Protein AF-A0A533Z1F5-F1 (afdb_monomer)

Nearest PDB structures (foldseek):
  4u4c-assembly1_A  TM=5.635E-01  e=1.636E-15  Saccharomyces cerevisiae S288C
  6ro1-assembly1_A  TM=5.223E-01  e=4.035E-16  Homo sapiens
  7s7c-assembly1_A  TM=5.873E-01  e=1.972E-15  Homo sapiens
  2xgj-assembly2_B  TM=6.934E-01  e=3.551E-11  Saccharomyces cerevisiae
  5e02-assembly1_A  TM=4.835E-01  e=2.818E-14  Neurospora crassa

Foldseek 3Di:
DPPPDDVVVVCCVPPNDDDDDADPDDDDLLNLLVPVVVDPPVCVLVVLCPDPLLVVLLVVLVVLVVVLVVLVVVLPVPDDDPDDPLLVLVVVLVVLVVVVVVVVVLVPLAFLQLVLCVVVLDAQWWFDAPPFIWGFLDWDADPPPRFIKTWTATAPLDIDIDTSNRTPFTFPGGDDAQFDPDPVRGDPVVSVVRNVVNVVDDPDTDTDPRPRHPPPDPPPSVVVSCVSRPCVPPPCVVVSVVCNVVSNVSVVSSVVSVVSSVCSNCVNVVSSVLSLVVCCVVPCADPSSHGDPLSVLLSLQDDPPSVLVSVCVVVVLCVVPALLLLLLQLLLQLDQDPDDKAADDDDPSNVVSLVVSVVSQVVCVVPDHRGPRDSRRSRLLSCQLVDLVQDLVNSPVRMPDDSVVSVVSLLSSLVSLVSQLVCCVPCVVSNVSSVSSNVRSCDDPNVPRD

Solvent-accessible surface area (backbone atoms only — not comparable to full-atom values): 25498 Å² total; per-residue (Å²): 132,63,100,83,61,60,62,68,57,52,47,46,71,76,72,45,77,82,79,79,90,75,66,84,79,73,85,47,69,31,54,51,45,48,46,49,72,76,40,60,76,83,56,48,55,63,55,55,60,69,33,67,44,40,50,52,32,46,57,53,28,54,58,45,49,60,50,39,53,54,37,48,56,57,55,62,66,58,67,90,56,95,57,80,64,54,68,62,56,50,49,53,49,52,49,54,51,49,54,48,51,51,53,52,54,68,59,62,79,49,60,46,59,52,56,40,48,54,84,65,63,39,63,26,24,30,36,33,40,97,89,52,56,30,33,29,48,44,68,51,65,49,95,85,74,76,47,55,30,31,36,29,42,28,66,89,66,46,72,46,78,44,56,51,82,60,54,77,43,46,38,77,47,70,49,92,71,74,70,39,98,52,91,84,25,39,46,73,68,53,48,55,50,50,30,53,54,52,64,71,52,66,94,79,70,64,65,52,88,67,67,59,47,76,87,85,57,79,65,60,59,58,50,53,58,53,71,72,42,94,53,82,83,46,92,56,44,72,62,46,65,67,46,42,64,60,52,48,51,45,50,51,53,35,52,49,48,52,51,48,36,53,46,42,73,42,42,70,55,52,54,44,50,55,50,50,51,52,34,32,77,72,48,29,21,42,99,85,63,42,71,30,81,58,22,64,58,44,38,61,37,80,54,94,65,32,68,57,54,46,51,39,55,75,69,51,69,61,70,91,57,49,36,19,42,51,38,11,48,39,26,13,62,68,43,88,74,88,73,90,68,53,54,39,82,61,54,71,67,39,53,52,51,45,52,51,52,49,56,51,29,64,73,39,46,92,82,44,85,57,69,76,54,45,59,49,63,8,13,53,39,20,47,47,37,62,37,80,82,65,47,70,71,58,55,47,72,47,32,69,60,54,65,69,56,54,49,53,47,51,53,48,20,47,54,52,33,51,40,50,30,69,36,45,90,82,42,44,71,61,12,51,35,25,46,55,24,49,62,43,52,45,45,80,95,40,48,87,59,131

Sequence (450 aa):
PSPYMDLGILIRGLTGRPEPVDSQFIITYPMVLNLLKAHPLDHIQSILAKSFAQYQMNAQAVHLEHRIEKLHAKLESYKPRECSDWLTQWSAYDHATRQTAMKLQARRHHPPEVRARLPYLTPGRVVAFPRFRGVVLRRYRSRGQRHEMVTILRKGGVMAESPVADIMGVIDRTFDFAPAPAFPWATPEALAWLTQQLEDLPKHLPLLAVPPAPDEGEGELVKSLGDLFPCPTCPCRPTCGKEFKAANTVKQEWLHHTRTVQSLRTGIWHKFQERADILQDLGYLDPAFKLTADGEWARLIRIDFSLLLTELIRTQAFHAVTPATLAGLMACIAYDNDRPASFPRITAALANLVATARRMAEALAPYDDPPLLRADVGGLAERWVGDTTVTWAQLCRSTSMAEGDIYRLLSRTLEYLSQVHSLQATHPDLATVAAEALSRIRRGVLEELP

Secondary structure (DSSP, 8-state):
--TT--HHHHHHHHHSPPPP--------HHHHHHHHHHS-HHHHHHHHHTSHHHHHHHHHHHHHHHHHHHHHHHHHTS---SSTTHHHHHHHHHHHHHHHHHHHHHHTTS-HHHHHHGGG--TTEEEE-SS-EEEEEEEEE-TTT--EEEEEEETTS-EEEEEGGG--EEEEEE----B-SSTTSB-HHHHHHHHHHHHS--S--PBP--PPPP---SHHHHHHHHHT-S-TT-TTHHHHHHHHHHHHHHHHHHHHHHHHHHHHHHHHHHHHHHHHHHHHHTTSB-TTS-B-HHHHHHTT--STTHHHHHHHHHTTTTTT--HHHHHHHHHHHH---------PPPPHHHHHHHHHHHHHHHHHTTTSPPP---HHHHHHHHHHHH-TT--HHHHHTT-SS-HHHHHHHHHHHHHHHHHHHTTTTT-HHHHHHHHHHHHHHSSGGGTT--

Structure (mmCIF, N/CA/C/O backbone):
data_AF-A0A533Z1F5-F1
#
_entry.id   AF-A0A533Z1F5-F1
#
loop_
_atom_site.group_PDB
_atom_site.id
_atom_site.type_symbol
_atom_site.label_atom_id
_atom_site.label_alt_id
_atom_site.label_comp_id
_atom_site.label_asym_id
_atom_site.label_entity_id
_atom_site.label_seq_id
_atom_site.pdbx_PDB_ins_code
_atom_site.Cartn_x
_atom_site.Cartn_y
_atom_site.Cartn_z
_atom_site.occupancy
_atom_site.B_iso_or_equiv
_atom_site.auth_seq_id
_atom_site.auth_comp_id
_atom_site.auth_asym_id
_atom_site.auth_atom_id
_atom_site.pdbx_PDB_model_num
ATOM 1 N N . PRO A 1 1 ? 36.174 18.078 11.846 1.00 58.22 1 PRO A N 1
ATOM 2 C CA . PRO A 1 1 ? 35.263 17.160 11.121 1.00 58.22 1 PRO A CA 1
ATOM 3 C C . PRO A 1 1 ? 35.694 15.696 11.307 1.00 58.22 1 PRO A C 1
ATOM 5 O O . PRO A 1 1 ? 36.863 15.387 11.102 1.00 58.22 1 PRO A O 1
ATOM 8 N N . SER A 1 2 ? 34.793 14.813 11.756 1.00 64.38 2 SER A N 1
ATOM 9 C CA . SER A 1 2 ? 35.096 13.375 11.806 1.00 64.38 2 SER A CA 1
ATOM 10 C C . SER A 1 2 ? 35.346 12.849 10.379 1.00 64.38 2 SER A C 1
ATOM 12 O O . SER A 1 2 ? 34.790 13.411 9.432 1.00 64.38 2 SER A O 1
ATOM 14 N N . PRO A 1 3 ? 36.139 11.779 10.195 1.00 72.12 3 PRO A N 1
ATOM 15 C CA . PRO A 1 3 ? 36.407 11.187 8.878 1.00 72.12 3 PRO A CA 1
ATOM 16 C C . PRO A 1 3 ? 35.161 10.612 8.173 1.00 72.12 3 PRO A C 1
ATOM 18 O O . PRO A 1 3 ? 35.261 10.173 7.034 1.00 72.12 3 PRO A O 1
ATOM 21 N N . TYR A 1 4 ? 33.992 10.638 8.823 1.00 75.25 4 TYR A N 1
ATOM 22 C CA . TYR A 1 4 ? 32.712 10.168 8.286 1.00 75.25 4 TYR A CA 1
ATOM 23 C C . TYR A 1 4 ? 31.761 11.307 7.887 1.00 75.25 4 TYR A C 1
ATOM 25 O O . TYR A 1 4 ? 30.644 11.046 7.450 1.00 75.25 4 TYR A O 1
ATOM 33 N N . MET A 1 5 ? 32.164 12.571 8.061 1.00 75.62 5 MET A N 1
ATOM 34 C CA . MET A 1 5 ? 31.361 13.720 7.640 1.00 75.62 5 MET A CA 1
ATOM 35 C C . MET A 1 5 ? 31.702 14.097 6.203 1.00 75.62 5 MET A C 1
ATOM 37 O O . MET A 1 5 ? 32.787 14.612 5.930 1.00 75.62 5 MET A O 1
ATOM 41 N N . ASP A 1 6 ? 30.748 13.882 5.301 1.00 84.62 6 ASP A N 1
ATOM 42 C CA . ASP A 1 6 ? 30.835 14.384 3.936 1.00 84.62 6 ASP A CA 1
ATOM 43 C C . ASP A 1 6 ? 30.714 15.917 3.947 1.00 84.62 6 ASP A C 1
ATOM 45 O O . ASP A 1 6 ? 29.646 16.497 4.174 1.00 84.62 6 ASP A O 1
ATOM 49 N N . LEU A 1 7 ? 31.848 16.581 3.720 1.00 84.56 7 LEU A N 1
ATOM 50 C CA . LEU A 1 7 ? 31.946 18.036 3.636 1.00 84.56 7 LEU A CA 1
ATOM 51 C C . LEU A 1 7 ? 31.034 18.610 2.540 1.00 84.56 7 LEU A C 1
ATOM 53 O O . LEU A 1 7 ? 30.551 19.728 2.695 1.00 84.56 7 LEU A O 1
ATOM 57 N N . GLY A 1 8 ? 30.741 17.855 1.476 1.00 84.38 8 GLY A N 1
ATOM 58 C CA . GLY A 1 8 ? 29.810 18.263 0.427 1.00 84.38 8 GLY A CA 1
ATOM 59 C C . GLY A 1 8 ? 28.372 18.383 0.931 1.00 84.38 8 GLY A C 1
ATOM 60 O O . GLY A 1 8 ? 27.688 19.351 0.597 1.00 84.38 8 GLY A O 1
ATOM 61 N N . ILE A 1 9 ? 27.929 17.460 1.791 1.00 84.25 9 ILE A N 1
ATOM 62 C CA . ILE A 1 9 ? 26.595 17.509 2.411 1.00 84.25 9 ILE A CA 1
ATOM 63 C C . ILE A 1 9 ? 26.505 18.682 3.390 1.00 84.25 9 ILE A C 1
ATOM 65 O O . ILE A 1 9 ? 25.522 19.417 3.369 1.00 84.25 9 ILE A O 1
ATOM 69 N N . LEU A 1 10 ? 27.542 18.904 4.203 1.00 84.62 10 LEU A N 1
ATOM 70 C CA . LEU A 1 10 ? 27.592 20.040 5.131 1.00 84.62 10 LEU A CA 1
ATOM 71 C C . LEU A 1 10 ? 27.547 21.384 4.406 1.00 84.62 10 LEU A C 1
ATOM 73 O O . LEU A 1 10 ? 26.775 22.260 4.786 1.00 84.62 10 LEU A O 1
ATOM 77 N N . ILE A 1 11 ? 28.353 21.541 3.355 1.00 87.19 11 ILE A N 1
ATOM 78 C CA . ILE A 1 11 ? 28.358 22.761 2.545 1.00 87.19 11 ILE A CA 1
ATOM 79 C C . ILE A 1 11 ? 26.977 22.951 1.916 1.00 87.19 11 ILE A C 1
ATOM 81 O O . ILE A 1 11 ? 26.405 24.027 2.038 1.00 87.19 11 ILE A O 1
ATOM 85 N N . ARG A 1 12 ? 26.384 21.900 1.336 1.00 86.06 12 ARG A N 1
ATOM 86 C CA . ARG A 1 12 ? 25.030 21.970 0.773 1.00 86.06 12 ARG A CA 1
ATOM 87 C C . ARG A 1 12 ? 23.966 22.307 1.822 1.00 86.06 12 ARG A C 1
ATOM 89 O O . ARG A 1 12 ? 23.049 23.046 1.503 1.00 86.06 12 ARG A O 1
ATOM 96 N N . GLY A 1 13 ? 24.084 21.815 3.052 1.00 85.94 13 GLY A N 1
ATOM 97 C CA . GLY A 1 13 ? 23.148 22.130 4.134 1.00 85.94 13 GLY A CA 1
ATOM 98 C C . GLY A 1 13 ? 23.277 23.564 4.657 1.00 85.94 13 GLY A C 1
ATOM 99 O O . GLY A 1 13 ? 22.275 24.178 5.001 1.00 85.94 13 GLY A O 1
ATOM 100 N N . LEU A 1 14 ? 24.497 24.112 4.699 1.00 87.94 14 LEU A N 1
ATOM 101 C CA . LEU A 1 14 ? 24.768 25.449 5.242 1.00 87.94 14 LEU A CA 1
ATOM 102 C C . LEU A 1 14 ? 24.618 26.573 4.211 1.00 87.94 14 LEU A C 1
ATOM 104 O O . LEU A 1 14 ? 24.233 27.682 4.570 1.00 87.94 14 LEU A O 1
ATOM 108 N N . THR A 1 15 ? 24.961 26.315 2.948 1.00 90.62 15 THR A N 1
ATOM 109 C CA . THR A 1 15 ? 24.980 27.333 1.882 1.00 90.62 15 THR A CA 1
ATOM 110 C C . THR A 1 15 ? 24.060 27.004 0.710 1.00 90.62 15 THR A C 1
ATOM 112 O O . THR A 1 15 ? 23.910 27.819 -0.204 1.00 90.62 15 THR A O 1
ATOM 115 N N . GLY A 1 16 ? 23.440 25.822 0.710 1.00 84.50 16 GLY A N 1
ATOM 116 C CA . GLY A 1 16 ? 22.475 25.438 -0.309 1.00 84.50 16 GLY A CA 1
ATOM 117 C C . GLY A 1 16 ? 21.192 26.252 -0.225 1.00 84.50 16 GLY A C 1
ATOM 118 O O . GLY A 1 16 ? 20.862 26.878 0.781 1.00 84.50 16 GLY A O 1
ATOM 119 N N . ARG A 1 17 ? 20.455 26.249 -1.332 1.00 86.62 17 ARG A N 1
ATOM 120 C CA . ARG A 1 17 ? 19.119 26.840 -1.377 1.00 86.62 17 ARG A CA 1
ATOM 121 C C . ARG A 1 17 ? 18.123 25.890 -0.706 1.00 86.62 17 ARG A C 1
ATOM 123 O O . ARG A 1 17 ? 18.336 24.678 -0.790 1.00 86.62 17 ARG A O 1
ATOM 130 N N . PRO A 1 18 ? 17.041 26.417 -0.106 1.00 88.81 18 PRO A N 1
ATOM 131 C CA . PRO A 1 18 ? 15.929 25.593 0.344 1.00 88.81 18 PRO A CA 1
ATOM 132 C C . PRO A 1 18 ? 15.457 24.649 -0.764 1.00 88.81 18 PRO A C 1
ATOM 134 O O . PRO A 1 18 ? 15.459 25.018 -1.945 1.00 88.81 18 PRO A O 1
ATOM 137 N N . GLU A 1 19 ? 15.076 23.436 -0.378 1.00 86.81 19 GLU A N 1
ATOM 138 C CA . GLU A 1 19 ? 14.533 22.450 -1.307 1.00 86.81 19 GLU A CA 1
ATOM 139 C C . GLU A 1 19 ? 13.205 22.946 -1.904 1.00 86.81 19 GLU A C 1
ATOM 141 O O . GLU A 1 19 ? 12.457 23.672 -1.238 1.00 86.81 19 GLU A O 1
ATOM 146 N N . PRO A 1 20 ? 12.914 22.616 -3.175 1.00 87.38 20 PRO A N 1
ATOM 147 C CA . PRO A 1 20 ? 11.634 22.960 -3.773 1.00 87.38 20 PRO A CA 1
ATOM 148 C C . PRO A 1 20 ? 10.493 22.235 -3.051 1.00 87.38 20 PRO A C 1
ATOM 150 O O . PRO A 1 20 ? 10.659 21.147 -2.507 1.00 87.38 20 PRO A O 1
ATOM 153 N N . VAL A 1 21 ? 9.307 22.841 -3.066 1.00 92.56 21 VAL A N 1
ATOM 154 C CA . VAL A 1 21 ? 8.100 22.189 -2.554 1.00 92.56 21 VAL A CA 1
ATOM 155 C C . VAL A 1 21 ? 7.642 21.150 -3.570 1.00 92.56 21 VAL A C 1
ATOM 157 O O . VAL A 1 21 ? 7.170 21.521 -4.643 1.00 92.56 21 VAL A O 1
ATOM 160 N N . ASP A 1 22 ? 7.739 19.870 -3.223 1.00 91.56 22 ASP A N 1
ATOM 161 C CA . ASP A 1 22 ? 7.257 18.757 -4.044 1.00 91.56 22 ASP A CA 1
ATOM 162 C C . ASP A 1 22 ? 5.845 18.322 -3.630 1.00 91.56 22 ASP A C 1
ATOM 164 O O . ASP A 1 22 ? 5.515 18.224 -2.444 1.00 91.56 22 ASP A O 1
ATOM 168 N N . SER A 1 23 ? 4.984 18.063 -4.615 1.00 93.50 23 SER A N 1
ATOM 169 C CA . SER A 1 23 ? 3.610 17.632 -4.372 1.00 93.50 23 SER A CA 1
ATOM 170 C C . SER A 1 23 ? 3.560 16.233 -3.753 1.00 93.50 23 SER A C 1
ATOM 172 O O . SER A 1 23 ? 4.093 15.281 -4.312 1.00 93.50 23 SER A O 1
ATOM 174 N N . GLN A 1 24 ? 2.831 16.098 -2.642 1.00 91.44 24 GLN A N 1
ATOM 175 C CA . GLN A 1 24 ? 2.518 14.816 -1.987 1.00 91.44 24 GLN A CA 1
ATOM 176 C C . GLN A 1 24 ? 1.134 14.277 -2.393 1.00 91.44 24 GLN A C 1
ATOM 178 O O . GLN A 1 24 ? 0.504 13.525 -1.655 1.00 91.44 24 GLN A O 1
ATOM 183 N N . PHE A 1 25 ? 0.602 14.714 -3.540 1.00 92.75 25 PHE A N 1
ATOM 184 C CA . PHE A 1 25 ? -0.727 14.308 -3.994 1.00 92.75 25 PHE A CA 1
ATOM 185 C C . PHE A 1 25 ? -0.741 12.829 -4.402 1.00 92.75 25 PHE A C 1
ATOM 187 O O . PHE A 1 25 ? 0.006 12.405 -5.287 1.00 92.75 25 PHE A O 1
ATOM 194 N N . ILE A 1 26 ? -1.631 12.055 -3.782 1.00 91.12 26 ILE A N 1
ATOM 195 C CA . ILE A 1 26 ? -1.805 10.620 -4.017 1.00 91.12 26 ILE A CA 1
ATOM 196 C C . ILE A 1 26 ? -3.291 10.350 -4.257 1.00 91.12 26 ILE A C 1
ATOM 198 O O . ILE A 1 26 ? -4.153 10.928 -3.596 1.00 91.12 26 ILE A O 1
ATOM 202 N N . ILE A 1 27 ? -3.597 9.460 -5.206 1.00 95.00 27 ILE A N 1
ATOM 203 C CA . ILE A 1 27 ? -4.962 8.968 -5.387 1.00 95.00 27 ILE A CA 1
ATOM 204 C C . ILE A 1 27 ? -5.267 7.953 -4.282 1.00 95.00 27 ILE A C 1
ATOM 206 O O . ILE A 1 27 ? -4.568 6.951 -4.179 1.00 95.00 27 ILE A O 1
ATOM 210 N N . THR A 1 28 ? -6.319 8.176 -3.498 1.00 95.56 28 THR A N 1
ATOM 211 C CA . THR A 1 28 ? -6.795 7.236 -2.468 1.00 95.56 28 THR A CA 1
ATOM 212 C C . THR A 1 28 ? -8.185 6.698 -2.814 1.00 95.56 28 THR A C 1
ATOM 214 O O . THR A 1 28 ? -8.946 7.355 -3.528 1.00 95.56 28 THR A O 1
ATOM 217 N N . TYR A 1 29 ? -8.548 5.516 -2.307 1.00 97.38 29 TYR A N 1
ATOM 218 C CA . TYR A 1 29 ? -9.874 4.922 -2.541 1.00 97.38 29 TYR A CA 1
ATOM 219 C C . TYR A 1 29 ? -11.044 5.831 -2.124 1.00 97.38 29 TYR A C 1
ATOM 221 O O . TYR A 1 29 ? -11.955 6.028 -2.935 1.00 97.38 29 TYR A O 1
ATOM 229 N N . PRO A 1 30 ? -11.022 6.486 -0.944 1.00 96.75 30 PRO A N 1
ATOM 230 C CA . PRO A 1 30 ? -12.102 7.384 -0.549 1.00 96.75 30 PRO A CA 1
ATOM 231 C C . PRO A 1 30 ? -12.202 8.582 -1.489 1.00 96.75 30 PRO A C 1
ATOM 233 O O . PRO A 1 30 ? -13.300 9.059 -1.767 1.00 96.75 30 PRO A O 1
ATOM 236 N N . MET A 1 31 ? -11.074 9.070 -2.012 1.00 96.88 31 MET A N 1
ATOM 237 C CA . MET A 1 31 ? -11.083 10.155 -2.986 1.00 96.88 31 MET A CA 1
ATOM 238 C C . MET A 1 31 ? -11.741 9.723 -4.300 1.00 96.88 31 MET A C 1
ATOM 240 O O . MET A 1 31 ? -12.543 10.486 -4.831 1.00 96.88 31 MET A O 1
ATOM 244 N N . VAL A 1 32 ? -11.463 8.512 -4.796 1.00 97.81 32 VAL A N 1
ATOM 245 C CA . VAL A 1 32 ? -12.111 7.970 -6.005 1.00 97.81 32 VAL A CA 1
ATOM 246 C C . VAL A 1 32 ? -13.629 7.928 -5.829 1.00 97.81 32 VAL A C 1
ATOM 248 O O . VAL A 1 32 ? -14.352 8.490 -6.651 1.00 97.81 32 VAL A O 1
ATOM 251 N N . LEU A 1 33 ? -14.111 7.367 -4.715 1.00 98.12 33 LEU A N 1
ATOM 252 C CA . LEU A 1 33 ? -15.544 7.307 -4.415 1.00 98.12 33 LEU A CA 1
ATOM 253 C C . LEU A 1 33 ? -16.174 8.704 -4.285 1.00 98.12 33 LEU A C 1
ATOM 255 O O . LEU A 1 33 ? -17.247 8.956 -4.830 1.00 98.12 33 LEU A O 1
ATOM 259 N N . ASN A 1 34 ? -15.516 9.641 -3.591 1.00 97.62 34 ASN A N 1
ATOM 260 C CA . ASN A 1 34 ? -16.038 11.003 -3.438 1.00 97.62 34 ASN A CA 1
ATOM 261 C C . ASN A 1 34 ? -16.045 11.778 -4.771 1.00 97.62 34 ASN A C 1
ATOM 263 O O . ASN A 1 34 ? -16.985 12.533 -5.021 1.00 97.62 34 ASN A O 1
ATOM 267 N N . LEU A 1 35 ? -15.050 11.580 -5.643 1.00 97.50 35 LEU A N 1
ATOM 268 C CA . LEU A 1 35 ? -15.011 12.201 -6.970 1.00 97.50 35 LEU A CA 1
ATOM 269 C C . LEU A 1 35 ? -16.109 11.650 -7.883 1.00 97.50 35 LEU A C 1
ATOM 271 O O . LEU A 1 35 ? -16.828 12.444 -8.481 1.00 97.50 35 LEU A O 1
ATOM 275 N N . LEU A 1 36 ? -16.285 10.325 -7.939 1.00 97.56 36 LEU A N 1
ATOM 276 C CA . LEU A 1 36 ? -17.344 9.680 -8.729 1.00 97.56 36 LEU A CA 1
ATOM 277 C C . LEU A 1 36 ? -18.749 10.022 -8.221 1.00 97.56 36 LEU A C 1
ATOM 279 O O . LEU A 1 36 ? -19.703 10.060 -8.995 1.00 97.56 36 LEU A O 1
ATOM 283 N N . LYS A 1 37 ? -18.890 10.318 -6.924 1.00 96.94 37 LYS A N 1
ATOM 284 C CA . LYS A 1 37 ? -20.147 10.820 -6.363 1.00 96.94 37 LYS A CA 1
ATOM 285 C C . LYS A 1 37 ? -20.460 12.250 -6.812 1.00 96.94 37 LYS A C 1
ATOM 287 O O . LYS A 1 37 ? -21.626 12.577 -7.023 1.00 96.94 37 LYS A O 1
ATOM 292 N N . ALA A 1 38 ? -19.446 13.109 -6.893 1.00 96.62 38 ALA A N 1
ATOM 293 C CA . ALA A 1 38 ? -19.615 14.538 -7.156 1.00 96.62 38 ALA A CA 1
ATOM 294 C C . ALA A 1 38 ? -19.609 14.895 -8.651 1.00 96.62 38 ALA A C 1
ATOM 296 O O . ALA A 1 38 ? -20.213 15.894 -9.048 1.00 96.62 38 ALA A O 1
ATOM 297 N N . HIS A 1 39 ? -18.922 14.107 -9.477 1.00 96.06 39 HIS A N 1
ATOM 298 C CA . HIS A 1 39 ? -18.652 14.428 -10.873 1.00 96.06 39 HIS A CA 1
ATOM 299 C C . HIS A 1 39 ? -18.799 13.199 -11.776 1.00 96.06 39 HIS A C 1
ATOM 301 O O . HIS A 1 39 ? -18.473 12.087 -11.360 1.00 96.06 39 HIS A O 1
ATOM 307 N N . PRO A 1 40 ? -19.239 13.385 -13.033 1.00 92.81 40 PRO A N 1
ATOM 308 C CA . PRO A 1 40 ? -19.204 12.318 -14.021 1.00 92.81 40 PRO A CA 1
ATOM 309 C C . PRO A 1 40 ? -17.751 11.994 -14.413 1.00 92.81 40 PRO A C 1
ATOM 311 O O . PRO A 1 40 ? -16.857 12.840 -14.312 1.00 92.81 40 PRO A O 1
ATOM 314 N N . LEU A 1 41 ? -17.515 10.750 -14.841 1.00 90.44 41 LEU A N 1
ATOM 315 C CA . LEU A 1 41 ? -16.175 10.197 -15.081 1.00 90.44 41 LEU A CA 1
ATOM 316 C C . LEU A 1 41 ? -15.344 11.018 -16.084 1.00 90.44 41 LEU A C 1
ATOM 318 O O . LEU A 1 41 ? -14.143 11.205 -15.888 1.00 90.44 41 LEU A O 1
ATOM 322 N N . ASP A 1 42 ? -15.986 11.546 -17.124 1.00 89.06 42 ASP A N 1
ATOM 323 C CA . ASP A 1 42 ? -15.384 12.377 -18.172 1.00 89.06 42 ASP A CA 1
ATOM 324 C C . ASP A 1 42 ? -14.816 13.703 -17.641 1.00 89.06 42 ASP A C 1
ATOM 326 O O . ASP A 1 42 ? -13.799 14.197 -18.132 1.00 89.06 42 ASP A O 1
ATOM 330 N N . HIS A 1 43 ? -15.414 14.264 -16.590 1.00 94.12 43 HIS A N 1
ATOM 331 C CA . HIS A 1 43 ? -14.940 15.502 -15.973 1.00 94.12 43 HIS A CA 1
ATOM 332 C C . HIS A 1 43 ? -13.790 15.286 -14.978 1.00 94.12 43 HIS A C 1
ATOM 334 O O . HIS A 1 43 ? -12.981 16.198 -14.770 1.00 94.12 43 HIS A O 1
ATOM 340 N N . ILE A 1 44 ? -13.669 14.100 -14.372 1.00 95.50 44 ILE A N 1
ATOM 341 C CA . ILE A 1 44 ? -12.676 13.838 -13.315 1.00 95.50 44 ILE A CA 1
ATOM 342 C C . ILE A 1 44 ? -11.244 13.967 -13.841 1.00 95.50 44 ILE A C 1
ATOM 344 O O . ILE A 1 44 ? -10.387 14.530 -13.155 1.00 95.50 44 ILE A O 1
ATOM 348 N N . GLN A 1 45 ? -10.980 13.534 -15.077 1.00 94.31 45 GLN A N 1
ATOM 349 C CA . GLN A 1 45 ? -9.655 13.672 -15.684 1.00 94.31 45 GLN A CA 1
ATOM 350 C C . GLN A 1 45 ? -9.207 15.141 -15.741 1.00 94.31 45 GLN A C 1
ATOM 352 O O . GLN A 1 45 ? -8.061 15.454 -15.419 1.00 94.31 45 GLN A O 1
ATOM 357 N N . SER A 1 46 ? -10.120 16.058 -16.084 1.00 93.06 46 SER A N 1
ATOM 358 C CA . SER A 1 46 ? -9.840 17.499 -16.116 1.00 93.06 46 SER A CA 1
ATOM 359 C C . SER A 1 46 ? -9.553 18.067 -14.722 1.00 93.06 46 SER A C 1
ATOM 361 O O . SER A 1 46 ? -8.700 18.942 -14.571 1.00 93.06 46 SER A O 1
ATOM 363 N N . ILE A 1 47 ? -10.232 17.556 -13.690 1.00 94.81 47 ILE A N 1
ATOM 364 C CA . ILE A 1 47 ? -9.996 17.953 -12.296 1.00 94.81 47 ILE A CA 1
ATOM 365 C C . ILE A 1 47 ? -8.598 17.510 -11.853 1.00 94.81 47 ILE A C 1
ATOM 367 O O . ILE A 1 47 ? -7.819 18.330 -11.367 1.00 94.81 47 ILE A O 1
ATOM 371 N N . LEU A 1 48 ? -8.242 16.243 -12.080 1.00 94.75 48 LEU A N 1
ATOM 372 C CA . LEU A 1 48 ? -6.923 15.706 -11.729 1.00 94.75 48 LEU A CA 1
ATOM 373 C C . LEU A 1 48 ? -5.793 16.395 -12.506 1.00 94.75 48 LEU A C 1
ATOM 375 O O . LEU A 1 48 ? -4.715 16.627 -11.950 1.00 94.75 48 LEU A O 1
ATOM 379 N N . ALA A 1 49 ? -6.057 16.807 -13.750 1.00 92.44 49 ALA A N 1
ATOM 380 C CA . ALA A 1 49 ? -5.105 17.545 -14.574 1.00 92.44 49 ALA A CA 1
ATOM 381 C C . ALA A 1 49 ? -4.732 18.929 -14.006 1.00 92.44 49 ALA A C 1
ATOM 383 O O . ALA A 1 49 ? -3.676 19.461 -14.343 1.00 92.44 49 ALA A O 1
ATOM 384 N N . LYS A 1 50 ? -5.569 19.500 -13.127 1.00 93.38 50 LYS A N 1
ATOM 385 C CA . LYS A 1 50 ? -5.320 20.780 -12.439 1.00 93.38 50 LYS A CA 1
ATOM 386 C C . LYS A 1 50 ? -4.571 20.621 -11.109 1.00 93.38 50 LYS A C 1
ATOM 388 O O . LYS A 1 50 ? -4.318 21.619 -10.438 1.00 93.38 50 LYS A O 1
ATOM 393 N N . SER A 1 51 ? -4.229 19.395 -10.702 1.00 94.62 51 SER A N 1
ATOM 394 C CA . SER A 1 51 ? -3.487 19.151 -9.460 1.00 94.62 51 SER A CA 1
ATOM 395 C C . SER A 1 51 ? -2.057 19.703 -9.527 1.00 94.62 51 SER A C 1
ATOM 397 O O . SER A 1 51 ? -1.419 19.716 -10.583 1.00 94.62 51 SER A O 1
ATOM 399 N N . PHE A 1 52 ? -1.516 20.122 -8.376 1.00 95.38 52 PHE A N 1
ATOM 400 C CA . PHE A 1 52 ? -0.130 20.598 -8.286 1.00 95.38 52 PHE A CA 1
ATOM 401 C C . PHE A 1 52 ? 0.884 19.509 -8.681 1.00 95.38 52 PHE A C 1
ATOM 403 O O . PHE A 1 52 ? 1.877 19.812 -9.340 1.00 95.38 52 PHE A O 1
ATOM 410 N N . ALA A 1 53 ? 0.597 18.237 -8.381 1.00 94.19 53 ALA A N 1
ATOM 411 C CA . ALA A 1 53 ? 1.401 17.113 -8.860 1.00 94.19 53 ALA A CA 1
ATOM 412 C C . ALA A 1 53 ? 1.431 17.041 -10.389 1.00 94.19 53 ALA A C 1
ATOM 414 O O . ALA A 1 53 ? 2.514 16.949 -10.965 1.00 94.19 53 ALA A O 1
ATOM 415 N N . GLN A 1 54 ? 0.276 17.147 -11.061 1.00 94.88 54 GLN A N 1
ATOM 416 C CA . GLN A 1 54 ? 0.255 17.131 -12.525 1.00 94.88 54 GLN A CA 1
ATOM 417 C C . GLN A 1 54 ? 1.000 18.334 -13.111 1.00 94.88 54 GLN A C 1
ATOM 419 O O . GLN A 1 54 ? 1.710 18.189 -14.103 1.00 94.88 54 GLN A O 1
ATOM 424 N N . TYR A 1 55 ? 0.888 19.511 -12.490 1.00 94.75 55 TYR A N 1
ATOM 425 C CA . TYR A 1 55 ? 1.651 20.693 -12.892 1.00 94.75 55 TYR A CA 1
ATOM 426 C C . TYR A 1 55 ? 3.168 20.438 -12.855 1.00 94.75 55 TYR A C 1
ATOM 428 O O . TYR A 1 55 ? 3.858 20.702 -13.842 1.00 94.75 55 TYR A O 1
ATOM 436 N N . GLN A 1 56 ? 3.687 19.867 -11.763 1.00 94.50 56 GLN A N 1
ATOM 437 C CA . GLN A 1 56 ? 5.111 19.534 -11.639 1.00 94.50 56 GLN A CA 1
ATOM 438 C C . GLN A 1 56 ? 5.549 18.456 -12.640 1.00 94.50 56 GLN A C 1
ATOM 440 O O . GLN A 1 56 ? 6.588 18.604 -13.288 1.00 94.50 56 GLN A O 1
ATOM 445 N N . MET A 1 57 ? 4.733 17.415 -12.837 1.00 94.25 57 MET A N 1
ATOM 446 C CA . MET A 1 57 ? 4.982 16.373 -13.841 1.00 94.25 57 MET A CA 1
ATOM 447 C C . MET A 1 57 ? 5.014 16.944 -15.265 1.00 94.25 57 MET A C 1
ATOM 449 O O . MET A 1 57 ? 5.879 16.573 -16.058 1.00 94.25 57 MET A O 1
ATOM 453 N N . ASN A 1 58 ? 4.121 17.884 -15.587 1.00 94.19 58 ASN A N 1
ATOM 454 C CA . ASN A 1 58 ? 4.099 18.563 -16.882 1.00 94.19 58 ASN A CA 1
ATOM 455 C C . ASN A 1 58 ? 5.347 19.432 -17.083 1.00 94.19 58 ASN A C 1
ATOM 457 O O . ASN A 1 58 ? 5.945 19.398 -18.156 1.00 94.19 58 ASN A O 1
ATOM 461 N N . ALA A 1 59 ? 5.789 20.164 -16.056 1.00 93.31 59 ALA A N 1
ATOM 462 C CA . ALA A 1 59 ? 7.027 20.942 -16.122 1.00 93.31 59 ALA A CA 1
ATOM 463 C C . ALA A 1 59 ? 8.255 20.044 -16.371 1.00 93.31 59 ALA A C 1
ATOM 465 O O . ALA A 1 59 ? 9.114 20.366 -17.195 1.00 93.31 59 ALA A O 1
ATOM 466 N N . GLN A 1 60 ? 8.312 18.878 -15.718 1.00 93.88 60 GLN A N 1
ATOM 467 C CA . GLN A 1 60 ? 9.352 17.879 -15.966 1.00 93.88 60 GLN A CA 1
ATOM 468 C C . GLN A 1 60 ? 9.264 17.291 -17.384 1.00 93.88 60 GLN A C 1
ATOM 470 O O . GLN A 1 60 ? 10.294 17.107 -18.038 1.00 93.88 60 GLN A O 1
ATOM 475 N N . ALA A 1 61 ? 8.052 17.027 -17.879 1.00 94.94 61 ALA A N 1
ATOM 476 C CA . ALA A 1 61 ? 7.825 16.518 -19.228 1.00 94.94 61 ALA A CA 1
ATOM 477 C C . ALA A 1 61 ? 8.357 17.482 -20.301 1.00 94.94 61 ALA A C 1
ATOM 479 O O . ALA A 1 61 ? 9.080 17.044 -21.191 1.00 94.94 61 ALA A O 1
ATOM 480 N N . VAL A 1 62 ? 8.122 18.791 -20.153 1.00 95.38 62 VAL A N 1
ATOM 481 C CA . VAL A 1 62 ? 8.653 19.823 -21.067 1.00 95.38 62 VAL A CA 1
ATOM 482 C C . VAL A 1 62 ? 10.187 19.791 -21.133 1.00 95.38 62 VAL A C 1
ATOM 484 O O . VAL A 1 62 ? 10.774 19.899 -22.210 1.00 95.38 62 VAL A O 1
ATOM 487 N N . HIS A 1 63 ? 10.869 19.589 -20.000 1.00 93.00 63 HIS A N 1
ATOM 488 C CA . HIS A 1 63 ? 12.331 19.470 -19.997 1.00 93.00 63 HIS A CA 1
ATOM 489 C C . HI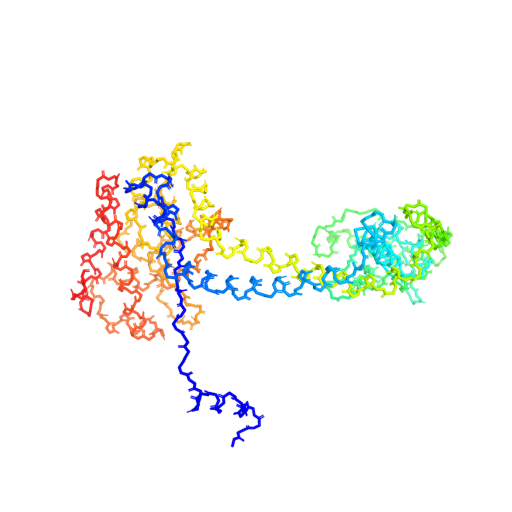S A 1 63 ? 12.817 18.227 -20.762 1.00 93.00 63 HIS A C 1
ATOM 491 O O . HIS A 1 63 ? 13.803 18.284 -21.504 1.00 93.00 63 HIS A O 1
ATOM 497 N N . LEU A 1 64 ? 12.116 17.101 -20.602 1.00 94.25 64 LEU A N 1
ATOM 498 C CA . LEU A 1 64 ? 12.418 15.867 -21.323 1.00 94.25 64 LEU A CA 1
ATOM 499 C C . LEU A 1 64 ? 12.106 15.981 -22.817 1.00 94.25 64 LEU A C 1
ATOM 501 O O . LEU A 1 64 ? 12.872 15.455 -23.616 1.00 94.25 64 LEU A O 1
ATOM 505 N N . GLU A 1 65 ? 11.056 16.700 -23.206 1.00 94.88 65 GLU A N 1
ATOM 506 C CA . GLU A 1 65 ? 10.697 16.955 -24.607 1.00 94.88 65 GLU A CA 1
ATOM 507 C C . GLU A 1 65 ? 11.826 17.657 -25.362 1.00 94.88 65 GLU A C 1
ATOM 509 O O . GLU A 1 65 ? 12.243 17.187 -26.419 1.00 94.88 65 GLU A O 1
ATOM 514 N N . HIS A 1 66 ? 12.441 18.677 -24.765 1.00 94.25 66 HIS A N 1
ATOM 515 C CA . HIS A 1 66 ? 13.602 19.323 -25.377 1.00 94.25 66 HIS A CA 1
ATOM 516 C C . HIS A 1 66 ? 14.801 18.366 -25.546 1.00 94.25 66 HIS A C 1
ATOM 518 O O . HIS A 1 66 ? 15.588 18.464 -26.493 1.00 94.25 66 HIS A O 1
ATOM 524 N N . ARG A 1 67 ? 14.965 17.401 -24.631 1.00 94.12 67 ARG A N 1
ATOM 525 C CA . ARG A 1 67 ? 15.983 16.348 -24.767 1.00 94.12 67 ARG A CA 1
ATOM 526 C C . ARG A 1 67 ? 15.606 15.332 -25.848 1.00 94.12 67 ARG A C 1
ATOM 528 O O . ARG A 1 67 ? 16.491 14.896 -26.582 1.00 94.12 67 ARG A O 1
ATOM 535 N N . ILE A 1 68 ? 14.325 14.985 -25.971 1.00 95.56 68 ILE A N 1
ATOM 536 C CA . ILE A 1 68 ? 13.785 14.121 -27.027 1.00 95.56 68 ILE A CA 1
ATOM 537 C C . ILE A 1 68 ? 14.055 14.741 -28.398 1.00 95.56 68 ILE A C 1
ATOM 539 O O . ILE A 1 68 ? 14.564 14.035 -29.261 1.00 95.56 68 ILE A O 1
ATOM 543 N N . GLU A 1 69 ? 13.818 16.042 -28.585 1.00 95.06 69 GLU A N 1
ATOM 544 C CA . GLU A 1 69 ? 14.122 16.762 -29.833 1.00 95.06 69 GLU A CA 1
ATOM 545 C C . GLU A 1 69 ? 15.606 16.656 -30.210 1.00 95.06 69 GLU A C 1
ATOM 547 O O . GLU A 1 69 ? 15.945 16.302 -31.339 1.00 95.06 69 GLU A O 1
ATOM 552 N N . LYS A 1 70 ? 16.513 16.880 -29.249 1.00 95.12 70 LYS A N 1
ATOM 553 C CA . LYS A 1 70 ? 17.965 16.735 -29.470 1.00 95.12 70 LYS A CA 1
ATOM 554 C C . LYS A 1 70 ? 18.358 15.307 -29.844 1.00 95.12 70 LYS A C 1
ATOM 556 O O . LYS A 1 70 ? 19.192 15.108 -30.726 1.00 95.12 70 LYS A O 1
ATOM 561 N N . LEU A 1 71 ? 17.787 14.311 -29.166 1.00 94.19 71 LEU A N 1
ATOM 562 C CA . LEU A 1 71 ? 18.038 12.899 -29.465 1.00 94.19 71 LEU A CA 1
ATOM 563 C C . LEU A 1 71 ? 17.449 12.501 -30.822 1.00 94.19 71 LEU A C 1
ATOM 565 O O . LEU A 1 71 ? 18.082 11.736 -31.544 1.00 94.19 71 LEU A O 1
ATOM 569 N N . HIS A 1 72 ? 16.293 13.053 -31.191 1.00 93.19 72 HIS A N 1
ATOM 570 C CA . HIS A 1 72 ? 15.659 12.845 -32.487 1.00 93.19 72 HIS A CA 1
ATOM 571 C C . HIS A 1 72 ? 16.511 13.424 -33.619 1.00 93.19 72 HIS A C 1
ATOM 573 O O . HIS A 1 72 ? 16.866 12.693 -34.535 1.00 93.19 72 HIS A O 1
ATOM 579 N N . ALA A 1 73 ? 16.971 14.674 -33.503 1.00 93.06 73 ALA A N 1
ATOM 580 C CA . ALA A 1 73 ? 17.894 15.271 -34.472 1.00 93.06 73 ALA A CA 1
ATOM 581 C C . ALA A 1 73 ? 19.207 14.472 -34.592 1.00 93.06 73 ALA A C 1
ATOM 583 O O . ALA A 1 73 ? 19.758 14.289 -35.678 1.00 93.06 73 ALA A O 1
ATOM 584 N N . LYS A 1 74 ? 19.705 13.927 -33.473 1.00 91.81 74 LYS A N 1
ATOM 585 C CA . LYS A 1 74 ? 20.864 13.026 -33.486 1.00 91.81 74 LYS A CA 1
ATOM 586 C C . LYS A 1 74 ? 20.552 11.705 -34.197 1.00 91.81 74 LYS A C 1
ATOM 588 O O . LYS A 1 74 ? 21.422 11.190 -34.891 1.00 91.81 74 LYS A O 1
ATOM 593 N N . LEU A 1 75 ? 19.341 11.166 -34.059 1.00 89.12 75 LEU A N 1
ATOM 594 C CA . LEU A 1 75 ? 18.893 9.976 -34.788 1.00 89.12 75 LEU A CA 1
ATOM 595 C C . LEU A 1 75 ? 18.781 10.243 -36.294 1.00 89.12 75 LEU A C 1
ATOM 597 O O . LEU A 1 75 ? 19.242 9.422 -37.079 1.00 89.12 75 LEU A O 1
ATOM 601 N N . GLU A 1 76 ? 18.256 11.401 -36.691 1.00 86.81 76 GLU A N 1
ATOM 602 C CA . GLU A 1 76 ? 18.169 11.827 -38.095 1.00 86.81 76 GLU A CA 1
ATOM 603 C C . GLU A 1 76 ? 19.548 12.059 -38.730 1.00 86.81 76 GLU A C 1
ATOM 605 O O . GLU A 1 76 ? 19.719 11.853 -39.931 1.00 86.81 76 GLU A O 1
ATOM 610 N N . SER A 1 77 ? 20.563 12.427 -37.934 1.00 87.38 77 SER A N 1
ATOM 611 C CA . SER A 1 77 ? 21.941 12.558 -38.431 1.00 87.38 77 SER A CA 1
ATOM 612 C C . SER A 1 77 ? 22.518 11.238 -38.967 1.00 87.38 77 SER A C 1
ATOM 614 O O . SER A 1 77 ? 23.414 11.249 -39.819 1.00 87.38 77 SER A O 1
ATOM 616 N N . TYR A 1 78 ? 21.987 10.093 -38.522 1.00 82.81 78 TYR A N 1
ATOM 617 C CA . TYR A 1 78 ? 22.293 8.805 -39.129 1.00 82.81 78 TYR A CA 1
ATOM 618 C C . TYR A 1 78 ? 21.549 8.698 -40.464 1.00 82.81 78 TYR A C 1
ATOM 620 O O . TYR A 1 78 ? 20.355 8.409 -40.509 1.00 82.81 78 TYR A O 1
ATOM 628 N N . LYS A 1 79 ? 22.280 8.934 -41.560 1.00 67.12 79 LYS A N 1
ATOM 629 C CA . LYS A 1 79 ? 21.729 8.977 -42.922 1.00 67.12 79 LYS A CA 1
ATOM 630 C C . LYS A 1 79 ? 20.838 7.761 -43.226 1.00 67.12 79 LYS A C 1
ATOM 632 O O . LYS A 1 79 ? 21.243 6.637 -42.903 1.00 67.12 79 LYS A O 1
ATOM 637 N N . PRO A 1 80 ? 19.695 7.958 -43.913 1.00 68.19 80 PRO A N 1
ATOM 638 C CA . PRO A 1 80 ? 18.931 6.864 -44.497 1.00 68.19 80 PRO A CA 1
ATOM 639 C C . PRO A 1 80 ? 19.857 5.999 -45.353 1.00 68.19 80 PRO A C 1
ATOM 641 O O . PRO A 1 80 ? 20.665 6.514 -46.128 1.00 68.19 80 PRO A O 1
ATOM 644 N N . ARG A 1 81 ? 19.781 4.684 -45.168 1.00 72.38 81 ARG A N 1
ATOM 645 C CA . ARG A 1 81 ? 20.614 3.714 -45.882 1.00 72.38 81 ARG A CA 1
ATOM 646 C C . ARG A 1 81 ? 19.735 2.911 -46.827 1.00 72.38 81 ARG A C 1
ATOM 648 O O . ARG A 1 81 ? 18.543 2.770 -46.588 1.00 72.38 81 ARG A O 1
ATOM 655 N N . GLU A 1 82 ? 20.345 2.336 -47.857 1.00 66.69 82 GLU A N 1
ATOM 656 C CA . GLU A 1 82 ? 19.655 1.461 -48.818 1.00 66.69 82 GLU A CA 1
ATOM 657 C C . GLU A 1 82 ? 19.031 0.223 -48.152 1.00 66.69 82 GLU A C 1
ATOM 659 O O . GLU A 1 82 ? 18.070 -0.346 -48.661 1.00 66.69 82 GLU A O 1
ATOM 664 N N . CYS A 1 83 ? 19.537 -0.177 -46.980 1.00 67.25 83 CYS A N 1
ATOM 665 C CA . CYS A 1 83 ? 18.870 -1.162 -46.139 1.00 67.25 83 CYS A CA 1
ATOM 666 C C . CYS A 1 83 ? 17.699 -0.519 -45.377 1.00 67.25 83 CYS A C 1
ATOM 668 O O . CYS A 1 83 ? 17.887 0.353 -44.525 1.00 67.25 83 CYS A O 1
ATOM 670 N N . SER A 1 84 ? 16.484 -0.990 -45.659 1.00 65.44 84 SER A N 1
ATOM 671 C CA . SER A 1 84 ? 15.266 -0.622 -44.933 1.00 65.44 84 SER A CA 1
ATOM 672 C C . SER A 1 84 ? 15.394 -0.939 -43.435 1.00 65.44 84 SER A C 1
ATOM 674 O O . SER A 1 84 ? 15.748 -2.061 -43.079 1.00 65.44 84 SER A O 1
ATOM 676 N N . ASP A 1 85 ? 15.093 0.037 -42.572 1.00 74.94 85 ASP A N 1
ATOM 677 C CA . ASP A 1 85 ? 15.103 -0.054 -41.098 1.00 74.94 85 ASP A CA 1
ATOM 678 C C . ASP A 1 85 ? 16.299 -0.819 -40.486 1.00 74.94 85 ASP A C 1
ATOM 680 O O . ASP A 1 85 ? 16.170 -1.773 -39.707 1.00 74.94 85 ASP A O 1
ATOM 684 N N . TRP A 1 86 ? 17.507 -0.375 -40.839 1.00 79.38 86 TRP A N 1
ATOM 685 C CA . TRP A 1 86 ? 18.753 -0.989 -40.382 1.00 79.38 86 TRP A CA 1
ATOM 686 C C . TRP A 1 86 ? 18.888 -1.047 -38.850 1.00 79.38 86 TRP A C 1
ATOM 688 O O . TRP A 1 86 ? 19.446 -2.013 -38.332 1.00 79.38 86 TRP A O 1
ATOM 698 N N . LEU A 1 87 ? 18.362 -0.063 -38.104 1.00 81.19 87 LEU A N 1
ATOM 699 C CA . LEU A 1 87 ? 18.442 -0.062 -36.636 1.00 81.19 87 LEU A CA 1
ATOM 700 C C . LEU A 1 87 ? 17.658 -1.223 -36.028 1.00 81.19 87 LEU A C 1
ATOM 702 O O . LEU A 1 87 ? 18.149 -1.878 -35.109 1.00 81.19 87 LEU A O 1
ATOM 706 N N . THR A 1 88 ? 16.441 -1.472 -36.509 1.00 80.38 88 THR A N 1
ATOM 707 C CA . THR A 1 88 ? 15.599 -2.552 -35.982 1.00 80.38 88 THR A CA 1
ATOM 708 C C . THR A 1 88 ? 16.185 -3.917 -36.329 1.00 80.38 88 THR A C 1
ATOM 710 O O . THR A 1 88 ? 16.284 -4.777 -35.453 1.00 80.38 88 THR A O 1
ATOM 713 N N . GLN A 1 89 ? 16.679 -4.093 -37.558 1.00 78.25 89 GLN A N 1
ATOM 714 C CA . GLN A 1 89 ? 17.331 -5.337 -37.982 1.00 78.25 89 GLN A CA 1
ATOM 715 C C . GLN A 1 89 ? 18.591 -5.645 -37.157 1.00 78.25 89 GLN A C 1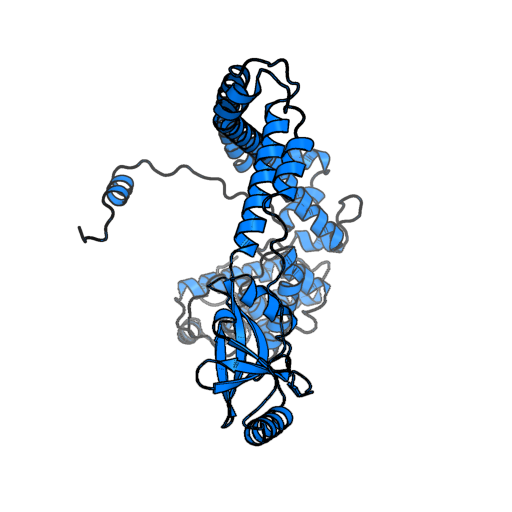
ATOM 717 O O . GLN A 1 89 ? 18.762 -6.761 -36.664 1.00 78.25 89 GLN A O 1
ATOM 722 N N . TRP A 1 90 ? 19.461 -4.652 -36.943 1.00 78.50 90 TRP A N 1
ATOM 723 C CA . TRP A 1 90 ? 20.659 -4.830 -36.118 1.00 78.50 90 TRP A CA 1
ATOM 724 C C . TRP A 1 90 ? 20.342 -4.999 -34.627 1.00 78.50 90 TRP A C 1
ATOM 726 O O . TRP A 1 90 ? 21.049 -5.739 -33.946 1.00 78.50 90 TRP A O 1
ATOM 736 N N . SER A 1 91 ? 19.264 -4.392 -34.121 1.00 81.00 91 SER A N 1
ATOM 737 C CA . SER A 1 91 ? 18.793 -4.616 -32.748 1.00 81.00 91 SER A CA 1
ATOM 738 C C . SER A 1 91 ? 18.305 -6.043 -32.531 1.00 81.00 91 SER A C 1
ATOM 740 O O . SER A 1 91 ? 18.610 -6.631 -31.494 1.00 81.00 91 SER A O 1
ATOM 742 N N . ALA A 1 92 ? 17.585 -6.618 -33.496 1.00 77.81 92 ALA A N 1
ATOM 743 C CA . ALA A 1 92 ? 17.171 -8.017 -33.445 1.00 77.81 92 ALA A CA 1
ATOM 744 C C . ALA A 1 92 ? 18.386 -8.960 -33.468 1.00 77.81 92 ALA A C 1
ATOM 746 O O . ALA A 1 92 ? 18.465 -9.885 -32.658 1.00 77.81 92 ALA A O 1
ATOM 747 N N . TYR A 1 93 ? 19.373 -8.678 -34.325 1.00 77.50 93 TYR A N 1
ATOM 748 C CA . TYR A 1 93 ? 20.623 -9.438 -34.401 1.00 77.50 93 TYR A CA 1
ATOM 749 C C . TYR A 1 93 ? 21.461 -9.348 -33.110 1.00 77.50 93 TYR A C 1
ATOM 751 O O . TYR A 1 93 ? 21.897 -10.371 -32.579 1.00 77.50 93 TYR A O 1
ATOM 759 N N . ASP A 1 94 ? 21.667 -8.149 -32.556 1.00 78.00 94 ASP A N 1
ATOM 760 C CA . ASP A 1 94 ? 22.391 -7.945 -31.287 1.00 78.00 94 ASP A CA 1
ATOM 761 C C . ASP A 1 94 ? 21.673 -8.628 -30.112 1.00 78.00 94 ASP A C 1
ATOM 763 O O . ASP A 1 94 ? 22.303 -9.273 -29.276 1.00 78.00 94 ASP A O 1
ATOM 767 N N . HIS A 1 95 ? 20.341 -8.583 -30.075 1.00 77.19 95 HIS A N 1
ATOM 768 C CA . HIS A 1 95 ? 19.566 -9.304 -29.071 1.00 77.19 95 HIS A CA 1
ATOM 769 C C . HIS A 1 95 ? 19.699 -10.830 -29.217 1.00 77.19 95 HIS A C 1
ATOM 771 O O . HIS A 1 95 ? 19.973 -11.521 -28.234 1.00 77.19 95 HIS A O 1
ATOM 777 N N . ALA A 1 96 ? 19.573 -11.367 -30.435 1.00 73.25 96 ALA A N 1
ATOM 778 C CA . ALA A 1 96 ? 19.692 -12.801 -30.700 1.00 73.25 96 ALA A CA 1
ATOM 779 C C . ALA A 1 96 ? 21.102 -13.338 -30.391 1.00 73.25 96 ALA A C 1
ATOM 781 O O . ALA A 1 96 ? 21.250 -14.400 -29.778 1.00 73.25 96 ALA A O 1
ATOM 782 N N . THR A 1 97 ? 22.144 -12.578 -30.738 1.00 72.75 97 THR A N 1
ATOM 783 C CA . THR A 1 97 ? 23.539 -12.915 -30.412 1.00 72.75 97 THR A CA 1
ATOM 784 C C . THR A 1 97 ? 23.806 -12.856 -28.909 1.00 72.75 97 THR A C 1
ATOM 786 O O . THR A 1 97 ? 24.403 -13.790 -28.373 1.00 72.75 97 THR A O 1
ATOM 789 N N . ARG A 1 98 ? 23.307 -11.840 -28.188 1.00 72.25 98 ARG A N 1
ATOM 790 C CA . ARG A 1 98 ? 23.433 -11.760 -26.719 1.00 72.25 98 ARG A CA 1
ATOM 791 C C . ARG A 1 98 ? 22.702 -12.888 -26.005 1.00 72.25 98 ARG A C 1
ATOM 793 O O . ARG A 1 98 ? 23.283 -13.511 -25.121 1.00 72.25 98 ARG A O 1
ATOM 800 N N . GLN A 1 99 ? 21.462 -13.188 -26.387 1.00 68.00 99 GLN A N 1
ATOM 801 C CA . GLN A 1 99 ? 20.710 -14.296 -25.792 1.00 68.00 99 GLN A CA 1
ATOM 802 C C . GLN A 1 99 ? 21.399 -15.641 -26.032 1.00 68.00 99 GLN A C 1
ATOM 804 O O . GLN A 1 99 ? 21.464 -16.479 -25.135 1.00 68.00 99 GLN A O 1
ATOM 809 N N . THR A 1 100 ? 21.949 -15.838 -27.226 1.00 64.81 100 THR A N 1
ATOM 810 C CA . THR A 1 100 ? 22.721 -17.033 -27.573 1.00 64.81 100 THR A CA 1
ATOM 811 C C . THR A 1 100 ? 24.006 -17.126 -26.757 1.00 64.81 100 THR A C 1
ATOM 813 O O . THR A 1 100 ? 24.267 -18.167 -26.160 1.00 64.81 100 THR A O 1
ATOM 816 N N . ALA A 1 101 ? 24.765 -16.033 -26.645 1.00 64.62 101 ALA A N 1
ATOM 817 C CA . ALA A 1 101 ? 25.962 -15.965 -25.812 1.00 64.62 101 ALA A CA 1
ATOM 818 C C . ALA A 1 101 ? 25.641 -16.257 -24.339 1.00 64.62 101 ALA A C 1
ATOM 820 O O . ALA A 1 101 ? 26.352 -17.030 -23.708 1.00 64.62 101 ALA A O 1
ATOM 821 N N . MET A 1 102 ? 24.534 -15.729 -23.808 1.00 60.62 102 MET A N 1
ATOM 822 C CA . MET A 1 102 ? 24.066 -16.036 -22.453 1.00 60.62 102 MET A CA 1
ATOM 823 C C . MET A 1 102 ? 23.665 -17.509 -22.293 1.00 60.62 102 MET A C 1
ATOM 825 O O . MET A 1 102 ? 24.015 -18.118 -21.286 1.00 60.62 102 MET A O 1
ATOM 829 N N . LYS A 1 103 ? 22.981 -18.113 -23.275 1.00 59.62 103 LYS A N 1
ATOM 830 C CA . LYS A 1 103 ? 22.650 -19.553 -23.272 1.00 59.62 103 LYS A CA 1
ATOM 831 C C . LYS A 1 103 ? 23.909 -20.424 -23.326 1.00 59.62 103 LYS A C 1
ATOM 833 O O . LYS A 1 103 ? 24.001 -21.403 -22.590 1.00 59.62 103 LYS A O 1
ATOM 838 N N . LEU A 1 104 ? 24.893 -20.052 -24.144 1.00 59.41 104 LEU A N 1
ATOM 839 C CA . LEU A 1 104 ? 26.206 -20.701 -24.218 1.00 59.41 104 LEU A CA 1
ATOM 840 C C . LEU A 1 104 ? 26.977 -20.554 -22.898 1.00 59.41 104 LEU A C 1
ATOM 842 O O . LEU A 1 104 ? 27.529 -21.525 -22.392 1.00 59.41 104 LEU A O 1
ATOM 846 N N . GLN A 1 105 ? 26.964 -19.370 -22.287 1.00 58.16 105 GLN A N 1
ATOM 847 C CA . GLN A 1 105 ? 27.643 -19.102 -21.019 1.00 58.16 105 GLN A CA 1
ATOM 848 C C . GLN A 1 105 ? 26.965 -19.821 -19.840 1.00 58.16 105 GLN A C 1
ATOM 850 O O . GLN A 1 105 ? 27.655 -20.380 -18.994 1.00 58.16 105 GLN A O 1
ATOM 855 N N . ALA A 1 106 ? 25.632 -19.924 -19.837 1.00 53.19 106 ALA A N 1
ATOM 856 C CA . ALA A 1 106 ? 24.881 -20.747 -18.888 1.00 53.19 106 ALA A CA 1
ATOM 857 C C . ALA A 1 106 ? 25.160 -22.256 -19.062 1.00 53.19 106 ALA A C 1
ATOM 859 O O . ALA A 1 106 ? 25.111 -23.008 -18.090 1.00 53.19 106 ALA A O 1
ATOM 860 N N . ARG A 1 107 ? 25.499 -22.710 -20.279 1.00 54.78 107 ARG A N 1
ATOM 861 C CA . ARG A 1 107 ? 25.951 -24.088 -20.558 1.00 54.78 107 ARG A CA 1
ATOM 862 C C . ARG A 1 107 ? 27.410 -24.349 -20.150 1.00 54.78 107 ARG A C 1
ATOM 864 O O . ARG A 1 107 ? 27.765 -25.512 -19.984 1.00 54.78 107 ARG A O 1
ATOM 871 N N . ARG A 1 108 ? 28.233 -23.307 -19.958 1.00 56.19 108 ARG A N 1
ATOM 872 C CA . ARG A 1 108 ? 29.667 -23.387 -19.595 1.00 56.19 108 ARG A CA 1
ATOM 873 C C . ARG A 1 108 ? 29.944 -23.611 -18.098 1.00 56.19 108 ARG A C 1
ATOM 875 O O . ARG A 1 108 ? 31.106 -23.685 -17.717 1.00 56.19 108 ARG A O 1
ATOM 882 N N . HIS A 1 109 ? 28.926 -23.738 -17.242 1.00 59.69 109 HIS A N 1
ATOM 883 C CA . HIS A 1 109 ? 29.137 -23.896 -15.792 1.00 59.69 109 HIS A CA 1
ATOM 884 C C . HIS A 1 109 ? 29.750 -25.247 -15.373 1.00 59.69 109 HIS A C 1
ATOM 886 O O . HIS A 1 109 ? 30.281 -25.343 -14.269 1.00 59.69 109 HIS A O 1
ATOM 892 N N . HIS A 1 110 ? 29.725 -26.270 -16.235 1.00 66.69 110 HIS A N 1
ATOM 893 C CA . HIS A 1 110 ? 30.306 -27.584 -15.953 1.00 66.69 110 HIS A CA 1
ATOM 894 C C . HIS A 1 110 ? 31.007 -28.166 -17.196 1.00 66.69 110 HIS A C 1
ATOM 896 O O . HIS A 1 110 ? 30.465 -28.036 -18.297 1.00 66.69 110 HIS A O 1
ATOM 902 N N . PRO A 1 111 ? 32.167 -28.841 -17.047 1.00 72.31 111 PRO A N 1
ATOM 903 C CA . PRO A 1 111 ? 32.785 -29.617 -18.124 1.00 72.31 111 PRO A CA 1
ATOM 904 C C . PRO A 1 111 ? 31.802 -30.640 -18.733 1.00 72.31 111 PRO A C 1
ATOM 906 O O . PRO A 1 111 ? 30.901 -31.106 -18.025 1.00 72.31 111 PRO A O 1
ATOM 909 N N . PRO A 1 112 ? 31.966 -31.042 -20.009 1.00 74.69 112 PRO A N 1
ATOM 910 C CA . PRO A 1 112 ? 31.041 -31.950 -20.701 1.00 74.69 112 PRO A CA 1
ATOM 911 C C . PRO A 1 112 ? 30.848 -33.290 -19.974 1.00 74.69 112 PRO A C 1
ATOM 913 O O . PRO A 1 112 ? 29.746 -33.838 -19.979 1.00 74.69 112 PRO A O 1
ATOM 916 N N . GLU A 1 113 ? 31.877 -33.775 -19.277 1.00 77.81 113 GLU A N 1
ATOM 917 C CA . GLU A 1 113 ? 31.816 -34.971 -18.430 1.00 77.81 113 GLU A CA 1
ATOM 918 C C . GLU A 1 113 ? 30.864 -34.810 -17.237 1.00 77.81 113 GLU A C 1
ATOM 920 O O . GLU A 1 113 ? 30.058 -35.690 -16.944 1.00 77.81 113 GLU A O 1
ATOM 925 N N . VAL A 1 114 ? 30.928 -33.666 -16.553 1.00 80.94 114 VAL A N 1
ATOM 926 C CA . VAL A 1 114 ? 30.079 -33.367 -15.393 1.00 80.94 114 VAL A CA 1
ATOM 927 C C . VAL A 1 114 ? 28.636 -33.158 -15.850 1.00 80.94 114 VAL A C 1
ATOM 929 O O . VAL A 1 114 ? 27.709 -33.689 -15.238 1.00 80.94 114 VAL A O 1
ATOM 932 N N . ARG A 1 115 ? 28.438 -32.463 -16.979 1.00 78.38 115 ARG A N 1
ATOM 933 C CA . ARG A 1 115 ? 27.116 -32.269 -17.593 1.00 78.38 115 ARG A CA 1
ATOM 934 C C . ARG A 1 115 ? 26.459 -33.596 -17.966 1.00 78.38 115 ARG A C 1
ATOM 936 O O . ARG A 1 115 ? 25.265 -33.762 -17.737 1.00 78.38 115 ARG A O 1
ATOM 943 N N . ALA A 1 116 ? 27.231 -34.544 -18.490 1.00 81.62 116 ALA A N 1
ATOM 944 C CA . ALA A 1 116 ? 26.725 -35.862 -18.848 1.00 81.62 116 ALA A CA 1
ATOM 945 C C . ALA A 1 116 ? 26.257 -36.672 -17.628 1.00 81.62 116 ALA A C 1
ATOM 947 O O . ALA A 1 116 ? 25.319 -37.454 -17.736 1.00 81.62 116 ALA A O 1
ATOM 948 N N . ARG A 1 117 ? 26.868 -36.462 -16.453 1.00 85.94 117 ARG A N 1
ATOM 949 C CA . ARG A 1 117 ? 26.495 -37.148 -15.202 1.00 85.94 117 ARG A CA 1
ATOM 950 C C . ARG A 1 117 ? 25.204 -36.602 -14.584 1.00 85.94 117 ARG A C 1
ATOM 952 O O . ARG A 1 117 ? 24.525 -37.343 -13.878 1.00 85.94 117 ARG A O 1
ATOM 959 N N . LEU A 1 118 ? 24.835 -35.345 -14.857 1.00 85.94 118 LEU A N 1
ATOM 960 C CA . LEU A 1 118 ? 23.700 -34.661 -14.220 1.00 85.94 118 LEU A CA 1
ATOM 961 C C . LEU A 1 118 ? 22.365 -35.420 -14.254 1.00 85.94 118 LEU A C 1
ATOM 963 O O . LEU A 1 118 ? 21.724 -35.480 -13.201 1.00 85.94 118 LEU A O 1
ATOM 967 N N . PRO A 1 119 ? 21.914 -35.994 -15.387 1.00 86.62 119 PRO A N 1
ATOM 968 C CA . PRO A 1 119 ? 20.644 -36.720 -15.449 1.00 86.62 119 PRO A CA 1
ATOM 969 C C . PRO A 1 119 ? 20.593 -37.934 -14.518 1.00 86.62 119 PRO A C 1
ATOM 971 O O . PRO A 1 119 ? 19.515 -38.337 -14.099 1.00 86.62 119 PRO A O 1
ATOM 974 N N . TYR A 1 120 ? 21.753 -38.485 -14.156 1.00 88.00 120 TYR A N 1
ATOM 975 C CA . TYR A 1 120 ? 21.857 -39.681 -13.330 1.00 88.00 120 TYR A CA 1
ATOM 976 C C . TYR A 1 120 ? 21.911 -39.383 -11.824 1.00 88.00 120 TYR A C 1
ATOM 978 O O . TYR A 1 120 ? 21.823 -40.310 -11.025 1.00 88.00 120 TYR A O 1
ATOM 986 N N . LEU A 1 121 ? 22.032 -38.115 -11.411 1.00 89.81 121 LEU A N 1
ATOM 987 C CA . LEU A 1 121 ? 22.097 -37.697 -10.001 1.00 89.81 121 LEU A CA 1
ATOM 988 C C . LEU A 1 121 ? 20.704 -37.584 -9.364 1.00 89.81 121 LEU A C 1
ATOM 990 O O . LEU A 1 121 ? 20.317 -36.533 -8.847 1.00 89.81 121 LEU A O 1
ATOM 994 N N . THR A 1 122 ? 19.933 -38.663 -9.439 1.00 90.69 122 THR A N 1
ATOM 995 C CA . THR A 1 122 ? 18.602 -38.772 -8.836 1.00 90.69 122 THR A CA 1
ATOM 996 C C . THR A 1 122 ? 18.698 -39.200 -7.368 1.00 90.69 122 THR A C 1
ATOM 998 O O . THR A 1 122 ? 19.664 -39.878 -7.002 1.00 90.69 122 THR A O 1
ATOM 1001 N N . PRO A 1 123 ? 17.718 -38.848 -6.510 1.00 91.94 123 PRO A N 1
ATOM 1002 C CA . PRO A 1 123 ? 17.625 -39.410 -5.164 1.00 91.94 123 PRO A CA 1
ATOM 1003 C C . PRO A 1 123 ? 17.740 -40.940 -5.198 1.00 91.94 123 PRO A C 1
ATOM 1005 O O . PRO A 1 123 ? 17.181 -41.585 -6.082 1.00 91.94 123 PRO A O 1
ATOM 1008 N N . GLY A 1 124 ? 18.532 -41.506 -4.291 1.00 90.25 124 GLY A N 1
ATOM 1009 C CA . GLY A 1 124 ? 18.795 -42.942 -4.194 1.00 90.25 124 GLY A CA 1
ATOM 1010 C C . GLY A 1 124 ? 20.019 -43.414 -4.978 1.00 90.25 124 GLY A C 1
ATOM 1011 O O . GLY A 1 124 ? 20.560 -44.480 -4.680 1.00 90.25 124 GLY A O 1
ATOM 1012 N N . ARG A 1 125 ? 20.517 -42.633 -5.947 1.00 93.50 125 ARG A N 1
ATOM 1013 C CA . ARG A 1 125 ? 21.689 -43.015 -6.748 1.00 93.50 125 ARG A CA 1
ATOM 1014 C C . ARG A 1 125 ? 22.957 -43.038 -5.896 1.00 93.50 125 ARG A C 1
ATOM 1016 O O . ARG A 1 125 ? 23.253 -42.074 -5.188 1.00 93.50 125 ARG A O 1
ATOM 1023 N N . VAL A 1 126 ? 23.756 -44.097 -6.031 1.00 93.25 126 VAL A N 1
ATOM 1024 C CA . VAL A 1 126 ? 25.096 -44.160 -5.437 1.00 93.25 126 VAL A CA 1
ATOM 1025 C C . VAL A 1 126 ? 26.101 -43.430 -6.333 1.00 93.25 126 VAL A C 1
ATOM 1027 O O . VAL A 1 126 ? 26.203 -43.682 -7.534 1.00 93.25 126 VAL A O 1
ATOM 1030 N N . VAL A 1 127 ? 26.878 -42.531 -5.738 1.00 93.75 127 VAL A N 1
ATOM 1031 C CA . VAL A 1 127 ? 27.896 -41.723 -6.419 1.00 93.75 127 VAL A CA 1
ATOM 1032 C C . VAL A 1 127 ? 29.262 -41.878 -5.756 1.00 93.75 127 VAL A C 1
ATOM 1034 O O . VAL A 1 127 ? 29.375 -42.121 -4.549 1.00 93.75 127 VAL A O 1
ATOM 1037 N N . ALA A 1 128 ? 30.315 -41.751 -6.561 1.00 90.75 128 ALA A N 1
ATOM 1038 C CA . ALA A 1 128 ? 31.699 -41.884 -6.134 1.00 90.75 128 ALA A CA 1
ATOM 1039 C C . ALA A 1 128 ? 32.397 -40.519 -6.074 1.00 90.75 128 ALA A C 1
ATOM 1041 O O . ALA A 1 128 ? 32.412 -39.767 -7.049 1.00 90.75 128 ALA A O 1
ATOM 1042 N N . PHE A 1 129 ? 33.024 -40.252 -4.932 1.00 89.88 129 PHE A N 1
ATOM 1043 C CA . PHE A 1 129 ? 33.942 -39.139 -4.697 1.00 89.88 129 PHE A CA 1
ATOM 1044 C C . PHE A 1 129 ? 35.373 -39.681 -4.553 1.00 89.88 129 PHE A C 1
ATOM 1046 O O . PHE A 1 129 ? 35.547 -40.885 -4.341 1.00 89.88 129 PHE A O 1
ATOM 1053 N N . PRO A 1 130 ? 36.416 -38.828 -4.586 1.00 84.31 130 PRO A N 1
ATOM 1054 C CA . PRO A 1 130 ? 37.805 -39.285 -4.491 1.00 84.31 130 PRO A CA 1
ATOM 1055 C C . PRO A 1 130 ? 38.124 -40.117 -3.239 1.00 84.31 130 PRO A C 1
ATOM 1057 O O . PRO A 1 130 ? 38.984 -40.990 -3.281 1.00 84.31 130 PRO A O 1
ATOM 1060 N N . ARG A 1 131 ? 37.452 -39.840 -2.112 1.00 84.62 131 ARG A N 1
ATOM 1061 C CA . ARG A 1 131 ? 37.752 -40.456 -0.804 1.00 84.62 131 ARG A CA 1
ATOM 1062 C C . ARG A 1 131 ? 36.634 -41.324 -0.234 1.00 84.62 131 ARG A C 1
ATOM 1064 O O . ARG A 1 131 ? 36.862 -42.038 0.735 1.00 84.62 131 ARG A O 1
ATOM 1071 N N . PHE A 1 132 ? 35.423 -41.237 -0.774 1.00 88.06 132 PHE A N 1
ATOM 1072 C CA . PHE A 1 132 ? 34.266 -41.930 -0.214 1.00 88.06 132 PHE A CA 1
ATOM 1073 C C . PHE A 1 132 ? 33.180 -42.138 -1.273 1.00 88.06 132 PHE A C 1
ATOM 1075 O O . PHE A 1 132 ? 33.236 -41.604 -2.379 1.00 88.06 132 PHE A O 1
ATOM 1082 N N . ARG A 1 133 ? 32.165 -42.919 -0.911 1.00 89.75 133 ARG A N 1
ATOM 1083 C CA . ARG A 1 133 ? 30.938 -43.100 -1.692 1.00 89.75 133 ARG A CA 1
ATOM 1084 C C . ARG A 1 133 ? 29.757 -42.602 -0.875 1.00 89.75 133 ARG A C 1
ATOM 1086 O O . ARG A 1 133 ? 29.803 -42.653 0.356 1.00 89.75 133 ARG A O 1
ATOM 1093 N N . GLY A 1 134 ? 28.727 -42.123 -1.554 1.00 91.94 134 GLY A N 1
ATOM 1094 C CA . GLY A 1 134 ? 27.512 -41.659 -0.899 1.00 91.94 134 GLY A CA 1
ATOM 1095 C C . GLY A 1 134 ? 26.276 -41.897 -1.747 1.00 91.94 134 GLY A C 1
ATOM 1096 O O . GLY A 1 134 ? 26.378 -42.127 -2.951 1.00 91.94 134 GLY A O 1
ATOM 1097 N N . VAL A 1 135 ? 25.117 -41.844 -1.104 1.00 94.19 135 VAL A N 1
ATOM 1098 C CA . VAL A 1 135 ? 23.809 -41.898 -1.763 1.00 94.19 135 VAL A CA 1
ATOM 1099 C C . VAL A 1 135 ? 23.279 -40.482 -1.909 1.00 94.19 135 VAL A C 1
ATOM 1101 O O . VAL A 1 135 ? 23.293 -39.720 -0.945 1.00 94.19 135 VAL A O 1
ATOM 1104 N N . VAL A 1 136 ? 22.819 -40.113 -3.102 1.00 93.81 136 VAL A N 1
ATOM 1105 C CA . VAL A 1 136 ? 22.197 -38.807 -3.347 1.00 93.81 136 VAL A CA 1
ATOM 1106 C C . VAL A 1 136 ? 20.836 -38.754 -2.654 1.00 93.81 136 VAL A C 1
ATOM 1108 O O . VAL A 1 136 ? 20.004 -39.631 -2.854 1.00 93.81 136 VAL A O 1
ATOM 1111 N N . LEU A 1 137 ? 20.593 -37.712 -1.863 1.00 91.12 137 LEU A N 1
ATOM 1112 C CA . LEU A 1 137 ? 19.297 -37.442 -1.230 1.00 91.12 137 LEU A CA 1
ATOM 1113 C C . LEU A 1 137 ? 18.516 -36.371 -1.995 1.00 91.12 137 LEU A C 1
ATOM 1115 O O . LEU A 1 137 ? 17.313 -36.498 -2.193 1.00 91.12 137 LEU A O 1
ATOM 1119 N N . ARG A 1 138 ? 19.205 -35.327 -2.477 1.00 90.69 138 ARG A N 1
ATOM 1120 C CA . ARG A 1 138 ? 18.621 -34.321 -3.375 1.00 90.69 138 ARG A CA 1
ATOM 1121 C C . ARG A 1 138 ? 19.676 -33.640 -4.239 1.00 90.69 138 ARG A C 1
ATOM 1123 O O . ARG A 1 138 ? 20.837 -33.542 -3.842 1.00 90.69 138 ARG A O 1
ATOM 1130 N N . ARG A 1 139 ? 19.227 -33.045 -5.345 1.00 89.69 139 ARG A N 1
ATOM 1131 C CA . ARG A 1 139 ? 19.974 -32.067 -6.152 1.00 89.69 139 ARG A CA 1
ATOM 1132 C C . ARG A 1 139 ? 19.316 -30.691 -6.030 1.00 89.69 139 ARG A C 1
ATOM 1134 O O . ARG A 1 139 ? 18.094 -30.594 -6.080 1.00 89.69 139 ARG A O 1
ATOM 1141 N N . TYR A 1 140 ? 20.103 -29.630 -5.878 1.00 86.12 140 TYR A N 1
ATOM 1142 C CA . TYR A 1 140 ? 19.613 -28.251 -5.755 1.00 86.12 140 TYR A CA 1
ATOM 1143 C C . TYR A 1 140 ? 20.628 -27.243 -6.312 1.00 86.12 140 TYR A C 1
ATOM 1145 O O . TYR A 1 140 ? 21.743 -27.603 -6.678 1.00 86.12 140 TYR A O 1
ATOM 1153 N N . ARG A 1 141 ? 20.249 -25.964 -6.390 1.00 82.19 141 ARG A N 1
ATOM 1154 C CA . ARG A 1 141 ? 21.157 -24.860 -6.742 1.00 82.19 141 ARG A CA 1
ATOM 1155 C C . ARG A 1 141 ? 21.328 -23.934 -5.545 1.00 82.19 141 ARG A C 1
ATOM 1157 O O . ARG A 1 141 ? 20.343 -23.571 -4.905 1.00 82.19 141 ARG A O 1
ATOM 1164 N N . SER A 1 142 ? 22.567 -23.552 -5.240 1.00 77.25 142 SER A N 1
ATOM 1165 C CA . SER A 1 142 ? 22.843 -22.614 -4.143 1.00 77.25 142 SER A CA 1
ATOM 1166 C C . SER A 1 142 ? 22.316 -21.212 -4.477 1.00 77.25 142 SER A C 1
ATOM 1168 O O . SER A 1 142 ? 22.559 -20.704 -5.574 1.00 77.25 142 SER A O 1
ATOM 1170 N N . ARG A 1 143 ? 21.630 -20.566 -3.518 1.00 57.28 143 ARG A N 1
ATOM 1171 C CA . ARG A 1 143 ? 21.024 -19.227 -3.680 1.00 57.28 143 ARG A CA 1
ATOM 1172 C C . ARG A 1 143 ? 22.047 -18.109 -3.953 1.00 57.28 143 ARG A C 1
ATOM 1174 O O . ARG A 1 143 ? 21.648 -17.070 -4.461 1.00 57.28 143 ARG A O 1
ATOM 1181 N N . GLY A 1 144 ? 23.338 -18.320 -3.669 1.00 55.06 144 GLY A N 1
ATOM 1182 C CA . GLY A 1 144 ? 24.384 -17.295 -3.825 1.00 55.06 144 GLY A CA 1
ATOM 1183 C C . GLY A 1 144 ? 25.376 -17.515 -4.972 1.00 55.06 144 GLY A C 1
ATOM 1184 O O . GLY A 1 144 ? 25.836 -16.544 -5.561 1.00 55.06 144 GLY A O 1
ATOM 1185 N N . GLN A 1 145 ? 25.708 -18.766 -5.318 1.00 53.91 145 GLN A N 1
ATOM 1186 C CA . GLN A 1 145 ? 26.800 -19.049 -6.267 1.00 53.91 145 GLN A CA 1
ATOM 1187 C C . GLN A 1 145 ? 26.370 -19.670 -7.605 1.00 53.91 145 GLN A C 1
ATOM 1189 O O . GLN A 1 145 ? 27.224 -19.947 -8.437 1.00 53.91 145 GLN A O 1
ATOM 1194 N N . ARG A 1 146 ? 25.069 -19.899 -7.846 1.00 61.56 146 ARG A N 1
ATOM 1195 C CA . ARG A 1 146 ? 24.532 -20.508 -9.089 1.00 61.56 146 ARG A CA 1
ATOM 1196 C C . ARG A 1 146 ? 25.120 -21.884 -9.485 1.00 61.56 146 ARG A C 1
ATOM 1198 O O . ARG A 1 146 ? 24.744 -22.399 -10.531 1.00 61.56 146 ARG A O 1
ATOM 1205 N N . HIS A 1 147 ? 25.964 -22.511 -8.662 1.00 71.38 147 HIS A N 1
ATOM 1206 C CA . HIS A 1 147 ? 26.473 -23.869 -8.880 1.00 71.38 147 HIS A CA 1
ATOM 1207 C C . HIS A 1 147 ? 25.442 -24.937 -8.477 1.00 71.38 147 HIS A C 1
ATOM 1209 O O . HIS A 1 147 ? 24.676 -24.749 -7.521 1.00 71.38 147 HIS A O 1
ATOM 1215 N N . GLU A 1 148 ? 25.427 -26.058 -9.205 1.00 83.31 148 GLU A N 1
ATOM 1216 C CA . GLU A 1 148 ? 24.618 -27.228 -8.856 1.00 83.31 148 GLU A CA 1
ATOM 1217 C C . GLU A 1 148 ? 25.265 -28.017 -7.712 1.00 83.31 148 GLU A C 1
ATOM 1219 O O . GLU A 1 148 ? 26.455 -28.339 -7.736 1.00 83.31 148 GLU A O 1
ATOM 1224 N N . MET A 1 149 ? 24.455 -28.323 -6.704 1.00 86.69 149 MET A N 1
ATOM 1225 C CA . MET A 1 149 ? 24.841 -28.977 -5.461 1.00 86.69 149 MET A CA 1
ATOM 1226 C C . MET A 1 149 ? 24.037 -30.261 -5.281 1.00 86.69 149 MET A C 1
ATOM 1228 O O . MET A 1 149 ? 22.882 -30.359 -5.71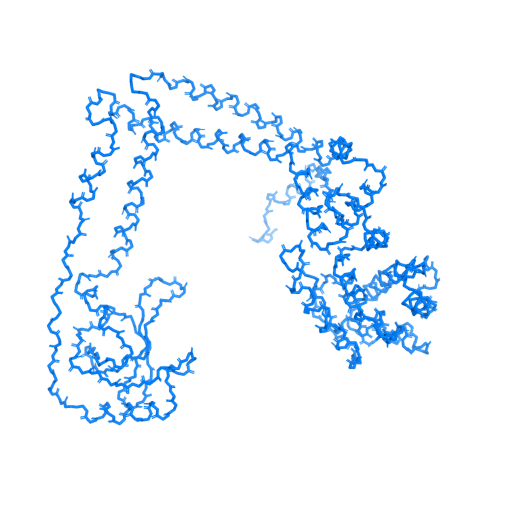0 1.00 86.69 149 MET A O 1
ATOM 1232 N N . VAL A 1 150 ? 24.624 -31.228 -4.585 1.00 91.25 150 VAL A N 1
ATOM 1233 C CA . VAL A 1 150 ? 23.929 -32.419 -4.101 1.00 91.25 150 VAL A CA 1
ATOM 1234 C C . VAL A 1 150 ? 24.056 -32.527 -2.592 1.00 91.25 150 VAL A C 1
ATOM 1236 O O . VAL A 1 150 ? 25.109 -32.250 -2.017 1.00 91.25 150 VAL A O 1
ATOM 1239 N N . THR A 1 151 ? 22.978 -32.962 -1.949 1.00 91.94 151 THR A N 1
ATOM 1240 C CA . THR A 1 151 ? 23.049 -33.478 -0.585 1.00 91.94 151 THR A CA 1
ATOM 1241 C C . THR A 1 151 ? 23.216 -34.987 -0.671 1.00 91.94 151 THR A C 1
ATOM 1243 O O . THR A 1 151 ? 22.444 -35.656 -1.360 1.00 91.94 151 THR A O 1
ATOM 1246 N N . ILE A 1 152 ? 24.217 -35.516 0.024 1.00 93.75 152 ILE A N 1
ATOM 1247 C CA . ILE A 1 152 ? 24.581 -36.931 0.022 1.00 93.75 152 ILE A CA 1
ATOM 1248 C C . ILE A 1 152 ? 24.595 -37.512 1.439 1.00 93.75 152 ILE A C 1
ATOM 1250 O O . ILE A 1 152 ? 24.988 -36.835 2.388 1.00 93.75 152 ILE A O 1
ATOM 1254 N N . LEU A 1 153 ? 24.233 -38.788 1.562 1.00 92.94 153 LEU A N 1
ATOM 1255 C CA . LEU A 1 153 ? 24.414 -39.600 2.764 1.00 92.94 153 LEU A CA 1
ATOM 1256 C C . LEU A 1 153 ? 25.690 -40.439 2.632 1.00 92.94 153 LEU A C 1
ATOM 1258 O O . LEU A 1 153 ? 25.863 -41.152 1.641 1.00 92.94 153 LEU A O 1
ATOM 1262 N N . ARG A 1 154 ? 26.597 -40.341 3.606 1.00 91.25 154 ARG A N 1
ATOM 1263 C CA . ARG A 1 154 ? 27.863 -41.092 3.658 1.00 91.25 154 ARG A CA 1
ATOM 1264 C C . ARG A 1 154 ? 27.749 -42.290 4.604 1.00 91.25 154 ARG A C 1
ATOM 1266 O O . ARG A 1 154 ? 26.827 -42.374 5.411 1.00 91.25 154 ARG A O 1
ATOM 1273 N N . LYS A 1 155 ? 28.737 -43.192 4.541 1.00 84.81 155 LYS A N 1
ATOM 1274 C CA . LYS A 1 155 ? 28.919 -44.238 5.564 1.00 84.81 155 LYS A CA 1
ATOM 1275 C C . LYS A 1 155 ? 28.986 -43.607 6.963 1.00 84.81 155 LYS A C 1
ATOM 1277 O O . LYS A 1 155 ? 29.583 -42.542 7.118 1.00 84.81 155 LYS A O 1
ATOM 1282 N N . GLY A 1 156 ? 28.373 -44.259 7.951 1.00 81.00 156 GLY A N 1
ATOM 1283 C CA . GLY A 1 156 ? 28.236 -43.730 9.312 1.00 81.00 156 GLY A CA 1
ATOM 1284 C C . GLY A 1 156 ? 27.115 -42.696 9.489 1.00 81.00 156 GLY A C 1
ATOM 1285 O O . GLY A 1 156 ? 27.117 -41.973 10.479 1.00 81.00 156 GLY A O 1
ATOM 1286 N N . GLY A 1 157 ? 26.188 -42.577 8.528 1.00 83.75 157 GLY A N 1
ATOM 1287 C CA . GLY A 1 157 ? 24.985 -41.740 8.650 1.00 83.75 157 GLY A CA 1
ATOM 1288 C C . GLY A 1 157 ? 25.219 -40.230 8.510 1.00 83.75 157 GLY A C 1
ATOM 1289 O O . GLY A 1 157 ? 24.306 -39.437 8.728 1.00 83.75 157 GLY A O 1
ATOM 1290 N N . VAL A 1 158 ? 26.430 -39.803 8.140 1.00 87.50 158 VAL A N 1
ATOM 1291 C CA . VAL A 1 158 ? 26.769 -38.378 8.014 1.00 87.50 158 VAL A CA 1
ATOM 1292 C C . VAL A 1 158 ? 26.232 -37.817 6.700 1.00 87.50 158 VAL A C 1
ATOM 1294 O O . VAL A 1 158 ? 26.601 -38.277 5.615 1.00 87.50 158 VAL A O 1
ATOM 1297 N N . MET A 1 159 ? 25.408 -36.776 6.788 1.00 89.31 159 MET A N 1
ATOM 1298 C CA . MET A 1 159 ? 24.954 -36.011 5.629 1.00 89.31 159 MET A CA 1
ATOM 1299 C C . MET A 1 159 ? 25.940 -34.894 5.293 1.00 89.31 159 MET A C 1
ATOM 1301 O O . MET A 1 159 ? 26.425 -34.190 6.176 1.00 89.31 159 MET A O 1
ATOM 1305 N N . ALA A 1 160 ? 26.225 -34.714 4.007 1.00 86.62 160 ALA A N 1
ATOM 1306 C CA . ALA A 1 160 ? 27.083 -33.639 3.530 1.00 86.62 160 ALA A CA 1
ATOM 1307 C C . ALA A 1 160 ? 26.510 -32.992 2.271 1.00 86.62 160 ALA A C 1
ATOM 1309 O O . ALA A 1 160 ? 25.902 -33.655 1.430 1.00 86.62 160 ALA A O 1
ATOM 1310 N N . GLU A 1 161 ? 26.750 -31.696 2.125 1.00 89.19 161 GLU A N 1
ATOM 1311 C CA . GLU A 1 161 ? 26.488 -30.956 0.895 1.00 89.19 161 GLU A CA 1
ATOM 1312 C C . GLU A 1 161 ? 27.787 -30.857 0.092 1.00 89.19 161 GLU A C 1
ATOM 1314 O O . GLU A 1 161 ? 28.848 -30.583 0.653 1.00 89.19 161 GLU A O 1
ATOM 1319 N N . SER A 1 162 ? 27.731 -31.119 -1.213 1.00 86.56 162 SER A N 1
ATOM 1320 C CA . SER A 1 162 ? 28.909 -31.069 -2.084 1.00 86.56 162 SER A CA 1
ATOM 1321 C C . SER A 1 162 ? 28.529 -30.588 -3.488 1.00 86.56 162 SER A C 1
ATOM 1323 O O . SER A 1 162 ? 27.432 -30.903 -3.966 1.00 86.56 162 SER A O 1
ATOM 1325 N N . PRO A 1 163 ? 29.394 -29.803 -4.153 1.00 87.25 163 PRO A N 1
ATOM 1326 C CA . PRO A 1 163 ? 29.236 -29.467 -5.562 1.00 87.25 163 PRO A CA 1
ATOM 1327 C C . PRO A 1 163 ? 29.158 -30.714 -6.442 1.00 87.25 163 PRO A C 1
ATOM 1329 O O . PRO A 1 163 ? 29.898 -31.677 -6.250 1.00 87.25 163 PRO A O 1
ATOM 1332 N N . VAL A 1 164 ? 28.317 -30.676 -7.478 1.00 87.38 164 VAL A N 1
ATOM 1333 C CA . VAL A 1 164 ? 28.225 -31.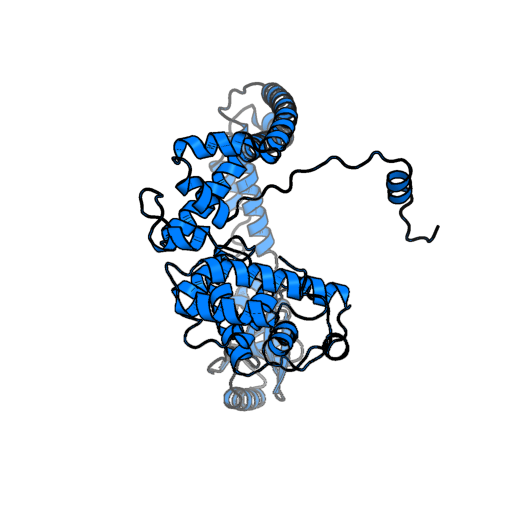776 -8.455 1.00 87.38 164 VAL A CA 1
ATOM 1334 C C . VAL A 1 164 ? 29.565 -32.048 -9.156 1.00 87.38 164 VAL A C 1
ATOM 1336 O O . VAL A 1 164 ? 29.852 -33.186 -9.523 1.00 87.38 164 VAL A O 1
ATOM 1339 N N . ALA A 1 165 ? 30.398 -31.018 -9.322 1.00 84.94 165 ALA A N 1
ATOM 1340 C CA . ALA A 1 165 ? 31.706 -31.128 -9.966 1.00 84.94 165 ALA A CA 1
ATOM 1341 C C . ALA A 1 165 ? 32.675 -32.084 -9.241 1.00 84.94 165 ALA A C 1
ATOM 1343 O O . ALA A 1 165 ? 33.562 -32.634 -9.887 1.00 84.94 165 ALA A O 1
ATOM 1344 N N . ASP A 1 166 ? 32.478 -32.329 -7.941 1.00 87.00 166 ASP A N 1
ATOM 1345 C CA . ASP A 1 166 ? 33.339 -33.209 -7.140 1.00 87.00 166 ASP A CA 1
ATOM 1346 C C . ASP A 1 166 ? 33.013 -34.704 -7.338 1.00 87.00 166 ASP A C 1
ATOM 1348 O O . ASP A 1 166 ? 33.733 -35.583 -6.849 1.00 87.00 166 ASP A O 1
ATOM 1352 N N . ILE A 1 167 ? 31.918 -35.017 -8.043 1.00 89.12 167 ILE A N 1
ATOM 1353 C CA . ILE A 1 167 ? 31.489 -36.388 -8.322 1.00 89.12 167 ILE A CA 1
ATOM 1354 C C . ILE A 1 167 ? 32.334 -36.952 -9.464 1.00 89.12 167 ILE A C 1
ATOM 1356 O O . ILE A 1 167 ? 32.157 -36.607 -10.635 1.00 89.12 167 ILE A O 1
ATOM 1360 N N . MET A 1 168 ? 33.215 -37.889 -9.123 1.00 86.06 168 MET A N 1
ATOM 1361 C CA . MET A 1 168 ? 34.126 -38.539 -10.067 1.00 86.06 168 MET A CA 1
ATOM 1362 C C . MET A 1 168 ? 33.433 -39.606 -10.915 1.00 86.06 168 MET A C 1
ATOM 1364 O O . MET A 1 168 ? 33.873 -39.890 -12.026 1.00 86.06 168 MET A O 1
ATOM 1368 N N . GLY A 1 169 ? 32.338 -40.187 -10.422 1.00 88.62 169 GLY A N 1
ATOM 1369 C CA . GLY A 1 169 ? 31.601 -41.205 -11.160 1.00 88.62 169 GLY A CA 1
ATOM 1370 C C . GLY A 1 169 ? 30.233 -41.517 -10.570 1.00 88.62 169 GLY A C 1
ATOM 1371 O O . GLY A 1 169 ? 29.987 -41.336 -9.376 1.00 88.62 169 GLY A O 1
ATOM 1372 N N . VAL A 1 170 ? 29.344 -42.004 -11.430 1.00 90.62 170 VAL A N 1
ATOM 1373 C CA . VAL A 1 170 ? 28.027 -42.521 -11.053 1.00 90.62 170 VAL A CA 1
ATOM 1374 C C . VAL A 1 170 ? 28.133 -44.037 -10.989 1.00 90.62 170 VAL A C 1
ATOM 1376 O O . VAL A 1 170 ? 28.658 -44.654 -11.912 1.00 90.62 170 VAL A O 1
ATOM 1379 N N . ILE A 1 171 ? 27.674 -44.643 -9.898 1.00 89.94 171 ILE A N 1
ATOM 1380 C CA . ILE A 1 171 ? 27.670 -46.098 -9.748 1.00 89.94 171 ILE A CA 1
ATOM 1381 C C . ILE A 1 171 ? 26.338 -46.631 -10.272 1.00 89.94 171 ILE A C 1
ATOM 1383 O O . ILE A 1 171 ? 25.284 -46.025 -10.047 1.00 89.94 171 ILE A O 1
ATOM 1387 N N . ASP A 1 172 ? 26.365 -47.774 -10.956 1.00 87.31 172 ASP A N 1
ATOM 1388 C CA . ASP A 1 172 ? 25.142 -48.438 -11.409 1.00 87.31 172 ASP A CA 1
ATOM 1389 C C . ASP A 1 172 ? 24.444 -49.187 -10.259 1.00 87.31 172 ASP A C 1
ATOM 1391 O O . ASP A 1 172 ? 24.331 -50.409 -10.221 1.00 87.31 172 ASP A O 1
ATOM 1395 N N . ARG A 1 173 ? 24.070 -48.425 -9.227 1.00 87.50 173 ARG A N 1
ATOM 1396 C CA . ARG A 1 173 ? 23.296 -48.879 -8.077 1.00 87.50 173 ARG A CA 1
ATOM 1397 C C . ARG A 1 173 ? 22.443 -47.726 -7.573 1.00 87.50 173 ARG A C 1
ATOM 1399 O O . ARG A 1 173 ? 22.949 -46.625 -7.343 1.00 87.50 173 ARG A O 1
ATOM 1406 N N . THR A 1 174 ? 21.160 -48.001 -7.393 1.00 90.69 174 THR A N 1
ATOM 1407 C CA . THR A 1 174 ? 20.168 -47.050 -6.891 1.00 90.69 174 THR A CA 1
ATOM 1408 C C . THR A 1 174 ? 19.409 -47.724 -5.764 1.00 90.69 174 THR A C 1
ATOM 1410 O O . THR A 1 174 ? 19.089 -48.906 -5.859 1.00 90.69 174 THR A O 1
ATOM 1413 N N . PHE A 1 175 ? 19.178 -46.989 -4.687 1.00 91.56 175 PHE A N 1
ATOM 1414 C CA . PHE A 1 175 ? 18.347 -47.424 -3.580 1.00 91.56 175 PHE A CA 1
ATOM 1415 C C . PHE A 1 175 ? 17.018 -46.689 -3.641 1.00 91.56 175 PHE A C 1
ATOM 1417 O O . PHE A 1 175 ? 16.992 -45.461 -3.567 1.00 91.56 175 PHE A O 1
ATOM 1424 N N . ASP A 1 176 ? 15.932 -47.440 -3.761 1.00 88.06 176 ASP A N 1
ATOM 1425 C CA . ASP A 1 176 ? 14.600 -46.859 -3.824 1.00 88.06 176 ASP A CA 1
ATOM 1426 C C . ASP A 1 176 ? 14.136 -46.473 -2.420 1.00 88.06 176 ASP A C 1
ATOM 1428 O O . ASP A 1 176 ? 14.038 -47.307 -1.520 1.00 88.06 176 ASP A O 1
ATOM 1432 N N . PHE A 1 177 ? 13.861 -45.186 -2.229 1.00 89.50 177 PHE A N 1
ATOM 1433 C CA . PHE A 1 177 ? 13.250 -44.660 -1.015 1.00 89.50 177 PHE A CA 1
ATOM 1434 C C . PHE A 1 177 ? 12.332 -43.486 -1.362 1.00 89.50 177 PHE A C 1
ATOM 1436 O O . PHE A 1 177 ? 12.515 -42.819 -2.381 1.00 89.50 177 PHE A O 1
ATOM 1443 N N . ALA A 1 178 ? 11.347 -43.218 -0.504 1.00 83.56 178 ALA A N 1
ATOM 1444 C CA . ALA A 1 178 ? 10.467 -42.068 -0.661 1.00 83.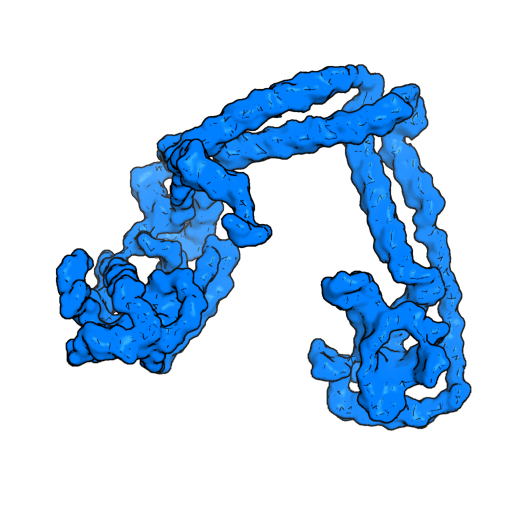56 178 ALA A CA 1
ATOM 1445 C C . ALA A 1 178 ? 11.162 -40.790 -0.142 1.00 83.56 178 ALA A C 1
ATOM 1447 O O . ALA A 1 178 ? 11.434 -40.698 1.062 1.00 83.56 178 ALA A O 1
ATOM 1448 N N . PRO A 1 179 ? 11.466 -39.798 -1.002 1.00 84.62 179 PRO A N 1
ATOM 1449 C CA . PRO A 1 179 ? 12.072 -38.549 -0.558 1.00 84.62 179 PRO A CA 1
ATOM 1450 C C . PRO A 1 179 ? 11.071 -37.699 0.235 1.00 84.62 179 PRO A C 1
ATOM 1452 O O . PRO A 1 179 ? 9.888 -37.633 -0.093 1.00 84.62 179 PRO A O 1
ATOM 1455 N N . ALA A 1 180 ? 11.561 -37.010 1.265 1.00 83.31 180 ALA A N 1
ATOM 1456 C CA . ALA A 1 180 ? 10.771 -36.087 2.079 1.00 83.31 180 ALA A CA 1
ATOM 1457 C C . ALA A 1 180 ? 10.924 -34.629 1.587 1.00 83.31 180 ALA A C 1
ATOM 1459 O O . ALA A 1 180 ? 12.003 -34.247 1.121 1.00 83.31 180 ALA A O 1
ATOM 1460 N N . PRO A 1 181 ? 9.889 -33.772 1.713 1.00 81.31 181 PRO A N 1
ATOM 1461 C CA . PRO A 1 181 ? 9.933 -32.390 1.220 1.00 81.31 181 PRO A CA 1
ATOM 1462 C C . PRO A 1 181 ? 10.823 -31.460 2.066 1.00 81.31 181 PRO A C 1
ATOM 1464 O O . PRO A 1 181 ? 11.262 -30.416 1.585 1.00 81.31 181 PRO A O 1
ATOM 1467 N N . ALA A 1 182 ? 11.112 -31.834 3.314 1.00 80.62 182 ALA A N 1
ATOM 1468 C CA . ALA A 1 182 ? 11.931 -31.070 4.250 1.00 80.62 182 ALA A CA 1
ATOM 1469 C C . ALA A 1 182 ? 13.219 -31.822 4.602 1.00 80.62 182 ALA A C 1
ATOM 1471 O O . ALA A 1 182 ? 13.283 -33.040 4.448 1.00 80.62 182 ALA A O 1
ATOM 1472 N N . PHE A 1 183 ? 14.233 -31.098 5.094 1.00 81.06 183 PHE A N 1
ATOM 1473 C CA . PHE A 1 183 ? 15.431 -31.705 5.685 1.00 81.06 183 PHE A CA 1
ATOM 1474 C C . PHE A 1 183 ? 15.008 -32.750 6.732 1.00 81.06 183 PHE A C 1
ATOM 1476 O O . PHE A 1 183 ? 14.161 -32.422 7.565 1.00 81.06 183 PHE A O 1
ATOM 1483 N N . PRO A 1 184 ? 15.555 -33.981 6.715 1.00 83.12 184 PRO A N 1
ATOM 1484 C CA . PRO A 1 184 ? 16.750 -34.454 5.997 1.00 83.12 184 PRO A CA 1
ATOM 1485 C C . PRO A 1 184 ? 16.507 -35.063 4.594 1.00 83.12 184 PRO A C 1
ATOM 1487 O O . PRO A 1 184 ? 17.356 -35.781 4.072 1.00 83.12 184 PRO A O 1
ATOM 1490 N N . TRP A 1 185 ? 15.373 -34.756 3.959 1.00 86.12 185 TRP A N 1
ATOM 1491 C CA . TRP A 1 185 ? 14.960 -35.183 2.607 1.00 86.12 185 TRP A CA 1
ATOM 1492 C C . TRP A 1 185 ? 14.695 -36.682 2.438 1.00 86.12 185 TRP A C 1
ATOM 1494 O O . TRP A 1 185 ? 14.481 -37.160 1.327 1.00 86.12 185 TRP A O 1
ATOM 1504 N N . ALA A 1 186 ? 14.632 -37.406 3.548 1.00 88.19 186 ALA A N 1
ATOM 1505 C CA . ALA A 1 186 ? 14.215 -38.795 3.671 1.00 88.19 186 ALA A CA 1
ATOM 1506 C C . ALA A 1 186 ? 13.550 -38.973 5.047 1.00 88.19 186 ALA A C 1
ATOM 1508 O O . ALA A 1 186 ? 13.806 -38.177 5.956 1.00 88.19 186 ALA A O 1
ATOM 1509 N N . THR A 1 187 ? 12.699 -39.986 5.221 1.00 87.00 187 THR A N 1
ATOM 1510 C CA . THR A 1 187 ? 12.155 -40.300 6.553 1.00 87.00 187 THR A CA 1
ATOM 1511 C C . THR A 1 187 ? 13.244 -40.904 7.454 1.00 87.00 187 THR A C 1
ATOM 1513 O O . THR A 1 187 ? 14.231 -41.441 6.937 1.00 87.00 187 THR A O 1
ATOM 1516 N N . PRO A 1 188 ? 13.111 -40.835 8.792 1.00 86.94 188 PRO A N 1
ATOM 1517 C CA . PRO A 1 188 ? 14.076 -41.445 9.708 1.00 86.94 188 PRO A CA 1
ATOM 1518 C C . PRO A 1 188 ? 14.316 -42.938 9.432 1.00 86.94 188 PRO A C 1
ATOM 1520 O O . PRO A 1 188 ? 15.458 -43.396 9.471 1.00 86.94 188 PRO A O 1
ATOM 1523 N N . GLU A 1 189 ? 13.266 -43.680 9.072 1.00 88.56 189 GLU A N 1
ATOM 1524 C CA . GLU A 1 189 ? 13.341 -45.104 8.723 1.00 88.56 189 GLU A CA 1
ATOM 1525 C C . GLU A 1 189 ? 14.127 -45.313 7.425 1.00 88.56 189 GLU A C 1
ATOM 1527 O O . GLU A 1 189 ? 15.005 -46.175 7.357 1.00 88.56 189 GLU A O 1
ATOM 1532 N N . ALA A 1 190 ? 13.865 -44.481 6.411 1.00 87.75 190 ALA A N 1
ATOM 1533 C CA . ALA A 1 190 ? 14.587 -44.520 5.145 1.00 87.75 190 ALA A CA 1
ATOM 1534 C C . ALA A 1 190 ? 16.077 -44.190 5.328 1.00 87.75 190 ALA A C 1
ATOM 1536 O O . ALA A 1 190 ? 16.922 -44.833 4.714 1.00 87.75 190 ALA A O 1
ATOM 1537 N N . LEU A 1 191 ? 16.430 -43.237 6.197 1.00 88.00 191 LEU A N 1
ATOM 1538 C CA . LEU A 1 191 ? 17.829 -42.900 6.491 1.00 88.00 191 LEU A CA 1
ATOM 1539 C C . LEU A 1 191 ? 18.577 -44.021 7.213 1.00 88.00 191 LEU A C 1
ATOM 1541 O O . LEU A 1 191 ? 19.726 -44.309 6.865 1.00 88.00 191 LEU A O 1
ATOM 1545 N N . ALA A 1 192 ? 17.941 -44.644 8.208 1.00 89.00 192 ALA A N 1
ATOM 1546 C CA . ALA A 1 192 ? 18.514 -45.780 8.923 1.00 89.00 192 ALA A CA 1
ATOM 1547 C C . ALA A 1 192 ? 18.759 -46.953 7.962 1.00 89.00 192 ALA A C 1
ATOM 1549 O O . ALA A 1 192 ? 19.864 -47.497 7.913 1.00 89.00 192 ALA A O 1
ATOM 1550 N N . TRP A 1 193 ? 17.769 -47.262 7.120 1.00 91.19 193 TRP A N 1
ATOM 1551 C CA . TRP A 1 193 ? 17.888 -48.290 6.091 1.00 91.19 193 TRP A CA 1
ATOM 1552 C C . TRP A 1 193 ? 18.985 -47.965 5.068 1.00 91.19 193 TRP A C 1
ATOM 1554 O O . TRP A 1 193 ? 19.854 -48.797 4.817 1.00 91.19 193 TRP A O 1
ATOM 1564 N N . LEU A 1 194 ? 19.019 -46.741 4.527 1.00 90.81 194 LEU A N 1
ATOM 1565 C CA . LEU A 1 194 ? 20.052 -46.319 3.576 1.00 90.81 194 LEU A CA 1
ATOM 1566 C C . LEU A 1 194 ? 21.458 -46.395 4.178 1.00 90.81 194 LEU A C 1
ATOM 1568 O O . LEU A 1 194 ? 22.400 -46.750 3.473 1.00 90.81 194 LEU A O 1
ATOM 1572 N N . THR A 1 195 ? 21.608 -46.077 5.466 1.00 90.69 195 THR A N 1
ATOM 1573 C CA . THR A 1 195 ? 22.895 -46.143 6.170 1.00 90.69 195 THR A CA 1
ATOM 1574 C C . THR A 1 195 ? 23.381 -47.587 6.277 1.00 90.69 195 THR A C 1
ATOM 1576 O O . THR A 1 195 ? 24.534 -47.854 5.941 1.00 90.69 195 THR A O 1
ATOM 1579 N N . GLN A 1 196 ? 22.496 -48.525 6.628 1.00 89.19 196 GLN A N 1
ATOM 1580 C CA . GLN A 1 196 ? 22.808 -49.956 6.626 1.00 89.19 196 GLN A CA 1
ATOM 1581 C C . GLN A 1 196 ? 23.183 -50.448 5.219 1.00 89.19 196 GLN A C 1
ATOM 1583 O O . GLN A 1 196 ? 24.228 -51.065 5.022 1.00 89.19 196 GLN A O 1
ATOM 1588 N N . GLN A 1 197 ? 22.392 -50.088 4.203 1.00 89.38 197 GLN A N 1
ATOM 1589 C CA . GLN A 1 197 ? 22.683 -50.446 2.811 1.00 89.38 197 GLN A CA 1
ATOM 1590 C C . GLN A 1 197 ? 24.021 -49.875 2.318 1.00 89.38 197 GLN A C 1
ATOM 1592 O O . GLN A 1 197 ? 24.711 -50.503 1.513 1.00 89.38 197 GLN A O 1
ATOM 1597 N N . LEU A 1 198 ? 24.404 -48.685 2.792 1.00 86.88 198 LEU A N 1
ATOM 1598 C CA . LEU A 1 198 ? 25.691 -48.057 2.498 1.00 86.88 198 LEU A CA 1
ATOM 1599 C C . LEU A 1 198 ? 26.868 -48.810 3.132 1.00 86.88 198 LEU A C 1
ATOM 1601 O O . LEU A 1 198 ? 27.959 -48.847 2.549 1.00 86.88 198 LEU A O 1
ATOM 1605 N N . GLU A 1 199 ? 26.679 -49.394 4.314 1.00 86.38 199 GLU A N 1
ATOM 1606 C CA . GLU A 1 199 ? 27.689 -50.213 4.987 1.00 86.38 199 GLU A CA 1
ATOM 1607 C C . GLU A 1 199 ? 27.937 -51.518 4.228 1.00 86.38 199 GLU A C 1
ATOM 1609 O O . GLU A 1 199 ? 29.099 -51.808 3.920 1.00 86.38 199 GLU A O 1
ATOM 1614 N N . ASP A 1 200 ? 26.859 -52.169 3.786 1.00 85.69 200 ASP A N 1
ATOM 1615 C CA . ASP A 1 200 ? 26.847 -53.444 3.053 1.00 85.69 200 ASP A CA 1
ATOM 1616 C C . ASP A 1 200 ? 27.239 -53.329 1.564 1.00 85.69 200 ASP A C 1
ATOM 1618 O O . ASP A 1 200 ? 27.241 -54.314 0.816 1.00 85.69 200 ASP A O 1
ATOM 1622 N N . LEU A 1 201 ? 27.593 -52.130 1.083 1.00 83.81 201 LEU A N 1
ATOM 1623 C CA . LEU A 1 201 ? 28.037 -51.935 -0.299 1.00 83.81 201 LEU A CA 1
ATOM 1624 C C . LEU A 1 201 ? 29.344 -52.708 -0.586 1.00 83.81 201 LEU A C 1
ATOM 1626 O O . LEU A 1 201 ? 30.360 -52.466 0.079 1.00 83.81 201 LEU A O 1
ATOM 1630 N N . PRO A 1 202 ? 29.382 -53.537 -1.650 1.00 82.69 202 PRO A N 1
ATOM 1631 C CA . PRO A 1 202 ? 30.586 -54.223 -2.101 1.00 82.69 202 PRO A CA 1
ATOM 1632 C C . PRO A 1 202 ? 31.743 -53.259 -2.388 1.00 82.69 202 PRO A C 1
ATOM 1634 O O . PRO A 1 202 ? 31.557 -52.133 -2.868 1.00 82.69 202 PRO A O 1
ATOM 1637 N N . LYS A 1 203 ? 32.978 -53.727 -2.170 1.00 74.69 203 LYS A N 1
ATOM 1638 C CA . LYS A 1 203 ? 34.190 -52.945 -2.474 1.00 74.69 203 LYS A CA 1
ATOM 1639 C C . LYS A 1 203 ? 34.293 -52.616 -3.967 1.00 74.69 203 LYS A C 1
ATOM 1641 O O . LYS A 1 203 ? 34.610 -51.476 -4.311 1.00 74.69 203 LYS A O 1
ATOM 1646 N N . HIS A 1 204 ? 33.929 -53.554 -4.839 1.00 77.88 204 HIS A N 1
ATOM 1647 C CA . HIS A 1 204 ? 33.899 -53.362 -6.289 1.00 77.88 204 HIS A CA 1
ATOM 1648 C C . HIS A 1 204 ? 32.459 -53.210 -6.775 1.00 77.88 204 HIS A C 1
ATOM 1650 O O . HIS A 1 204 ? 31.649 -54.118 -6.620 1.00 77.88 204 HIS A O 1
ATOM 1656 N N . LEU A 1 205 ? 32.147 -52.047 -7.343 1.00 82.94 205 LEU A N 1
ATOM 1657 C CA . LEU A 1 205 ? 30.864 -51.755 -7.970 1.00 82.94 205 LEU A CA 1
ATOM 1658 C C . LEU A 1 205 ? 31.132 -51.204 -9.372 1.00 82.94 205 LEU A C 1
ATOM 1660 O O . LEU A 1 205 ? 32.060 -50.400 -9.516 1.00 82.94 205 LEU A O 1
ATOM 1664 N N . PRO A 1 206 ? 30.354 -51.611 -10.385 1.00 82.81 206 PRO A N 1
ATOM 1665 C CA . PRO A 1 206 ? 30.516 -51.098 -11.735 1.00 82.81 206 PRO A CA 1
ATOM 1666 C C . PRO A 1 206 ? 30.163 -49.605 -11.781 1.00 82.81 206 PRO A C 1
ATOM 1668 O O . PRO A 1 206 ? 29.122 -49.169 -11.280 1.00 82.81 206 PRO A O 1
ATOM 1671 N N . LEU A 1 207 ? 31.056 -48.812 -12.373 1.00 84.38 207 LEU A N 1
ATOM 1672 C CA . LEU A 1 207 ? 30.767 -47.427 -12.728 1.00 84.38 207 LEU A CA 1
ATOM 1673 C C . LEU A 1 207 ? 29.897 -47.414 -13.984 1.00 84.38 207 LEU A C 1
ATOM 1675 O O . LEU A 1 207 ? 30.163 -48.149 -14.934 1.00 84.38 207 LEU A O 1
ATOM 1679 N N . LEU A 1 208 ? 28.884 -46.554 -13.994 1.00 85.06 208 LEU A N 1
ATOM 1680 C CA . LEU A 1 208 ? 28.065 -46.314 -15.170 1.00 85.06 208 LEU A CA 1
ATOM 1681 C C . LEU A 1 208 ? 28.932 -45.625 -16.236 1.00 85.06 208 LEU A C 1
ATOM 1683 O O . LEU A 1 208 ? 29.490 -44.551 -15.991 1.00 85.06 208 LEU A O 1
ATOM 1687 N N . ALA A 1 209 ? 29.048 -46.237 -17.415 1.00 80.56 209 ALA A N 1
ATOM 1688 C CA . ALA A 1 209 ? 29.741 -45.641 -18.551 1.00 80.56 209 ALA A CA 1
ATOM 1689 C C . ALA A 1 209 ? 28.888 -44.502 -19.125 1.00 80.56 209 ALA A C 1
ATOM 1691 O O . ALA A 1 209 ? 27.986 -44.720 -19.929 1.00 80.56 209 ALA A O 1
ATOM 1692 N N . VAL A 1 210 ? 29.154 -43.278 -18.672 1.00 78.62 210 VAL A N 1
ATOM 1693 C CA . VAL A 1 210 ? 28.475 -42.073 -19.149 1.00 78.62 210 VAL A CA 1
ATOM 1694 C C . VAL A 1 210 ? 29.359 -41.416 -20.213 1.00 78.62 210 VAL A C 1
ATOM 1696 O O . VAL A 1 210 ? 30.385 -40.837 -19.845 1.00 78.62 210 VAL A O 1
ATOM 1699 N N . PRO A 1 211 ? 29.018 -41.503 -21.515 1.00 75.44 211 PRO A N 1
ATOM 1700 C CA . PRO A 1 211 ? 29.780 -40.808 -22.545 1.00 75.44 211 PRO A CA 1
ATOM 1701 C C . PRO A 1 211 ? 29.696 -39.292 -22.311 1.00 75.44 211 PRO A C 1
ATOM 1703 O O . PRO A 1 211 ? 28.655 -38.806 -21.852 1.00 75.44 211 PRO A O 1
ATOM 1706 N N . PRO A 1 212 ? 30.766 -38.528 -22.596 1.00 72.38 212 PRO A N 1
ATOM 1707 C CA . PRO A 1 212 ? 30.716 -37.076 -22.489 1.00 72.38 212 PRO A CA 1
ATOM 1708 C C . PRO A 1 212 ? 29.573 -36.547 -23.359 1.00 72.38 212 PRO A C 1
ATOM 1710 O O . PRO A 1 212 ? 29.352 -37.027 -24.471 1.00 72.38 212 PRO A O 1
ATOM 1713 N N . ALA A 1 213 ? 28.824 -35.576 -22.834 1.00 65.00 213 ALA A N 1
ATOM 1714 C CA . ALA A 1 213 ? 27.705 -34.999 -23.563 1.00 65.00 213 ALA A CA 1
ATOM 1715 C C . ALA A 1 213 ? 28.239 -34.409 -24.878 1.00 65.00 213 ALA A C 1
ATOM 1717 O O . ALA A 1 213 ? 29.224 -33.664 -24.805 1.00 65.00 213 ALA A O 1
ATOM 1718 N N . PRO A 1 214 ? 27.621 -34.706 -26.039 1.00 61.50 214 PRO A N 1
ATOM 1719 C CA . PRO A 1 214 ? 28.081 -34.172 -27.311 1.00 61.50 214 PRO A CA 1
ATOM 1720 C C . PRO A 1 214 ? 28.167 -32.649 -27.222 1.00 61.50 214 PRO A C 1
ATOM 1722 O O . PRO A 1 214 ? 27.360 -31.994 -26.546 1.00 61.50 214 PRO A O 1
ATOM 1725 N N . ASP A 1 215 ? 29.191 -32.089 -27.860 1.00 56.47 215 ASP A N 1
ATOM 1726 C CA . ASP A 1 215 ? 29.400 -30.647 -27.904 1.00 56.47 215 ASP A CA 1
ATOM 1727 C C . ASP A 1 215 ? 28.454 -30.038 -28.947 1.00 56.47 215 ASP A C 1
ATOM 1729 O O . ASP A 1 215 ? 28.839 -29.576 -30.018 1.00 56.47 215 ASP A O 1
ATOM 1733 N N . GLU A 1 216 ? 27.154 -30.128 -28.669 1.00 53.12 216 GLU A N 1
ATOM 1734 C CA . GLU A 1 216 ? 26.119 -29.533 -29.499 1.00 53.12 216 GLU A CA 1
ATOM 1735 C C . GLU A 1 216 ? 26.140 -28.008 -29.325 1.00 53.12 216 GLU A C 1
ATOM 1737 O O . GLU A 1 216 ? 25.444 -27.418 -28.487 1.00 53.12 216 GLU A O 1
ATOM 1742 N N . GLY A 1 217 ? 26.945 -27.366 -30.174 1.00 53.06 217 GLY A N 1
ATOM 1743 C CA . GLY A 1 217 ? 26.516 -26.145 -30.845 1.00 53.06 217 GLY A CA 1
ATOM 1744 C C . GLY A 1 217 ? 27.275 -24.867 -30.508 1.00 53.06 217 GLY A C 1
ATOM 1745 O O . GLY A 1 217 ? 26.661 -23.906 -30.052 1.00 53.06 217 GLY A O 1
ATOM 1746 N N . GLU A 1 218 ? 28.562 -24.787 -30.853 1.00 47.91 218 GLU A N 1
ATOM 1747 C CA . GLU A 1 218 ? 29.157 -23.499 -31.256 1.00 47.91 218 GLU A CA 1
ATOM 1748 C C . GLU A 1 218 ? 28.918 -23.216 -32.761 1.00 47.91 218 GLU A C 1
ATOM 1750 O O . GLU A 1 218 ? 28.778 -22.062 -33.157 1.00 47.91 218 GLU A O 1
ATOM 1755 N N . GLY A 1 219 ? 28.785 -24.252 -33.606 1.00 49.25 219 GLY A N 1
ATOM 1756 C CA . GLY A 1 219 ? 28.741 -24.105 -35.072 1.00 49.25 219 GLY A CA 1
ATOM 1757 C C . GLY A 1 219 ? 27.360 -23.884 -35.712 1.00 49.25 219 GLY A C 1
ATOM 1758 O O . GLY A 1 219 ? 27.237 -23.063 -36.619 1.00 49.25 219 GLY A O 1
ATOM 1759 N N . GLU A 1 220 ? 26.313 -24.593 -35.275 1.00 50.53 220 GLU A N 1
ATOM 1760 C CA . GLU A 1 220 ? 24.984 -24.532 -35.921 1.00 50.53 220 GLU A CA 1
ATOM 1761 C C . GLU A 1 220 ? 24.182 -23.280 -35.550 1.00 50.53 220 GLU A C 1
ATOM 1763 O O . GLU A 1 220 ? 23.570 -22.660 -36.420 1.00 50.53 220 GLU A O 1
ATOM 1768 N N . LEU A 1 221 ? 24.241 -22.837 -34.287 1.00 50.56 221 LEU A N 1
ATOM 1769 C CA . LEU A 1 221 ? 23.528 -21.628 -33.864 1.00 50.56 221 LEU A CA 1
ATOM 1770 C C . LEU A 1 221 ? 24.096 -20.372 -34.541 1.00 50.56 221 LEU A C 1
ATOM 1772 O O . LEU A 1 221 ? 23.331 -19.520 -34.984 1.00 50.56 221 LEU A O 1
ATOM 1776 N N . VAL A 1 222 ? 25.424 -20.274 -34.675 1.00 51.03 222 VAL A N 1
ATOM 1777 C CA . VAL A 1 222 ? 26.094 -19.141 -35.340 1.00 51.03 222 VAL A CA 1
ATOM 1778 C C . VAL A 1 222 ? 25.767 -19.096 -36.837 1.00 51.03 222 VAL A C 1
ATOM 1780 O O . VAL A 1 222 ? 25.588 -18.006 -37.376 1.00 51.03 222 VAL A O 1
ATOM 1783 N N . LYS A 1 223 ? 25.609 -20.255 -37.493 1.00 52.78 223 LYS A N 1
ATOM 1784 C CA . LYS A 1 223 ? 25.137 -20.334 -38.886 1.00 52.78 223 LYS A CA 1
ATOM 1785 C C . LYS A 1 223 ? 23.681 -19.875 -39.021 1.00 52.78 223 LYS A C 1
ATOM 1787 O O . LYS A 1 223 ? 23.419 -18.968 -39.802 1.00 52.78 223 LYS A O 1
ATOM 1792 N N . SER A 1 224 ? 22.780 -20.362 -38.162 1.00 53.66 224 SER A N 1
ATOM 1793 C CA . SER A 1 224 ? 21.364 -19.944 -38.176 1.00 53.66 224 SER A CA 1
ATOM 1794 C C . SER A 1 224 ? 21.160 -18.438 -37.925 1.00 53.66 224 SER A C 1
ATOM 1796 O O . SER A 1 224 ? 20.237 -17.828 -38.460 1.00 53.66 224 SER A O 1
ATOM 1798 N N . LEU A 1 225 ? 22.053 -17.808 -37.149 1.00 53.59 225 LEU A N 1
ATOM 1799 C CA . LEU A 1 225 ? 22.052 -16.362 -36.888 1.00 53.59 225 LEU A CA 1
ATOM 1800 C C . LEU A 1 225 ? 22.511 -15.538 -38.099 1.00 53.59 225 LEU A C 1
ATOM 1802 O O . LEU A 1 225 ? 22.112 -14.381 -38.234 1.00 53.59 225 LEU A O 1
ATOM 1806 N N . GLY A 1 226 ? 23.354 -16.114 -38.961 1.00 54.97 226 GLY A N 1
ATOM 1807 C CA . GLY A 1 226 ? 23.745 -15.516 -40.235 1.00 54.97 226 GLY A CA 1
ATOM 1808 C C . GLY A 1 226 ? 22.604 -15.518 -41.252 1.00 54.97 226 GLY A C 1
ATOM 1809 O O . GLY A 1 226 ? 22.438 -14.530 -41.964 1.00 54.97 226 GLY A O 1
ATOM 1810 N N . ASP A 1 227 ? 21.794 -16.580 -41.251 1.00 53.53 227 ASP A N 1
ATOM 1811 C CA . ASP A 1 227 ? 20.705 -16.796 -42.213 1.00 53.53 227 ASP A CA 1
ATOM 1812 C C . ASP A 1 227 ? 19.435 -15.984 -41.889 1.00 53.53 227 ASP A C 1
ATOM 1814 O O . ASP A 1 227 ? 18.693 -15.599 -42.789 1.00 53.53 227 ASP A O 1
ATOM 1818 N N . LEU A 1 228 ? 19.194 -15.662 -40.610 1.00 55.38 228 LEU A N 1
ATOM 1819 C CA . LEU A 1 228 ? 18.070 -14.820 -40.157 1.00 55.38 228 LEU A CA 1
ATOM 1820 C C . LEU A 1 228 ? 18.336 -13.311 -40.272 1.00 55.38 228 LEU A C 1
ATOM 1822 O O . LEU A 1 228 ? 17.453 -12.492 -40.004 1.00 55.38 228 LEU A O 1
ATOM 1826 N N . PHE A 1 229 ? 19.557 -12.920 -40.629 1.00 61.38 229 PHE A N 1
ATOM 1827 C CA . PHE A 1 229 ? 19.906 -11.525 -40.830 1.00 61.38 229 PHE A CA 1
ATOM 1828 C C . PHE A 1 229 ? 19.546 -11.130 -42.275 1.00 61.38 229 PHE A C 1
ATOM 1830 O O . PHE A 1 229 ? 19.985 -11.805 -43.194 1.00 61.38 229 PHE A O 1
ATOM 1837 N N . PRO A 1 230 ? 18.792 -10.046 -42.532 1.00 59.53 230 PRO A N 1
ATOM 1838 C CA . PRO A 1 230 ? 18.469 -9.607 -43.902 1.00 59.53 230 PRO A CA 1
ATOM 1839 C C . PRO A 1 230 ? 19.620 -8.882 -44.622 1.00 59.53 230 PRO A C 1
ATOM 1841 O O . PRO A 1 230 ? 19.508 -8.528 -45.792 1.00 59.53 230 PRO A O 1
ATOM 1844 N N . CYS A 1 231 ? 20.738 -8.632 -43.930 1.00 64.06 231 CYS A N 1
ATOM 1845 C CA . CYS A 1 231 ? 21.876 -7.843 -44.414 1.00 64.06 231 CYS A CA 1
ATOM 1846 C C . CYS A 1 231 ? 23.188 -8.647 -44.705 1.00 64.06 231 CYS A C 1
ATOM 1848 O O . CYS A 1 231 ? 24.270 -8.055 -44.696 1.00 64.06 231 CYS A O 1
ATOM 1850 N N . PRO A 1 232 ? 23.190 -9.968 -45.013 1.00 59.41 232 PRO A N 1
ATOM 1851 C CA . PRO A 1 232 ? 24.417 -10.719 -45.284 1.00 59.41 232 PRO A CA 1
ATOM 1852 C C . PRO A 1 232 ? 25.105 -10.246 -46.569 1.00 59.41 232 PRO A C 1
ATOM 1854 O O . PRO A 1 232 ? 26.331 -10.297 -46.630 1.00 59.41 232 PRO A O 1
ATOM 1857 N N . THR A 1 233 ? 24.347 -9.688 -47.518 1.00 61.16 233 THR A N 1
ATOM 1858 C CA . THR A 1 233 ? 24.842 -9.185 -48.811 1.00 61.16 233 THR A CA 1
ATOM 1859 C C . THR A 1 233 ? 24.829 -7.652 -48.920 1.00 61.16 233 THR A C 1
ATOM 1861 O O . THR A 1 233 ? 25.136 -7.122 -49.984 1.00 61.16 233 THR A O 1
ATOM 1864 N N . CYS A 1 234 ? 24.481 -6.906 -47.856 1.00 70.12 234 CYS A N 1
ATOM 1865 C CA . CYS A 1 234 ? 24.438 -5.439 -47.949 1.00 70.12 234 CYS A CA 1
ATOM 1866 C C . CYS A 1 234 ? 25.856 -4.844 -47.996 1.00 70.12 234 CYS A C 1
ATOM 1868 O O . CYS A 1 234 ? 26.625 -5.058 -47.048 1.00 70.12 234 CYS A O 1
ATOM 1870 N N . PRO A 1 235 ? 26.170 -3.970 -48.972 1.00 72.19 235 PRO A N 1
ATOM 1871 C CA . PRO A 1 235 ? 27.422 -3.202 -48.995 1.00 72.19 235 PRO A CA 1
ATOM 1872 C C . PRO A 1 235 ? 27.633 -2.348 -47.730 1.00 72.19 235 PRO A C 1
ATOM 1874 O O . PRO A 1 235 ? 28.753 -2.032 -47.336 1.00 72.19 235 PRO A O 1
ATOM 1877 N N . CYS A 1 236 ? 26.538 -2.004 -47.052 1.00 73.00 236 CYS A N 1
ATOM 1878 C CA . CYS A 1 236 ? 26.486 -1.149 -45.875 1.00 73.00 236 CYS A CA 1
ATOM 1879 C C . CYS A 1 236 ? 26.871 -1.826 -44.540 1.00 73.00 236 CYS A C 1
ATOM 1881 O O . CYS A 1 236 ? 27.042 -1.132 -43.531 1.00 73.00 236 CYS A O 1
ATOM 1883 N N . ARG A 1 237 ? 26.995 -3.164 -44.499 1.00 75.62 237 ARG A N 1
ATOM 1884 C CA . ARG A 1 237 ? 27.162 -3.966 -43.269 1.00 75.62 237 ARG A CA 1
ATOM 1885 C C . ARG A 1 237 ? 28.270 -3.484 -42.311 1.00 75.62 237 ARG A C 1
ATOM 1887 O O . ARG A 1 237 ? 27.966 -3.333 -41.124 1.00 75.62 237 ARG A O 1
ATOM 1894 N N . PRO A 1 238 ? 29.523 -3.219 -42.741 1.00 77.00 238 PRO A N 1
ATOM 1895 C CA . PRO A 1 238 ? 30.588 -2.817 -41.816 1.00 77.00 238 PRO A CA 1
ATOM 1896 C C . PRO A 1 238 ? 30.326 -1.445 -41.183 1.00 77.00 238 PRO A C 1
ATOM 1898 O O . PRO A 1 238 ? 30.588 -1.246 -39.997 1.00 77.00 238 PRO A O 1
ATOM 1901 N N . THR A 1 239 ? 29.759 -0.511 -41.947 1.00 80.31 239 THR A N 1
ATOM 1902 C CA . THR A 1 239 ? 29.383 0.816 -41.452 1.00 80.31 239 THR A CA 1
ATOM 1903 C C . THR A 1 239 ? 28.198 0.713 -40.493 1.00 80.31 239 THR A C 1
ATOM 1905 O O . THR A 1 239 ? 28.178 1.392 -39.471 1.00 80.31 239 THR A O 1
ATOM 1908 N N . CYS A 1 240 ? 27.207 -0.143 -40.787 1.00 79.19 240 CYS A N 1
ATOM 1909 C CA . CYS A 1 240 ? 26.056 -0.354 -39.901 1.00 79.19 240 CYS A CA 1
ATOM 1910 C C . CYS A 1 240 ? 26.503 -0.949 -38.563 1.00 79.19 240 CYS A C 1
ATOM 1912 O O . CYS A 1 240 ? 26.115 -0.436 -37.525 1.00 79.19 240 CYS A O 1
ATOM 1914 N N . GLY A 1 241 ? 27.369 -1.966 -38.562 1.00 77.69 241 GLY A N 1
ATOM 1915 C CA . GLY A 1 241 ? 27.844 -2.587 -37.320 1.00 77.69 241 GLY A CA 1
ATOM 1916 C C . GLY A 1 241 ? 28.636 -1.636 -36.415 1.00 77.69 241 GLY A C 1
ATOM 1917 O O . GLY A 1 241 ? 28.494 -1.692 -35.193 1.00 77.69 241 GLY A O 1
ATOM 1918 N N . LYS A 1 242 ? 29.437 -0.732 -37.000 1.00 82.19 242 LYS A N 1
ATOM 1919 C CA . LYS A 1 242 ? 30.191 0.287 -36.248 1.00 82.19 242 LYS A CA 1
ATOM 1920 C C . LYS A 1 242 ? 29.270 1.324 -35.605 1.00 82.19 242 LYS A C 1
ATOM 1922 O O . LYS A 1 242 ? 29.411 1.617 -34.421 1.00 82.19 242 LYS A O 1
ATOM 1927 N N . GLU A 1 243 ? 28.328 1.864 -36.373 1.00 85.81 243 GLU A N 1
ATOM 1928 C CA . GLU A 1 243 ? 27.437 2.930 -35.901 1.00 85.81 243 GLU A CA 1
ATOM 1929 C C . GLU A 1 243 ? 26.258 2.413 -35.074 1.00 85.81 243 GLU A C 1
ATOM 1931 O O . GLU A 1 243 ? 25.737 3.152 -34.240 1.00 85.81 243 GLU A O 1
ATOM 1936 N N . PHE A 1 244 ? 25.867 1.145 -35.244 1.00 86.12 244 PHE A N 1
ATOM 1937 C CA . PHE A 1 244 ? 24.702 0.548 -34.590 1.00 86.12 244 PHE A CA 1
ATOM 1938 C C . PHE A 1 244 ? 24.733 0.726 -33.077 1.00 86.12 244 PHE A C 1
ATOM 1940 O O . PHE A 1 244 ? 23.731 1.132 -32.503 1.00 86.12 244 PHE A O 1
ATOM 1947 N N . LYS A 1 245 ? 25.870 0.462 -32.420 1.00 85.56 245 LYS A N 1
ATOM 1948 C CA . LYS A 1 245 ? 25.951 0.583 -30.957 1.00 85.56 245 LYS A CA 1
ATOM 1949 C C . LYS A 1 245 ? 25.622 2.003 -30.494 1.00 85.56 245 LYS A C 1
ATOM 1951 O O . LYS A 1 245 ? 24.838 2.165 -29.568 1.00 85.56 245 LYS A O 1
ATOM 1956 N N . ALA A 1 246 ? 26.174 3.015 -31.162 1.00 89.44 246 ALA A N 1
ATOM 1957 C CA . ALA A 1 246 ? 25.912 4.413 -30.835 1.00 89.44 246 ALA A CA 1
ATOM 1958 C C . ALA A 1 246 ? 24.464 4.812 -31.166 1.00 89.44 246 ALA A C 1
ATOM 1960 O O . ALA A 1 246 ? 23.779 5.378 -30.317 1.00 89.44 246 ALA A O 1
ATOM 1961 N N . ALA A 1 247 ? 23.980 4.465 -32.362 1.00 89.50 247 ALA A N 1
ATOM 1962 C CA . ALA A 1 247 ? 22.629 4.794 -32.810 1.00 89.50 247 ALA A CA 1
ATOM 1963 C C . ALA A 1 247 ? 21.549 4.099 -31.963 1.00 89.50 247 ALA A C 1
ATOM 1965 O O . ALA A 1 247 ? 20.545 4.713 -31.609 1.00 89.50 247 ALA A O 1
ATOM 1966 N N . ASN A 1 248 ? 21.769 2.839 -31.580 1.00 89.00 248 ASN A N 1
ATOM 1967 C CA . ASN A 1 248 ? 20.855 2.091 -30.727 1.00 89.00 248 ASN A CA 1
ATOM 1968 C C . ASN A 1 248 ? 20.796 2.691 -29.321 1.00 89.00 248 ASN A C 1
ATOM 1970 O O . ASN A 1 248 ? 19.700 2.851 -28.806 1.00 89.00 248 ASN A O 1
ATOM 1974 N N . THR A 1 249 ? 21.921 3.100 -28.722 1.00 90.88 249 THR A N 1
ATOM 1975 C CA . THR A 1 249 ? 21.898 3.806 -27.427 1.00 90.88 249 THR A CA 1
ATOM 1976 C C . THR A 1 249 ? 21.044 5.071 -27.499 1.00 90.88 249 THR A C 1
ATOM 1978 O O . THR A 1 249 ? 20.161 5.256 -26.666 1.00 90.88 249 THR A O 1
ATOM 1981 N N . VAL A 1 250 ? 21.226 5.894 -28.538 1.00 92.94 250 VAL A N 1
ATOM 1982 C CA . VAL A 1 250 ? 20.409 7.104 -28.743 1.00 92.94 250 VAL A CA 1
ATOM 1983 C C . VAL A 1 250 ? 18.930 6.746 -28.945 1.00 92.94 250 VAL A C 1
ATOM 1985 O O . VAL A 1 250 ? 18.070 7.387 -28.347 1.00 92.94 250 VAL A O 1
ATOM 1988 N N . LYS A 1 251 ? 18.613 5.696 -29.720 1.00 90.81 251 LYS A N 1
ATOM 1989 C CA . LYS A 1 251 ? 17.233 5.206 -29.909 1.00 90.81 251 LYS A CA 1
ATOM 1990 C C . LYS A 1 251 ? 16.615 4.730 -28.595 1.00 90.81 251 LYS A C 1
ATOM 1992 O O . LYS A 1 251 ? 15.459 5.048 -28.334 1.00 90.81 251 LYS A O 1
ATOM 1997 N N . GLN A 1 252 ? 17.356 3.997 -27.764 1.00 91.44 252 GLN A N 1
ATOM 1998 C CA . GLN A 1 252 ? 16.864 3.534 -26.464 1.00 91.44 252 GLN A CA 1
ATOM 1999 C C . GLN A 1 252 ? 16.635 4.701 -25.497 1.00 91.44 252 GLN A C 1
ATOM 2001 O O . GLN A 1 252 ? 15.602 4.729 -24.835 1.00 91.44 252 GLN A O 1
ATOM 2006 N N . GLU A 1 253 ? 17.537 5.688 -25.447 1.00 94.31 253 GLU A N 1
ATOM 2007 C CA . GLU A 1 253 ? 17.341 6.908 -24.649 1.00 94.31 253 GLU A CA 1
ATOM 2008 C C . GLU A 1 253 ? 16.124 7.712 -25.125 1.00 94.31 253 GLU A C 1
ATOM 2010 O O . GLU A 1 253 ? 15.311 8.145 -24.309 1.00 94.31 253 GLU A O 1
ATOM 2015 N N . TRP A 1 254 ? 15.959 7.866 -26.443 1.00 94.62 254 TRP A N 1
ATOM 2016 C CA . TRP A 1 254 ? 14.806 8.541 -27.040 1.00 94.62 254 TRP A CA 1
ATOM 2017 C C . TRP A 1 254 ? 13.493 7.821 -26.702 1.00 94.62 254 TRP A C 1
ATOM 2019 O O . TRP A 1 254 ? 12.552 8.454 -26.219 1.00 94.62 254 TRP A O 1
ATOM 2029 N N . LEU A 1 255 ? 13.441 6.493 -26.872 1.00 93.44 255 LEU A N 1
ATOM 2030 C CA . LEU A 1 255 ? 12.283 5.672 -26.501 1.00 93.44 255 LEU A CA 1
ATOM 2031 C C . LEU A 1 255 ? 11.984 5.763 -25.001 1.00 93.44 255 LEU A C 1
ATOM 2033 O O . LEU A 1 255 ? 10.823 5.888 -24.617 1.00 93.44 255 LEU A O 1
ATOM 2037 N N . HIS A 1 256 ? 13.017 5.707 -24.157 1.00 94.94 256 HIS A N 1
ATOM 2038 C CA . HIS A 1 256 ? 12.875 5.815 -22.710 1.00 94.94 256 HIS A CA 1
ATOM 2039 C C . HIS A 1 256 ? 12.265 7.163 -22.319 1.00 94.94 256 HIS A C 1
ATOM 2041 O O . HIS A 1 256 ? 11.224 7.180 -21.670 1.00 94.94 256 HIS A O 1
ATOM 2047 N N . HIS A 1 257 ? 12.841 8.282 -22.766 1.00 95.38 257 HIS A N 1
ATOM 2048 C CA . HIS A 1 257 ? 12.312 9.608 -22.446 1.00 95.38 257 HIS A CA 1
ATOM 2049 C C . HIS A 1 257 ? 10.907 9.833 -23.008 1.00 95.38 257 HIS A C 1
ATOM 2051 O O . HIS A 1 257 ? 10.071 10.400 -22.310 1.00 95.38 257 HIS A O 1
ATOM 2057 N N . THR A 1 258 ? 10.615 9.338 -24.214 1.00 94.62 258 THR A N 1
ATOM 2058 C CA . THR A 1 258 ? 9.273 9.428 -24.813 1.00 94.62 258 THR A CA 1
ATOM 2059 C C . THR A 1 258 ? 8.233 8.707 -23.955 1.00 94.62 258 THR A C 1
ATOM 2061 O O . THR A 1 258 ? 7.184 9.273 -23.647 1.00 94.62 258 THR A O 1
ATOM 2064 N N . ARG A 1 259 ? 8.540 7.486 -23.494 1.00 94.69 259 ARG A N 1
ATOM 2065 C CA . ARG A 1 259 ? 7.671 6.741 -22.569 1.00 94.69 259 ARG A CA 1
ATOM 2066 C C . ARG A 1 259 ? 7.528 7.454 -21.226 1.00 94.69 259 ARG A C 1
ATOM 2068 O O . ARG A 1 259 ? 6.424 7.527 -20.698 1.00 94.69 259 ARG A O 1
ATOM 2075 N N . THR A 1 260 ? 8.611 8.017 -20.692 1.00 94.62 260 THR A N 1
ATOM 2076 C CA . THR A 1 260 ? 8.576 8.778 -19.435 1.00 94.62 260 THR A CA 1
ATOM 2077 C C . THR A 1 260 ? 7.675 10.006 -19.552 1.00 94.62 260 THR A C 1
ATOM 2079 O O . THR A 1 260 ? 6.850 10.227 -18.675 1.00 94.62 260 THR A O 1
ATOM 2082 N N . VAL A 1 261 ? 7.755 10.770 -20.646 1.00 95.19 261 VAL A N 1
ATOM 2083 C CA . VAL A 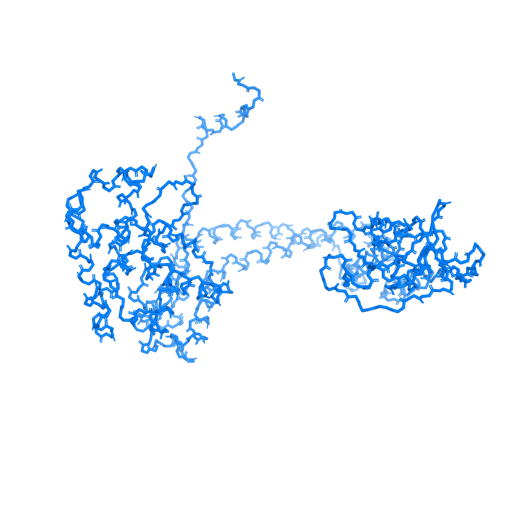1 261 ? 6.868 11.921 -20.900 1.00 95.19 261 VAL A CA 1
ATOM 2084 C C . VAL A 1 261 ? 5.402 11.492 -20.952 1.00 95.19 261 VAL A C 1
ATOM 2086 O O . VAL A 1 261 ? 4.557 12.109 -20.304 1.00 95.19 261 VAL A O 1
ATOM 2089 N N . GLN A 1 262 ? 5.091 10.411 -21.672 1.00 93.06 262 GLN A N 1
ATOM 2090 C CA . GLN A 1 262 ? 3.731 9.866 -21.716 1.00 93.06 262 GLN A CA 1
ATOM 2091 C C . GLN A 1 262 ? 3.244 9.455 -20.319 1.00 93.06 262 GLN A C 1
ATOM 2093 O O . GLN A 1 262 ? 2.138 9.825 -19.922 1.00 93.06 262 GLN A O 1
ATOM 2098 N N . SER A 1 263 ? 4.092 8.768 -19.548 1.00 93.25 263 SER A N 1
ATOM 2099 C CA . SER A 1 263 ? 3.797 8.364 -18.171 1.00 93.25 263 SER A CA 1
ATOM 2100 C C . SER A 1 263 ? 3.587 9.557 -17.235 1.00 93.25 263 SER A C 1
ATOM 2102 O O . SER A 1 263 ? 2.711 9.492 -16.382 1.00 93.25 263 SER A O 1
ATOM 2104 N N . LEU A 1 264 ? 4.351 10.644 -17.377 1.00 92.75 264 LEU A N 1
ATOM 2105 C CA . LEU A 1 264 ? 4.192 11.857 -16.565 1.00 92.75 264 LEU A CA 1
ATOM 2106 C C . LEU A 1 264 ? 2.865 12.566 -16.859 1.00 92.75 264 LEU A C 1
ATOM 2108 O O . LEU A 1 264 ? 2.211 13.063 -15.948 1.00 92.75 264 LEU A O 1
ATOM 2112 N N . ARG A 1 265 ? 2.437 12.590 -18.125 1.00 91.38 265 ARG A N 1
ATOM 2113 C CA . ARG A 1 265 ? 1.196 13.261 -18.547 1.00 91.38 265 ARG A CA 1
ATOM 2114 C C . ARG A 1 265 ? -0.074 12.495 -18.173 1.00 91.38 265 ARG A C 1
ATOM 2116 O O . ARG A 1 265 ? -1.118 13.106 -17.984 1.00 91.38 265 ARG A O 1
ATOM 2123 N N . THR A 1 266 ? 0.001 11.168 -18.102 1.00 91.31 266 THR A N 1
ATOM 2124 C CA . THR A 1 266 ? -1.176 10.294 -17.921 1.00 91.31 266 THR A CA 1
ATOM 2125 C C . THR A 1 266 ? -1.178 9.531 -16.597 1.00 91.31 266 THR A C 1
ATOM 2127 O O . THR A 1 266 ? -2.198 8.961 -16.222 1.00 91.31 266 THR A O 1
ATOM 2130 N N . GLY A 1 267 ? -0.069 9.534 -15.853 1.00 92.62 267 GLY A N 1
ATOM 2131 C CA . GLY A 1 267 ? 0.132 8.655 -14.701 1.00 92.62 267 GLY A CA 1
ATOM 2132 C C . GLY A 1 267 ? -0.882 8.842 -13.575 1.00 92.62 267 GLY A C 1
ATOM 2133 O O . GLY A 1 267 ? -1.340 7.858 -13.004 1.00 92.62 267 GLY A O 1
ATOM 2134 N N . ILE A 1 268 ? -1.279 10.082 -13.271 1.00 94.50 268 ILE A N 1
ATOM 2135 C CA . ILE A 1 268 ? -2.289 10.352 -12.233 1.00 94.50 268 ILE A CA 1
ATOM 2136 C C . ILE A 1 268 ? -3.657 9.799 -12.648 1.00 94.50 268 ILE A C 1
ATOM 2138 O O . ILE A 1 268 ? -4.349 9.195 -11.831 1.00 94.50 268 ILE A O 1
ATOM 2142 N N . TRP A 1 269 ? -4.025 9.962 -13.921 1.00 95.31 269 TRP A N 1
ATOM 2143 C CA . TRP A 1 269 ? -5.268 9.418 -14.463 1.00 95.31 269 TRP A CA 1
ATOM 2144 C C . TRP A 1 269 ? -5.268 7.887 -14.445 1.00 95.31 269 TRP A C 1
ATOM 2146 O O . TRP A 1 269 ? -6.219 7.291 -13.954 1.00 95.31 269 TRP A O 1
ATOM 2156 N N . HIS A 1 270 ? -4.175 7.247 -14.867 1.00 94.88 270 HIS A N 1
ATOM 2157 C CA . HIS A 1 270 ? -4.054 5.789 -14.800 1.00 94.88 270 HIS A CA 1
ATOM 2158 C C . HIS A 1 270 ? -4.170 5.254 -13.366 1.00 94.88 270 HIS A C 1
ATOM 2160 O O . HIS A 1 270 ? -4.895 4.293 -13.143 1.00 94.88 270 HIS A O 1
ATOM 2166 N N . LYS A 1 271 ? -3.552 5.917 -12.376 1.00 95.31 271 LYS A N 1
ATOM 2167 C CA . LYS A 1 271 ? -3.695 5.557 -10.950 1.00 95.31 271 LYS A CA 1
ATOM 2168 C C . LYS A 1 271 ? -5.120 5.721 -10.416 1.00 95.31 271 LYS A C 1
ATOM 2170 O O . LYS A 1 271 ? -5.488 5.049 -9.451 1.00 95.31 271 LYS A O 1
ATOM 2175 N N . PHE A 1 272 ? -5.888 6.656 -10.979 1.00 97.38 272 PHE A N 1
ATOM 2176 C CA . PHE A 1 272 ? -7.310 6.813 -10.682 1.00 97.38 272 PHE A CA 1
ATOM 2177 C C . PHE A 1 272 ? -8.125 5.669 -11.281 1.00 97.38 272 PHE A C 1
ATOM 2179 O O . PHE A 1 272 ? -8.907 5.065 -10.555 1.00 97.38 272 PHE A O 1
ATOM 2186 N N . GLN A 1 273 ? -7.903 5.347 -12.559 1.00 96.25 273 GLN A N 1
ATOM 2187 C CA . GLN A 1 273 ? -8.582 4.241 -13.239 1.00 96.25 273 GLN A CA 1
ATOM 2188 C C . GLN A 1 273 ? -8.319 2.910 -12.536 1.00 96.25 273 GLN A C 1
ATOM 2190 O O . GLN A 1 273 ? -9.267 2.244 -12.159 1.00 96.25 273 GLN A O 1
ATOM 2195 N N . GLU A 1 274 ? -7.058 2.599 -12.235 1.00 96.50 274 GLU A N 1
ATOM 2196 C CA . GLU A 1 274 ? -6.665 1.377 -11.523 1.00 96.50 274 GLU A CA 1
ATOM 2197 C C . GLU A 1 274 ? -7.432 1.201 -10.203 1.00 96.50 274 GLU A C 1
ATOM 2199 O O . GLU A 1 274 ? -7.984 0.141 -9.929 1.00 96.50 274 GLU A O 1
ATOM 2204 N N . ARG A 1 275 ? -7.542 2.261 -9.393 1.00 97.00 275 ARG A N 1
ATOM 2205 C CA . ARG A 1 275 ? -8.303 2.204 -8.136 1.00 97.00 275 ARG A CA 1
ATOM 2206 C C . ARG A 1 275 ? -9.811 2.142 -8.350 1.00 97.00 275 ARG A C 1
ATOM 2208 O O . ARG A 1 275 ? -10.499 1.535 -7.536 1.00 97.00 275 ARG A O 1
ATOM 2215 N N . ALA A 1 276 ? -10.333 2.787 -9.392 1.00 97.69 276 ALA A N 1
ATOM 2216 C CA . ALA A 1 276 ? -11.745 2.700 -9.745 1.00 97.69 276 ALA A CA 1
ATOM 2217 C C . ALA A 1 276 ? -12.111 1.280 -10.205 1.00 97.69 276 ALA A C 1
ATOM 2219 O O . ALA A 1 276 ? -13.136 0.761 -9.776 1.00 97.69 276 ALA A O 1
ATOM 2220 N N . ASP A 1 277 ? -11.249 0.639 -10.993 1.00 97.75 277 ASP A N 1
ATOM 2221 C CA . ASP A 1 277 ? -11.405 -0.746 -11.439 1.00 97.75 277 ASP A CA 1
ATOM 2222 C C . ASP A 1 277 ? -11.383 -1.699 -10.233 1.00 97.75 277 ASP A C 1
ATOM 2224 O O . ASP A 1 277 ? -12.298 -2.496 -10.066 1.00 97.75 277 ASP A O 1
ATOM 2228 N N . ILE A 1 278 ? -10.436 -1.528 -9.299 1.00 97.81 278 ILE A N 1
ATOM 2229 C CA . ILE A 1 278 ? -10.402 -2.300 -8.041 1.00 97.81 278 ILE A CA 1
ATOM 2230 C C . ILE A 1 278 ? -11.696 -2.119 -7.231 1.00 97.81 278 ILE A C 1
ATOM 2232 O O . ILE A 1 278 ? -12.255 -3.082 -6.711 1.00 97.81 278 ILE A O 1
ATOM 2236 N N . LEU A 1 279 ? -12.199 -0.886 -7.106 1.00 98.12 279 LEU A N 1
ATOM 2237 C CA . LEU A 1 279 ? -13.451 -0.617 -6.392 1.00 98.12 279 LEU A CA 1
ATOM 2238 C C . LEU A 1 279 ? -14.668 -1.233 -7.095 1.00 98.12 279 LEU A C 1
ATOM 2240 O O . LEU A 1 279 ? -15.621 -1.618 -6.417 1.00 98.12 279 LEU A O 1
ATOM 2244 N N . GLN A 1 280 ? -14.649 -1.333 -8.424 1.00 97.81 280 GLN A N 1
ATOM 2245 C CA . GLN A 1 280 ? -15.663 -2.042 -9.200 1.00 97.81 280 GLN A CA 1
ATOM 2246 C C . GLN A 1 280 ? -15.572 -3.557 -8.980 1.00 97.81 280 GLN A C 1
ATOM 2248 O O . GLN A 1 280 ? -16.586 -4.172 -8.653 1.00 97.81 280 GLN A O 1
ATOM 2253 N N . ASP A 1 281 ? -14.375 -4.139 -9.059 1.00 96.75 281 ASP A N 1
ATOM 2254 C CA . ASP A 1 281 ? -14.130 -5.569 -8.825 1.00 96.75 281 ASP A CA 1
ATOM 2255 C C . ASP A 1 281 ? -14.548 -5.998 -7.413 1.00 96.75 281 ASP A C 1
ATOM 2257 O O . ASP A 1 281 ? -15.116 -7.073 -7.209 1.00 96.75 281 ASP A O 1
ATOM 2261 N N . LEU A 1 282 ? -14.313 -5.132 -6.425 1.00 96.50 282 LEU A N 1
ATOM 2262 C CA . LEU A 1 282 ? -14.736 -5.352 -5.046 1.00 96.50 282 LEU A CA 1
ATOM 2263 C C . LEU A 1 282 ? -16.218 -5.031 -4.812 1.00 96.50 282 LEU A C 1
ATOM 2265 O O . LEU A 1 282 ? -16.733 -5.399 -3.763 1.00 96.50 282 LEU A O 1
ATOM 2269 N N . GLY A 1 283 ? -16.933 -4.409 -5.754 1.00 97.44 283 GLY A N 1
ATOM 2270 C CA . GLY A 1 283 ? -18.379 -4.157 -5.668 1.00 97.44 283 GLY A CA 1
ATOM 2271 C C . GLY A 1 283 ? -18.796 -2.847 -4.981 1.00 97.44 283 GLY A C 1
ATOM 2272 O O . GLY A 1 283 ? -19.979 -2.652 -4.695 1.00 97.44 283 GLY A O 1
ATOM 2273 N N . TYR A 1 284 ? -17.866 -1.921 -4.739 1.00 98.31 284 TYR A N 1
ATOM 2274 C CA . TYR A 1 284 ? -18.183 -0.549 -4.307 1.00 98.31 284 TYR A CA 1
ATOM 2275 C C . TYR A 1 284 ? -18.720 0.314 -5.456 1.00 98.31 284 TYR A C 1
ATOM 2277 O O . TYR A 1 284 ? -19.409 1.312 -5.222 1.00 98.31 284 TYR A O 1
ATOM 2285 N N . LEU A 1 285 ? -18.409 -0.066 -6.697 1.00 98.38 285 LEU A N 1
ATOM 2286 C CA . LEU A 1 285 ? -18.890 0.574 -7.917 1.00 98.38 285 LEU A CA 1
ATOM 2287 C C . LEU A 1 285 ? -19.615 -0.439 -8.808 1.00 98.38 285 LEU A C 1
ATOM 2289 O O . LEU A 1 285 ? -19.263 -1.615 -8.844 1.00 98.38 285 LEU A O 1
ATOM 2293 N N . ASP A 1 286 ? -20.628 0.023 -9.535 1.00 97.25 286 ASP A N 1
ATOM 2294 C CA . ASP A 1 286 ? -21.311 -0.764 -10.561 1.00 97.25 286 ASP A CA 1
ATOM 2295 C C . ASP A 1 286 ? -20.511 -0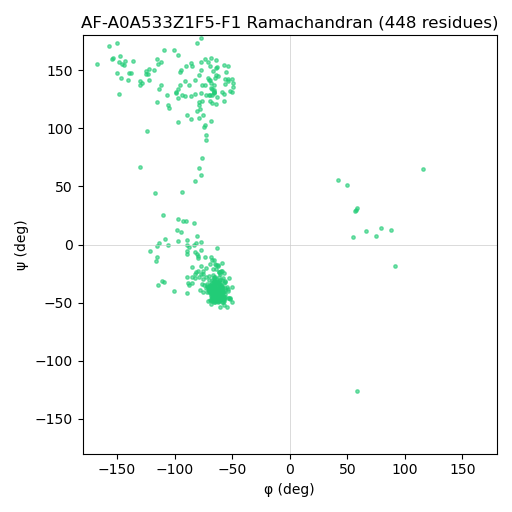.780 -11.892 1.00 97.25 286 ASP A C 1
ATOM 2297 O O . ASP A 1 286 ? -19.522 -0.048 -12.037 1.00 97.25 286 ASP A O 1
ATOM 2301 N N . PRO A 1 287 ? -20.923 -1.573 -12.906 1.00 96.19 287 PRO A N 1
ATOM 2302 C CA . PRO A 1 287 ? -20.278 -1.587 -14.226 1.00 96.19 287 PRO A CA 1
ATOM 2303 C C . PRO A 1 287 ? -20.262 -0.232 -14.958 1.00 96.19 287 PRO A C 1
ATOM 2305 O O . PRO A 1 287 ? -19.517 -0.058 -15.919 1.00 96.19 287 PRO A O 1
ATOM 2308 N N . ALA A 1 288 ? -21.085 0.730 -14.529 1.00 95.00 288 ALA A N 1
ATOM 2309 C CA . ALA A 1 288 ? -21.140 2.091 -15.054 1.00 95.00 288 ALA A CA 1
ATOM 2310 C C . ALA A 1 288 ? -20.342 3.097 -14.195 1.00 95.00 288 ALA A C 1
ATOM 2312 O O . ALA A 1 288 ? -20.491 4.306 -14.387 1.00 95.00 288 ALA A O 1
ATOM 2313 N N . PHE A 1 289 ? -19.504 2.617 -13.266 1.00 95.50 289 PHE A N 1
ATOM 2314 C CA . PHE A 1 289 ? -18.715 3.409 -12.313 1.00 95.50 289 PHE A CA 1
ATOM 2315 C C . PHE A 1 289 ? -19.553 4.328 -11.408 1.00 95.50 289 PHE A C 1
ATOM 2317 O O . PHE A 1 289 ? -19.085 5.376 -10.956 1.00 95.50 289 PHE A O 1
ATOM 2324 N N . LYS A 1 290 ? -20.796 3.939 -11.109 1.00 96.88 290 LYS A N 1
ATOM 2325 C CA . LYS A 1 290 ? -21.634 4.596 -10.100 1.00 96.88 290 LYS A CA 1
ATOM 2326 C C . LYS A 1 290 ? -21.512 3.879 -8.764 1.00 96.88 290 LYS A C 1
ATOM 2328 O O . LYS A 1 290 ? -21.297 2.673 -8.713 1.00 96.88 290 LYS A O 1
ATOM 2333 N N . LEU A 1 291 ? -21.668 4.628 -7.676 1.00 98.12 291 LEU A N 1
ATOM 2334 C CA . LEU A 1 291 ? -21.575 4.075 -6.327 1.00 98.12 291 LEU A CA 1
ATOM 2335 C C . LEU A 1 291 ? -22.716 3.088 -6.067 1.00 98.12 291 LEU A C 1
ATOM 2337 O O . LEU A 1 291 ? -23.887 3.407 -6.286 1.00 98.12 291 LEU A O 1
ATOM 2341 N N . THR A 1 292 ? -22.362 1.911 -5.557 1.00 98.19 292 THR A N 1
ATOM 2342 C CA . THR A 1 292 ? -23.319 0.959 -4.986 1.00 98.19 292 THR A CA 1
ATOM 2343 C C . THR A 1 292 ? -23.736 1.408 -3.581 1.00 98.19 292 THR A C 1
ATOM 2345 O O . THR A 1 292 ? -23.221 2.396 -3.048 1.00 98.19 292 THR A O 1
ATOM 2348 N N . ALA A 1 293 ? -24.653 0.671 -2.943 1.00 97.00 293 ALA A N 1
ATOM 2349 C CA . ALA A 1 293 ? -24.975 0.896 -1.533 1.00 97.00 293 ALA A CA 1
ATOM 2350 C C . ALA A 1 293 ? -23.716 0.831 -0.649 1.00 97.00 293 ALA A C 1
ATOM 2352 O O . ALA A 1 293 ? -23.573 1.651 0.258 1.00 97.00 293 ALA A O 1
ATOM 2353 N N . ASP A 1 294 ? -22.780 -0.070 -0.975 1.00 97.62 294 ASP A N 1
ATOM 2354 C CA . ASP A 1 294 ? -21.509 -0.183 -0.265 1.00 97.62 294 ASP A CA 1
ATOM 2355 C C . ASP A 1 294 ? -20.561 0.980 -0.551 1.00 97.62 294 ASP A C 1
ATOM 2357 O O . ASP A 1 294 ? -19.966 1.541 0.370 1.00 97.62 294 ASP A O 1
ATOM 2361 N N . GLY A 1 295 ? -20.483 1.427 -1.808 1.00 97.62 295 GLY A N 1
ATOM 2362 C CA . GLY A 1 295 ? -19.717 2.620 -2.175 1.00 97.62 295 GLY A CA 1
ATOM 2363 C C . GLY A 1 295 ? -20.185 3.892 -1.456 1.00 97.62 295 GLY A C 1
ATOM 2364 O O . GLY A 1 295 ? -19.363 4.733 -1.081 1.00 97.62 295 GLY A O 1
ATOM 2365 N N . GLU A 1 296 ? -21.496 4.040 -1.233 1.00 97.44 296 GLU A N 1
ATOM 2366 C CA . GLU A 1 296 ? -22.086 5.231 -0.606 1.00 97.44 296 GLU A CA 1
ATOM 2367 C C . GLU A 1 296 ? -21.687 5.421 0.856 1.00 97.44 296 GLU A C 1
ATOM 2369 O O . GLU A 1 296 ? -21.479 6.561 1.276 1.00 97.44 296 GLU A O 1
ATOM 2374 N N . TRP A 1 297 ? -21.556 4.345 1.634 1.00 97.25 297 TRP A N 1
ATOM 2375 C CA . TRP A 1 297 ? -21.073 4.458 3.010 1.00 97.25 297 TRP A CA 1
ATOM 2376 C C . TRP A 1 297 ? -19.543 4.376 3.084 1.00 97.25 297 TRP A C 1
ATOM 2378 O O . TRP A 1 297 ? -18.941 5.096 3.881 1.00 97.25 297 TRP A O 1
ATOM 2388 N N . ALA A 1 298 ? -18.889 3.605 2.208 1.00 97.75 298 ALA A N 1
ATOM 2389 C CA . ALA A 1 298 ? -17.430 3.489 2.177 1.00 97.75 298 ALA A CA 1
ATOM 2390 C C . ALA A 1 298 ? -16.730 4.833 1.910 1.00 97.75 298 ALA A C 1
ATOM 2392 O O . ALA A 1 298 ? -15.696 5.121 2.510 1.00 97.75 298 ALA A O 1
ATOM 2393 N N . ARG A 1 299 ? -17.319 5.720 1.090 1.00 96.88 299 ARG A N 1
ATOM 2394 C CA . ARG A 1 299 ? -16.756 7.059 0.803 1.00 96.88 299 ARG A CA 1
ATOM 2395 C C . ARG A 1 299 ? -16.636 7.972 2.031 1.00 96.88 299 ARG A C 1
ATOM 2397 O O . ARG A 1 299 ? -15.952 9.000 1.959 1.00 96.88 299 ARG A O 1
ATOM 2404 N N . LEU A 1 300 ? -17.361 7.659 3.109 1.00 96.25 300 LEU A N 1
ATOM 2405 C CA . LEU A 1 300 ? -17.338 8.405 4.370 1.00 96.25 300 LEU A CA 1
ATOM 2406 C C . LEU A 1 300 ? -16.111 8.044 5.218 1.00 96.25 300 LEU A C 1
ATOM 2408 O O . LEU A 1 300 ? -15.672 8.862 6.022 1.00 96.25 300 LEU A O 1
ATOM 2412 N N . ILE A 1 301 ? -15.519 6.868 4.988 1.00 97.06 301 ILE A N 1
ATOM 2413 C CA . ILE A 1 301 ? -14.291 6.419 5.641 1.00 97.06 301 ILE A CA 1
ATOM 2414 C C . ILE A 1 301 ? -13.091 6.967 4.863 1.00 97.06 301 ILE A C 1
ATOM 2416 O O . ILE A 1 301 ? -12.777 6.524 3.764 1.00 97.06 301 ILE A O 1
ATOM 2420 N N . ARG A 1 302 ? -12.408 7.949 5.443 1.00 95.12 302 ARG A N 1
ATOM 2421 C CA . ARG A 1 302 ? -11.278 8.708 4.888 1.00 95.12 302 ARG A CA 1
ATOM 2422 C C . ARG A 1 302 ? -9.999 8.491 5.699 1.00 95.12 302 ARG A C 1
ATOM 2424 O O . ARG A 1 302 ? -9.290 9.442 6.009 1.00 95.12 302 ARG A O 1
ATOM 2431 N N . ILE A 1 303 ? -9.729 7.242 6.062 1.00 92.62 303 ILE A N 1
ATOM 2432 C CA . ILE A 1 303 ? -8.477 6.835 6.712 1.00 92.62 303 ILE A CA 1
ATOM 2433 C C . ILE A 1 303 ? -7.492 6.266 5.683 1.00 92.62 303 ILE A C 1
ATOM 2435 O O . ILE A 1 303 ? -7.909 5.861 4.595 1.00 92.62 303 ILE A O 1
ATOM 2439 N N . ASP A 1 304 ? -6.210 6.182 6.048 1.00 86.56 304 ASP A N 1
ATOM 2440 C CA . ASP A 1 304 ? -5.145 5.653 5.182 1.00 86.56 304 ASP A CA 1
ATOM 2441 C C . ASP A 1 304 ? -5.491 4.242 4.671 1.00 86.56 304 ASP A C 1
ATOM 2443 O O . ASP A 1 304 ? -5.606 4.019 3.470 1.00 86.56 304 ASP A O 1
ATOM 2447 N N . PHE A 1 305 ? -5.811 3.322 5.584 1.00 92.31 305 PHE A N 1
ATOM 2448 C CA . PHE A 1 305 ? -6.178 1.930 5.280 1.00 92.31 305 PHE A CA 1
ATOM 2449 C C . PHE A 1 305 ? -7.697 1.738 5.142 1.00 92.31 305 PHE A C 1
ATOM 2451 O O . PHE A 1 305 ? -8.294 0.821 5.713 1.00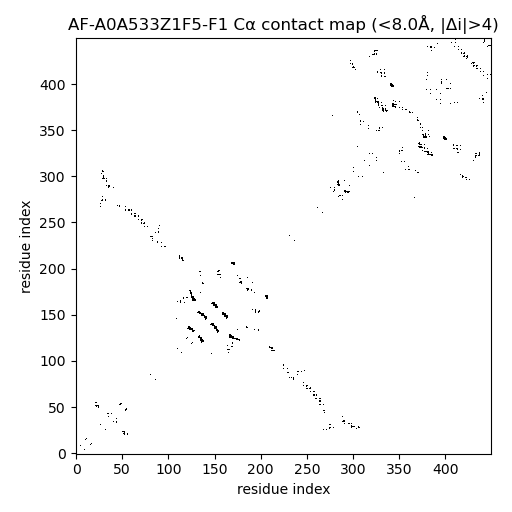 92.31 305 PHE A O 1
ATOM 2458 N N . SER A 1 306 ? -8.349 2.653 4.419 1.00 95.56 306 SER A N 1
ATOM 2459 C CA . SER A 1 306 ? -9.812 2.670 4.246 1.00 95.56 306 SER A CA 1
ATOM 2460 C C . SER A 1 306 ? -10.359 1.389 3.615 1.00 95.56 306 SER A C 1
ATOM 2462 O O . SER A 1 306 ? -11.415 0.916 4.037 1.00 95.56 306 SER A O 1
ATOM 2464 N N . LEU A 1 307 ? -9.637 0.787 2.663 1.00 96.38 307 LEU A N 1
ATOM 2465 C CA . LEU A 1 307 ? -10.057 -0.460 2.023 1.00 96.38 307 LEU A CA 1
ATOM 2466 C C . LEU A 1 307 ? -10.124 -1.618 3.029 1.00 96.38 307 LEU A C 1
ATOM 2468 O O . LEU A 1 307 ? -11.112 -2.339 3.089 1.00 96.38 307 LEU A O 1
ATOM 2472 N N . LEU A 1 308 ? -9.119 -1.741 3.900 1.00 97.31 308 LEU A N 1
ATOM 2473 C CA . LEU A 1 308 ? -9.122 -2.752 4.956 1.00 97.31 308 LEU A CA 1
ATOM 2474 C C . LEU A 1 308 ? -10.314 -2.578 5.906 1.00 97.31 308 LEU A C 1
ATOM 2476 O O . LEU A 1 308 ? -10.995 -3.550 6.229 1.00 97.31 308 LEU A O 1
ATOM 2480 N N . LEU A 1 309 ? -10.572 -1.350 6.368 1.00 97.31 309 LEU A N 1
ATOM 2481 C CA . LEU A 1 309 ? -11.670 -1.095 7.302 1.00 97.31 309 LEU A CA 1
ATOM 2482 C C . LEU A 1 309 ? -13.038 -1.356 6.661 1.00 97.31 309 LEU A C 1
ATOM 2484 O O . LEU A 1 309 ? -13.891 -1.986 7.283 1.00 97.31 309 LEU A O 1
ATOM 2488 N N . THR A 1 310 ? -13.240 -0.906 5.424 1.00 97.38 310 THR A N 1
ATOM 2489 C CA . THR A 1 310 ? -14.490 -1.132 4.683 1.00 97.38 310 THR A CA 1
ATOM 2490 C C . THR A 1 310 ? -14.738 -2.626 4.452 1.00 97.38 310 THR A C 1
ATOM 2492 O O . THR A 1 310 ? -15.826 -3.111 4.757 1.00 97.38 310 THR A O 1
ATOM 2495 N N . GLU A 1 311 ? -13.723 -3.406 4.078 1.00 97.75 311 GLU A N 1
ATOM 2496 C CA . GLU A 1 311 ? -13.862 -4.863 3.942 1.00 97.75 311 GLU A CA 1
ATOM 2497 C C . GLU A 1 311 ? -14.137 -5.585 5.267 1.00 97.75 311 GLU A C 1
ATOM 2499 O O . GLU A 1 311 ? -14.920 -6.538 5.314 1.00 97.75 311 GLU A O 1
ATOM 2504 N N . LEU A 1 312 ? -13.551 -5.126 6.376 1.00 97.81 312 LEU A N 1
ATOM 2505 C CA . LEU A 1 312 ? -13.854 -5.672 7.703 1.00 97.81 312 LEU A CA 1
ATOM 2506 C C . LEU A 1 312 ? -15.307 -5.406 8.117 1.00 97.81 312 LEU A C 1
ATOM 2508 O O . LEU A 1 312 ? -15.948 -6.279 8.704 1.00 97.81 312 LEU A O 1
ATOM 2512 N N . ILE A 1 313 ? -15.843 -4.230 7.787 1.00 97.38 313 ILE A N 1
ATOM 2513 C CA . ILE A 1 313 ? -17.259 -3.907 8.010 1.00 97.38 313 ILE A CA 1
ATOM 2514 C C . ILE A 1 313 ? -18.141 -4.795 7.126 1.00 97.38 313 ILE A C 1
ATOM 2516 O O . ILE A 1 313 ? -19.069 -5.432 7.625 1.00 97.38 313 ILE A O 1
ATOM 2520 N N . ARG A 1 314 ? -17.810 -4.912 5.836 1.00 96.12 314 ARG A N 1
ATOM 2521 C CA . ARG A 1 314 ? -18.587 -5.676 4.852 1.00 96.12 314 ARG A CA 1
ATOM 2522 C C . ARG A 1 314 ? -18.660 -7.166 5.180 1.00 96.12 314 ARG A C 1
ATOM 2524 O O . ARG A 1 314 ? -19.715 -7.781 5.057 1.00 96.12 314 ARG A O 1
ATOM 2531 N N . THR A 1 315 ? -17.562 -7.730 5.679 1.00 95.44 315 THR A N 1
ATOM 2532 C CA . THR A 1 315 ? -17.495 -9.125 6.147 1.00 95.44 315 THR A CA 1
ATOM 2533 C C . THR A 1 315 ? -18.052 -9.341 7.555 1.00 95.44 315 THR A C 1
ATOM 2535 O O . THR A 1 315 ? -17.946 -10.445 8.088 1.00 95.44 315 THR A O 1
ATOM 2538 N N . GLN A 1 316 ? -18.673 -8.318 8.157 1.00 94.75 316 GLN A N 1
ATOM 2539 C CA . GLN A 1 316 ? -19.288 -8.374 9.486 1.00 94.75 316 GLN A CA 1
ATOM 2540 C C . GLN A 1 316 ? -18.298 -8.774 10.595 1.00 94.75 316 GLN A C 1
ATOM 2542 O O . GLN A 1 316 ? -18.677 -9.364 11.609 1.00 94.75 316 GLN A O 1
ATOM 2547 N N . ALA A 1 317 ? -17.015 -8.415 10.447 1.00 95.69 317 ALA A N 1
ATOM 2548 C CA . ALA A 1 317 ? -15.966 -8.754 11.414 1.00 95.69 317 ALA A CA 1
ATOM 2549 C C . ALA A 1 317 ? -16.175 -8.102 12.796 1.00 95.69 317 ALA A C 1
ATOM 2551 O O . ALA A 1 317 ? -15.585 -8.538 13.784 1.00 95.69 317 ALA A O 1
ATOM 2552 N N . PHE A 1 318 ? -17.018 -7.068 12.868 1.00 96.19 318 PHE A N 1
ATOM 2553 C CA . PHE A 1 318 ? -17.334 -6.314 14.082 1.00 96.19 318 PHE A CA 1
ATOM 2554 C C . PHE A 1 318 ? -18.595 -6.795 14.813 1.00 96.19 318 PHE A C 1
ATOM 2556 O O . PHE A 1 318 ? -19.062 -6.125 15.736 1.00 96.19 318 PHE A O 1
ATOM 2563 N N . HIS A 1 319 ? -19.155 -7.945 14.434 1.00 91.00 319 HIS A N 1
ATOM 2564 C CA . HIS A 1 319 ? -20.313 -8.500 15.127 1.00 91.00 319 HIS A CA 1
ATOM 2565 C C . HIS A 1 319 ? -20.012 -8.715 16.623 1.00 91.00 319 HIS A C 1
ATOM 2567 O O . HIS A 1 319 ? -19.068 -9.421 16.982 1.00 91.00 319 HIS A O 1
ATOM 2573 N N . ALA A 1 320 ? -20.830 -8.117 17.496 1.00 90.75 320 ALA A N 1
ATOM 2574 C CA . ALA A 1 320 ? -20.671 -8.143 18.956 1.00 90.75 320 ALA A CA 1
ATOM 2575 C C . ALA A 1 320 ? -19.311 -7.615 19.476 1.00 90.75 320 ALA A C 1
ATOM 2577 O O . ALA A 1 320 ? -18.836 -8.038 20.534 1.00 90.75 320 ALA A O 1
ATOM 2578 N N . VAL A 1 321 ? -18.669 -6.688 18.753 1.00 97.06 321 VAL A N 1
ATOM 2579 C CA . VAL A 1 321 ? -17.435 -6.039 19.218 1.00 97.06 321 VAL A CA 1
ATOM 2580 C C . VAL A 1 321 ? -17.713 -5.105 20.401 1.00 97.06 321 VAL A C 1
ATOM 2582 O O . VAL A 1 321 ? -18.722 -4.405 20.438 1.00 97.06 321 VAL A O 1
ATOM 2585 N N . THR A 1 322 ? -16.804 -5.069 21.378 1.00 97.81 322 THR A N 1
ATOM 2586 C CA . THR A 1 322 ? -16.891 -4.115 22.495 1.00 97.81 322 THR A CA 1
ATOM 2587 C C . THR A 1 322 ? -16.256 -2.769 22.124 1.00 97.81 322 THR A C 1
ATOM 2589 O O . THR A 1 322 ? -15.339 -2.745 21.295 1.00 97.81 322 THR A O 1
ATOM 2592 N N . PRO A 1 323 ? -16.637 -1.654 22.781 1.00 98.31 323 PRO A N 1
ATOM 2593 C CA . PRO A 1 323 ? -16.006 -0.350 22.555 1.00 98.31 323 PRO A CA 1
ATOM 2594 C C . PRO A 1 323 ? -14.478 -0.379 22.724 1.00 98.31 323 PRO A C 1
ATOM 2596 O O . PRO A 1 323 ? -13.744 0.213 21.935 1.00 98.31 323 PRO A O 1
ATOM 2599 N N . ALA A 1 324 ? -13.990 -1.118 23.726 1.00 98.06 324 ALA A N 1
ATOM 2600 C CA . ALA A 1 324 ? -12.565 -1.253 24.018 1.00 98.06 324 ALA A CA 1
ATOM 2601 C C . ALA A 1 324 ? -11.820 -2.017 22.916 1.00 98.06 324 ALA A C 1
ATOM 2603 O O . ALA A 1 324 ? -10.764 -1.586 22.457 1.00 98.06 324 ALA A O 1
ATOM 2604 N N . THR A 1 325 ? -12.394 -3.126 22.448 1.00 98.00 325 THR A N 1
ATOM 2605 C CA . THR A 1 325 ? -11.808 -3.940 21.378 1.00 98.00 325 THR A CA 1
ATOM 2606 C C . THR A 1 325 ? -11.811 -3.200 20.038 1.00 98.00 325 THR A C 1
ATOM 2608 O O . THR A 1 325 ? -10.822 -3.265 19.307 1.00 98.00 325 THR A O 1
ATOM 2611 N N . LEU A 1 326 ? -12.878 -2.450 19.731 1.00 98.44 326 LEU A N 1
ATOM 2612 C CA . LEU A 1 326 ? -12.953 -1.610 18.534 1.00 98.44 326 LEU A CA 1
ATOM 2613 C C . LEU A 1 326 ? -11.873 -0.519 18.559 1.00 98.44 326 LEU A C 1
ATOM 2615 O O . LEU A 1 326 ? -11.125 -0.380 17.592 1.00 98.44 326 LEU A O 1
ATOM 2619 N N . ALA A 1 327 ? -11.739 0.202 19.678 1.00 98.31 327 ALA A N 1
ATOM 2620 C CA . ALA A 1 327 ? -10.691 1.206 19.860 1.00 98.31 327 ALA A CA 1
ATOM 2621 C C . ALA A 1 327 ? -9.284 0.596 19.751 1.00 98.31 327 ALA A C 1
ATOM 2623 O O . ALA A 1 327 ? -8.410 1.167 19.100 1.00 98.31 327 ALA A O 1
ATOM 2624 N N . GLY A 1 328 ? -9.079 -0.593 20.327 1.00 98.00 328 GLY A N 1
ATOM 2625 C CA . GLY A 1 328 ? -7.836 -1.349 20.206 1.00 98.00 328 GLY A CA 1
ATOM 2626 C C . GLY A 1 328 ? -7.470 -1.656 18.754 1.00 98.00 328 GLY A C 1
ATOM 2627 O O . GLY A 1 328 ? -6.336 -1.410 18.350 1.00 98.00 328 GLY A O 1
ATOM 2628 N N . LEU A 1 329 ? -8.422 -2.129 17.940 1.00 98.12 329 LEU A N 1
ATOM 2629 C CA . LEU A 1 329 ? -8.164 -2.377 16.519 1.00 98.12 329 LEU A CA 1
ATOM 2630 C C . LEU A 1 329 ? -7.887 -1.077 15.755 1.00 98.12 329 LEU A C 1
ATOM 2632 O O . LEU A 1 329 ? -6.959 -1.045 14.950 1.00 98.12 329 LEU A O 1
ATOM 2636 N N . MET A 1 330 ? -8.657 -0.012 16.001 1.00 97.88 330 MET A N 1
ATOM 2637 C CA . MET A 1 330 ? -8.427 1.278 15.341 1.00 97.88 330 MET A CA 1
ATOM 2638 C C . MET A 1 330 ? -7.017 1.805 15.638 1.00 97.88 330 MET A C 1
ATOM 2640 O O . MET A 1 330 ? -6.338 2.262 14.722 1.00 97.88 330 MET A O 1
ATOM 2644 N N . ALA A 1 331 ? -6.528 1.641 16.871 1.00 96.94 331 ALA A N 1
ATOM 2645 C CA . ALA A 1 331 ? -5.149 1.958 17.231 1.00 96.94 331 ALA A CA 1
ATOM 2646 C C . ALA A 1 331 ? -4.125 1.076 16.493 1.00 96.94 331 ALA A C 1
ATOM 2648 O O . ALA A 1 331 ? -3.116 1.590 16.017 1.00 96.94 331 ALA A O 1
ATOM 2649 N N . CYS A 1 332 ? -4.386 -0.228 16.333 1.00 95.62 332 CYS A N 1
ATOM 2650 C CA . CYS A 1 332 ? -3.532 -1.119 15.536 1.00 95.62 332 CYS A CA 1
ATOM 2651 C C . CYS A 1 332 ? -3.435 -0.690 14.062 1.00 95.62 332 CYS A C 1
ATOM 2653 O O . CYS A 1 332 ? -2.373 -0.841 13.463 1.00 95.62 332 CYS A O 1
ATOM 2655 N N . ILE A 1 333 ? -4.535 -0.199 13.476 1.00 95.25 333 ILE A N 1
ATOM 2656 C CA . ILE A 1 333 ? -4.589 0.274 12.081 1.00 95.25 333 ILE A CA 1
ATOM 2657 C C . ILE A 1 333 ? -3.916 1.648 11.949 1.00 95.25 333 ILE A C 1
ATOM 2659 O O . ILE A 1 333 ? -3.190 1.886 10.991 1.00 95.25 333 ILE A O 1
ATOM 2663 N N . ALA A 1 334 ? -4.126 2.547 12.914 1.00 92.38 334 ALA A N 1
ATOM 2664 C CA . ALA A 1 334 ? -3.569 3.899 12.905 1.00 92.38 334 ALA A CA 1
ATOM 2665 C C . ALA A 1 334 ? -2.059 3.957 13.202 1.00 92.38 334 ALA A C 1
ATOM 2667 O O . ALA A 1 334 ? -1.451 5.021 13.079 1.00 92.38 334 ALA A O 1
ATOM 2668 N N . TYR A 1 335 ? -1.444 2.861 13.650 1.00 89.88 335 TYR A N 1
ATOM 2669 C CA . TYR A 1 335 ? -0.045 2.851 14.060 1.00 89.88 335 TYR A CA 1
ATOM 2670 C C . TYR A 1 335 ? 0.905 2.499 12.910 1.00 89.88 335 TYR A C 1
ATOM 2672 O O . TYR A 1 335 ? 0.765 1.469 12.255 1.00 89.88 335 TYR A O 1
ATOM 2680 N N . ASP A 1 336 ? 1.912 3.350 12.709 1.00 83.44 336 ASP A N 1
ATOM 2681 C CA . ASP A 1 336 ? 2.820 3.338 11.556 1.00 83.44 336 ASP A CA 1
ATOM 2682 C C . ASP A 1 336 ? 4.287 3.024 11.907 1.00 83.44 336 ASP A C 1
ATOM 2684 O O . ASP A 1 336 ? 5.141 2.971 11.024 1.00 83.44 336 ASP A O 1
ATOM 2688 N N . ASN A 1 337 ? 4.613 2.816 13.186 1.00 80.06 337 ASN A N 1
ATOM 2689 C CA . ASN A 1 337 ? 5.997 2.771 13.659 1.00 80.06 337 ASN A CA 1
ATOM 2690 C C . ASN A 1 337 ? 6.400 1.387 14.194 1.00 80.06 337 ASN A C 1
ATOM 2692 O O . ASN A 1 337 ? 5.837 0.900 15.161 1.00 80.06 337 ASN A O 1
ATOM 2696 N N . ASP A 1 338 ? 7.443 0.761 13.653 1.00 75.69 338 ASP A N 1
ATOM 2697 C CA . ASP A 1 338 ? 7.864 -0.581 14.093 1.00 75.69 338 ASP A CA 1
ATOM 2698 C C . ASP A 1 338 ? 8.902 -0.587 15.239 1.00 75.69 338 ASP A C 1
ATOM 2700 O O . ASP A 1 338 ? 9.630 -1.553 15.462 1.00 75.69 338 ASP A O 1
ATOM 2704 N N . ARG A 1 339 ? 9.019 0.509 16.001 1.00 72.69 339 ARG A N 1
ATOM 2705 C CA . ARG A 1 339 ? 9.981 0.579 17.115 1.00 72.69 339 ARG A CA 1
ATOM 2706 C C . ARG A 1 339 ? 9.622 -0.401 18.242 1.00 72.69 339 ARG A C 1
ATOM 2708 O O . ARG A 1 339 ? 8.473 -0.414 18.697 1.00 72.69 339 ARG A O 1
ATOM 2715 N N . PRO A 1 340 ? 10.588 -1.178 18.767 1.00 75.00 340 PRO A N 1
ATOM 2716 C CA . PRO A 1 340 ? 10.341 -2.043 19.913 1.00 75.00 340 PRO A CA 1
ATOM 2717 C C . PRO A 1 340 ? 10.032 -1.199 21.156 1.00 75.00 340 PRO A C 1
ATOM 2719 O O . PRO A 1 340 ? 10.752 -0.254 21.477 1.00 75.00 340 PRO A O 1
ATOM 2722 N N . ALA A 1 341 ? 8.957 -1.553 21.854 1.00 78.94 341 ALA A N 1
ATOM 2723 C CA . ALA A 1 341 ? 8.518 -0.914 23.090 1.00 78.94 341 ALA A CA 1
ATOM 2724 C C . ALA A 1 341 ? 7.713 -1.915 23.933 1.00 78.94 341 ALA A C 1
ATOM 2726 O O . ALA A 1 341 ? 7.246 -2.932 23.416 1.00 78.94 341 ALA A O 1
AT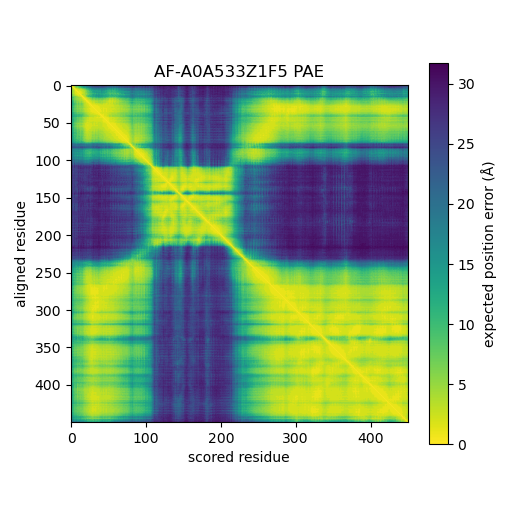OM 2727 N N . SER A 1 342 ? 7.578 -1.651 25.233 1.00 86.69 342 SER A N 1
ATOM 2728 C CA . SER A 1 342 ? 6.684 -2.417 26.104 1.00 86.69 342 SER A CA 1
ATOM 2729 C C . SER A 1 342 ? 5.253 -1.907 25.968 1.00 86.69 342 SER A C 1
ATOM 2731 O O . SER A 1 342 ? 5.036 -0.701 25.874 1.00 86.69 342 SER A O 1
ATOM 2733 N N . PHE A 1 343 ? 4.271 -2.806 25.979 1.00 90.12 343 PHE A N 1
ATOM 2734 C CA . PHE A 1 343 ? 2.854 -2.459 25.878 1.00 90.12 343 PHE A CA 1
ATOM 2735 C C . PHE A 1 343 ? 2.015 -3.249 26.890 1.00 90.12 343 PHE A C 1
ATOM 2737 O O . PHE A 1 343 ? 2.445 -4.317 27.346 1.00 90.12 343 PHE A O 1
ATOM 2744 N N . PRO A 1 344 ? 0.816 -2.754 27.252 1.00 88.94 344 PRO A N 1
ATOM 2745 C CA . PRO A 1 344 ? -0.133 -3.507 28.060 1.00 88.94 344 PRO A CA 1
ATOM 2746 C C . PRO A 1 344 ? -0.507 -4.847 27.424 1.00 88.94 344 PRO A C 1
ATOM 2748 O O . PRO A 1 344 ? -0.482 -5.015 26.206 1.00 88.94 344 PRO A O 1
ATOM 2751 N N . ARG A 1 345 ? -0.917 -5.803 28.262 1.00 91.06 345 ARG A N 1
ATOM 2752 C CA . ARG A 1 345 ? -1.504 -7.051 27.769 1.00 91.06 345 ARG A CA 1
ATOM 2753 C C . ARG A 1 345 ? -2.830 -6.757 27.075 1.00 91.06 345 ARG A C 1
ATOM 2755 O O . ARG A 1 345 ? -3.640 -6.005 27.610 1.00 91.06 345 ARG A O 1
ATOM 2762 N N . ILE A 1 346 ? -3.036 -7.408 25.939 1.00 94.62 346 ILE A N 1
ATOM 2763 C CA . ILE A 1 346 ? -4.285 -7.362 25.181 1.00 94.62 346 ILE A CA 1
ATOM 2764 C C . ILE A 1 346 ? -5.241 -8.466 25.614 1.00 94.62 346 ILE A C 1
ATOM 2766 O O . ILE A 1 346 ? -4.812 -9.530 26.076 1.00 94.62 346 ILE A O 1
ATOM 2770 N N . THR A 1 347 ? -6.536 -8.237 25.428 1.00 96.25 347 THR A N 1
ATOM 2771 C CA . THR A 1 347 ? -7.537 -9.291 25.601 1.00 96.25 347 THR A CA 1
ATOM 2772 C C . THR A 1 347 ? -7.501 -10.301 24.450 1.00 96.25 347 THR A C 1
ATOM 2774 O O . THR A 1 347 ? -7.039 -10.018 23.341 1.00 96.25 347 THR A O 1
ATOM 2777 N N . ALA A 1 348 ? -8.049 -11.496 24.689 1.00 96.50 348 ALA A N 1
ATOM 2778 C CA . ALA A 1 348 ? -8.238 -12.493 23.635 1.00 96.50 348 ALA A CA 1
ATOM 2779 C C . ALA A 1 348 ? -9.168 -11.987 22.515 1.00 96.50 348 ALA A C 1
ATOM 2781 O O . ALA A 1 348 ? -8.978 -12.342 21.354 1.00 96.50 348 ALA A O 1
ATOM 2782 N N . ALA A 1 349 ? -10.141 -11.128 22.848 1.00 96.31 349 ALA A N 1
ATOM 2783 C CA . ALA A 1 349 ? -11.050 -10.535 21.872 1.00 96.31 349 ALA A CA 1
ATOM 2784 C C . ALA A 1 349 ? -10.295 -9.640 20.877 1.00 96.31 349 ALA A C 1
ATOM 2786 O O . ALA A 1 349 ? -10.444 -9.817 19.667 1.00 96.31 349 ALA A O 1
ATOM 2787 N N . LEU A 1 350 ? -9.423 -8.750 21.366 1.00 96.94 350 LEU A N 1
ATOM 2788 C CA . LEU A 1 350 ? -8.580 -7.924 20.499 1.00 96.94 350 LEU A CA 1
ATOM 2789 C C . LEU A 1 350 ? -7.584 -8.763 19.701 1.00 96.94 350 LEU A C 1
ATOM 2791 O O . LEU A 1 350 ? -7.440 -8.545 18.500 1.00 96.94 350 LEU A O 1
ATOM 2795 N N . ALA A 1 351 ? -6.943 -9.755 20.323 1.00 97.00 351 ALA A N 1
ATOM 2796 C CA . ALA A 1 351 ? -6.023 -10.647 19.619 1.00 97.00 351 ALA A CA 1
ATOM 2797 C C . ALA A 1 351 ? -6.702 -11.355 18.429 1.00 97.00 351 ALA A C 1
ATOM 2799 O O . ALA A 1 351 ? -6.154 -11.380 17.324 1.00 97.00 351 ALA A O 1
ATOM 2800 N N . ASN A 1 352 ? -7.919 -11.870 18.630 1.00 96.44 352 ASN A N 1
ATOM 2801 C CA . ASN A 1 352 ? -8.700 -12.523 17.580 1.00 96.44 352 ASN A CA 1
ATOM 2802 C C . ASN A 1 352 ? -9.118 -11.544 16.477 1.00 96.44 352 ASN A C 1
ATOM 2804 O O . ASN A 1 352 ? -9.000 -11.871 15.295 1.00 96.44 352 ASN A O 1
ATOM 2808 N N . LEU A 1 353 ? -9.564 -10.339 16.843 1.00 97.56 353 LEU A N 1
ATOM 2809 C CA . LEU A 1 353 ? -9.970 -9.324 15.873 1.00 97.56 353 LEU A CA 1
ATOM 2810 C C . LEU A 1 353 ? -8.785 -8.840 15.024 1.00 97.56 353 LEU A C 1
ATOM 2812 O O . LEU A 1 353 ? -8.906 -8.739 13.805 1.00 97.56 353 LEU A O 1
ATOM 2816 N N . VAL A 1 354 ? -7.613 -8.628 15.632 1.00 96.75 354 VAL A N 1
ATOM 2817 C CA . VAL A 1 354 ? -6.385 -8.282 14.896 1.00 96.75 354 VAL A CA 1
ATOM 2818 C C . VAL A 1 354 ? -5.953 -9.428 13.981 1.00 96.75 354 VAL A C 1
ATOM 2820 O O . VAL A 1 354 ? -5.532 -9.179 12.854 1.00 96.75 354 VAL A O 1
ATOM 2823 N N . ALA A 1 355 ? -6.095 -10.688 14.404 1.00 96.69 355 ALA A N 1
ATOM 2824 C CA . ALA A 1 355 ? -5.816 -11.831 13.535 1.00 96.69 355 ALA A CA 1
ATOM 2825 C C . ALA A 1 355 ? -6.754 -11.871 12.314 1.00 96.69 355 ALA A C 1
ATOM 2827 O O . ALA A 1 355 ? -6.309 -12.180 11.209 1.00 96.69 355 ALA A O 1
ATOM 2828 N N . THR A 1 356 ? -8.034 -11.529 12.489 1.00 97.31 356 THR A N 1
ATOM 2829 C CA . THR A 1 356 ? -8.983 -11.367 11.376 1.00 97.31 356 THR A CA 1
ATOM 2830 C C . THR A 1 356 ? -8.580 -10.219 10.454 1.00 97.31 356 THR A C 1
ATOM 2832 O O . THR A 1 356 ? -8.529 -10.414 9.242 1.00 97.31 356 THR A O 1
ATOM 2835 N N . ALA A 1 357 ? -8.204 -9.066 11.013 1.00 97.44 357 ALA A N 1
ATOM 2836 C CA . ALA A 1 357 ? -7.710 -7.930 10.239 1.00 97.44 357 ALA A CA 1
ATOM 2837 C C . ALA A 1 357 ? -6.448 -8.266 9.432 1.00 97.44 357 ALA A C 1
ATOM 2839 O O . ALA A 1 357 ? -6.355 -7.876 8.275 1.00 97.44 357 ALA A O 1
ATOM 2840 N N . ARG A 1 358 ? -5.513 -9.047 9.989 1.00 96.75 358 ARG A N 1
ATOM 2841 C CA . ARG A 1 358 ? -4.309 -9.499 9.269 1.00 96.75 358 ARG A CA 1
ATOM 2842 C C . ARG A 1 358 ? -4.639 -10.402 8.087 1.00 96.75 358 ARG A C 1
ATOM 2844 O O . ARG A 1 358 ? -4.129 -10.163 7.004 1.00 96.75 358 ARG A O 1
ATOM 2851 N N . ARG A 1 359 ? -5.537 -11.380 8.263 1.00 96.69 359 ARG A N 1
ATOM 2852 C CA . ARG A 1 359 ? -5.987 -12.237 7.149 1.00 96.69 359 ARG A CA 1
ATOM 2853 C C . ARG A 1 359 ? -6.652 -11.423 6.039 1.00 96.69 359 ARG A C 1
ATOM 2855 O O . ARG A 1 359 ? -6.431 -11.702 4.867 1.00 96.69 359 ARG A O 1
ATOM 2862 N N . MET A 1 360 ? -7.442 -10.413 6.406 1.00 97.12 360 MET A N 1
ATOM 2863 C CA . MET A 1 360 ? -8.048 -9.504 5.431 1.00 97.12 360 MET A CA 1
ATOM 2864 C C . MET A 1 360 ? -6.989 -8.653 4.718 1.00 97.12 360 MET A C 1
ATOM 2866 O O . MET A 1 360 ? -7.013 -8.544 3.499 1.00 97.12 360 MET A O 1
ATOM 2870 N N . ALA A 1 361 ? -6.023 -8.100 5.454 1.00 95.38 361 ALA A N 1
ATOM 2871 C CA . ALA A 1 361 ? -4.929 -7.322 4.877 1.00 95.38 361 ALA A CA 1
ATOM 2872 C C . ALA A 1 361 ? -4.068 -8.161 3.916 1.00 95.38 361 ALA A C 1
ATOM 2874 O O . ALA A 1 361 ? -3.701 -7.683 2.850 1.00 95.38 361 ALA A O 1
ATOM 2875 N N . GLU A 1 362 ? -3.803 -9.428 4.243 1.00 95.12 362 GLU A N 1
ATOM 2876 C CA . GLU A 1 362 ? -3.120 -10.369 3.346 1.00 95.12 362 GLU A CA 1
ATOM 2877 C C . GLU A 1 362 ? -3.927 -10.643 2.069 1.00 95.12 362 GLU A C 1
ATOM 2879 O O . GLU A 1 362 ? -3.352 -10.708 0.984 1.00 95.12 362 GLU A O 1
ATOM 2884 N N . ALA A 1 363 ? -5.254 -10.762 2.172 1.00 94.31 363 ALA A N 1
ATOM 2885 C CA . ALA A 1 363 ? -6.127 -10.931 1.010 1.00 94.31 363 ALA A CA 1
ATOM 2886 C C . ALA A 1 363 ? -6.181 -9.675 0.119 1.00 94.31 363 ALA A C 1
ATOM 2888 O O . ALA A 1 363 ? -6.338 -9.794 -1.095 1.00 94.31 363 ALA A O 1
ATOM 2889 N N . LEU A 1 364 ? -6.025 -8.487 0.711 1.00 94.81 364 LEU A N 1
ATOM 2890 C CA . LEU A 1 364 ? -6.018 -7.196 0.018 1.00 94.81 364 LEU A CA 1
ATOM 2891 C C . LEU A 1 364 ? -4.633 -6.748 -0.463 1.00 94.81 364 LEU A C 1
ATOM 2893 O O . LEU A 1 364 ? -4.553 -5.767 -1.198 1.00 94.81 364 LEU A O 1
ATOM 2897 N N . ALA A 1 365 ? -3.566 -7.475 -0.122 1.00 93.25 365 ALA A N 1
ATOM 2898 C CA . ALA A 1 365 ? -2.191 -7.158 -0.511 1.00 93.25 365 ALA A CA 1
ATOM 2899 C C . ALA A 1 365 ? -1.959 -6.938 -2.026 1.00 93.25 365 ALA A C 1
ATOM 2901 O O . ALA A 1 365 ? -1.051 -6.186 -2.372 1.00 93.25 365 ALA A O 1
ATOM 2902 N N . PRO A 1 366 ? -2.729 -7.547 -2.959 1.00 93.62 366 PRO A N 1
ATOM 2903 C CA . PRO A 1 366 ? -2.633 -7.205 -4.381 1.00 93.62 366 PRO A CA 1
ATOM 2904 C C . PRO A 1 366 ? -3.104 -5.784 -4.732 1.00 93.62 366 PRO A C 1
ATOM 2906 O O . PRO A 1 366 ? -2.739 -5.282 -5.792 1.00 93.62 366 PRO A O 1
ATOM 2909 N N . TYR A 1 367 ? -3.927 -5.163 -3.884 1.00 92.75 367 TYR A N 1
ATOM 2910 C CA . TYR A 1 367 ? -4.605 -3.889 -4.143 1.00 92.75 367 TYR A CA 1
ATOM 2911 C C . TYR A 1 367 ? -4.081 -2.739 -3.280 1.00 92.75 367 TYR A C 1
ATOM 2913 O O . TYR A 1 367 ? -4.133 -1.581 -3.697 1.00 92.75 367 TYR A O 1
ATOM 2921 N N . ASP A 1 368 ? -3.634 -3.030 -2.060 1.00 89.12 368 ASP A N 1
ATOM 2922 C CA . ASP A 1 368 ? -3.144 -2.023 -1.124 1.00 89.12 368 ASP A CA 1
ATOM 2923 C C . ASP A 1 368 ? -2.076 -2.608 -0.199 1.00 89.12 368 ASP A C 1
ATOM 2925 O O . ASP A 1 368 ? -2.124 -3.789 0.158 1.00 89.12 368 ASP A O 1
ATOM 2929 N N . ASP A 1 369 ? -1.118 -1.776 0.202 1.00 88.69 369 ASP A N 1
ATOM 2930 C CA . ASP A 1 369 ? -0.053 -2.215 1.097 1.00 88.69 369 ASP A CA 1
ATOM 2931 C C . ASP A 1 369 ? -0.632 -2.480 2.500 1.00 88.69 369 ASP A C 1
ATOM 2933 O O . ASP A 1 369 ? -1.321 -1.623 3.067 1.00 88.69 369 ASP A O 1
ATOM 2937 N N . PRO A 1 370 ? -0.371 -3.656 3.102 1.00 88.38 370 PRO A N 1
ATOM 2938 C CA . PRO A 1 370 ? -0.974 -4.001 4.378 1.00 88.38 370 PRO A CA 1
ATOM 2939 C C . PRO A 1 370 ? -0.422 -3.117 5.513 1.00 88.38 370 PRO A C 1
ATOM 2941 O O . PRO A 1 370 ? 0.792 -2.902 5.595 1.00 88.38 370 PRO A O 1
ATOM 2944 N N . PRO A 1 371 ? -1.277 -2.654 6.448 1.00 89.31 371 PRO A N 1
ATOM 2945 C CA . PRO A 1 371 ? -0.807 -1.979 7.648 1.00 89.31 371 PRO A CA 1
ATOM 2946 C C . PRO A 1 371 ? 0.021 -2.915 8.530 1.00 89.31 371 PRO A C 1
ATOM 2948 O O . PRO A 1 371 ? -0.138 -4.137 8.508 1.00 89.31 371 PRO A O 1
ATOM 2951 N N . LEU A 1 372 ? 0.842 -2.324 9.400 1.00 89.38 372 LEU A N 1
ATOM 2952 C CA . LEU A 1 372 ? 1.685 -3.070 10.336 1.00 89.38 372 LEU A CA 1
ATOM 2953 C C . LEU A 1 372 ? 0.863 -3.958 11.296 1.00 89.38 372 LEU A C 1
ATOM 2955 O O . LEU A 1 372 ? 1.298 -5.049 11.668 1.00 89.38 372 LEU A O 1
ATOM 2959 N N . LEU A 1 373 ? -0.331 -3.499 11.700 1.00 90.44 373 LEU A N 1
ATOM 2960 C CA . LEU A 1 373 ? -1.289 -4.237 12.540 1.00 90.44 373 LEU A CA 1
ATOM 2961 C C . LEU A 1 373 ? -0.651 -4.834 13.802 1.00 90.44 373 LEU A C 1
ATOM 2963 O O . LEU A 1 373 ? -0.790 -6.028 14.110 1.00 90.44 373 LEU A O 1
ATOM 2967 N N . ARG A 1 374 ? 0.070 -3.998 14.550 1.00 85.00 374 ARG A N 1
ATOM 2968 C CA . ARG A 1 374 ? 0.696 -4.379 15.817 1.00 85.00 374 ARG A CA 1
ATOM 2969 C C . ARG A 1 374 ? -0.337 -4.519 16.928 1.00 85.00 374 ARG A C 1
ATOM 2971 O O . ARG A 1 374 ? -0.808 -3.533 17.483 1.00 85.00 374 ARG A O 1
ATOM 2978 N N . ALA A 1 375 ? -0.675 -5.771 17.243 1.00 88.88 375 ALA A N 1
ATOM 2979 C CA . ALA A 1 375 ? -1.690 -6.107 18.238 1.00 88.88 375 ALA A CA 1
ATOM 2980 C C . ALA A 1 375 ? -1.360 -5.539 19.625 1.00 88.88 375 ALA A C 1
ATOM 2982 O O . ALA A 1 375 ? -2.245 -5.049 20.313 1.00 88.88 375 ALA A O 1
ATOM 2983 N N . ASP A 1 376 ? -0.086 -5.584 20.016 1.00 86.12 376 ASP A N 1
ATOM 2984 C CA . ASP A 1 376 ? 0.419 -5.097 21.299 1.00 86.12 376 ASP A CA 1
ATOM 2985 C C . ASP A 1 376 ? 0.142 -3.602 21.514 1.00 86.12 376 ASP A C 1
ATOM 2987 O O . ASP A 1 376 ? -0.297 -3.204 22.592 1.00 86.12 376 ASP A O 1
ATOM 2991 N N . VAL A 1 377 ? 0.294 -2.786 20.469 1.00 90.69 377 VAL A N 1
ATOM 2992 C CA . VAL A 1 377 ? 0.018 -1.340 20.508 1.00 90.69 377 VAL A CA 1
ATOM 2993 C C . VAL A 1 377 ? -1.460 -1.051 20.780 1.00 90.69 377 VAL A C 1
ATOM 2995 O O . VAL A 1 377 ? -1.785 -0.143 21.551 1.00 90.69 377 VAL A O 1
ATOM 2998 N N . GLY A 1 378 ? -2.362 -1.866 20.222 1.00 94.38 378 GLY A N 1
ATOM 2999 C CA . GLY A 1 378 ? -3.804 -1.767 20.461 1.00 94.38 378 GLY A CA 1
ATOM 3000 C C . GLY A 1 378 ? -4.200 -1.907 21.933 1.00 94.38 378 GLY A C 1
ATOM 3001 O O . GLY A 1 378 ? -5.226 -1.366 22.346 1.00 94.38 378 GLY A O 1
ATOM 3002 N N . GLY A 1 379 ? -3.357 -2.542 22.756 1.00 94.94 379 GLY A N 1
ATOM 3003 C CA . GLY A 1 379 ? -3.568 -2.671 24.199 1.00 94.94 379 GLY A CA 1
ATOM 3004 C C . GLY A 1 379 ? -3.641 -1.336 24.944 1.00 94.94 379 GLY A C 1
ATOM 3005 O O . GLY A 1 379 ? -4.287 -1.259 25.988 1.00 94.94 379 GLY A O 1
ATOM 3006 N N . LEU A 1 380 ? -3.034 -0.265 24.415 1.00 95.88 380 LEU A N 1
ATOM 3007 C CA . LEU A 1 380 ? -3.142 1.075 25.003 1.00 95.88 380 LEU A CA 1
ATOM 3008 C C . LEU A 1 380 ? -4.560 1.636 24.865 1.00 95.88 380 LEU A C 1
ATOM 3010 O O . LEU A 1 380 ? -5.155 2.049 25.861 1.00 95.88 380 LEU A O 1
ATOM 3014 N N . ALA A 1 381 ? -5.110 1.613 23.649 1.00 97.25 381 ALA A N 1
ATOM 3015 C CA . ALA A 1 381 ? -6.463 2.090 23.385 1.00 97.25 381 ALA A CA 1
ATOM 3016 C C . ALA A 1 381 ? -7.517 1.180 24.028 1.00 97.25 381 ALA A C 1
ATOM 3018 O O . ALA A 1 381 ? -8.454 1.680 24.650 1.00 97.25 381 ALA A O 1
ATOM 3019 N N . GLU A 1 382 ? -7.322 -0.143 23.968 1.00 97.69 382 GLU A N 1
ATOM 3020 C CA . GLU A 1 382 ? -8.200 -1.109 24.632 1.00 97.69 382 GLU A CA 1
ATOM 3021 C C . GLU A 1 382 ? -8.263 -0.863 26.142 1.00 97.69 382 GLU A C 1
ATOM 3023 O O . GLU A 1 382 ? -9.352 -0.782 26.706 1.00 97.69 382 GLU A O 1
ATOM 3028 N N . ARG A 1 383 ? -7.116 -0.674 26.805 1.00 96.62 383 ARG A N 1
ATOM 3029 C CA . ARG A 1 383 ? -7.083 -0.394 28.244 1.00 96.62 383 ARG A CA 1
ATOM 3030 C C . ARG A 1 383 ? -7.697 0.961 28.584 1.00 96.62 383 ARG A C 1
ATOM 3032 O O . ARG A 1 383 ? -8.436 1.061 29.559 1.00 96.62 383 ARG A O 1
ATOM 3039 N N . TRP A 1 384 ? -7.392 1.996 27.804 1.00 97.06 384 TRP A N 1
ATOM 3040 C CA . TRP A 1 384 ? -7.888 3.347 28.054 1.00 97.06 384 TRP A CA 1
ATOM 3041 C C . TRP A 1 384 ? -9.412 3.454 27.913 1.00 97.06 384 TRP A C 1
ATOM 3043 O O . TRP A 1 384 ? -10.051 4.135 28.713 1.00 97.06 384 TRP A O 1
ATOM 3053 N N . VAL A 1 385 ? -10.002 2.761 26.938 1.00 97.38 385 VAL A N 1
ATOM 3054 C CA . VAL A 1 385 ? -11.459 2.740 26.716 1.00 97.38 385 VAL A CA 1
ATOM 3055 C C . VAL A 1 385 ? -12.160 1.699 27.598 1.00 97.38 385 VAL A C 1
ATOM 3057 O O . VAL A 1 385 ? -13.300 1.902 28.018 1.00 97.38 385 VAL A O 1
ATOM 3060 N N . GLY A 1 386 ? -11.499 0.578 27.891 1.00 96.25 386 GLY A N 1
ATOM 3061 C CA . GLY A 1 386 ? -12.053 -0.517 28.687 1.00 96.25 386 GLY A CA 1
ATOM 3062 C C . GLY A 1 386 ? -12.141 -0.219 30.182 1.00 96.25 386 GLY A C 1
ATOM 3063 O O . GLY A 1 386 ? -13.098 -0.649 30.821 1.00 96.25 386 GLY A O 1
ATOM 3064 N N . ASP A 1 387 ? -11.186 0.538 30.728 1.00 95.31 387 ASP A N 1
ATOM 3065 C CA . ASP A 1 387 ? -11.143 0.904 32.145 1.00 95.31 387 ASP A CA 1
ATOM 3066 C C . ASP A 1 387 ? -11.083 2.429 32.317 1.00 95.31 387 ASP A C 1
ATOM 3068 O O . ASP A 1 387 ? -10.023 3.063 32.251 1.00 95.31 387 ASP A O 1
ATOM 3072 N N . THR A 1 388 ? -12.249 3.025 32.574 1.00 93.19 388 THR A N 1
ATOM 3073 C CA . THR A 1 388 ? -12.412 4.473 32.761 1.00 93.19 388 THR A CA 1
ATOM 3074 C C . THR A 1 388 ? -11.763 4.998 34.043 1.00 93.19 388 THR A C 1
ATOM 3076 O O . THR A 1 388 ? -11.642 6.212 34.198 1.00 93.19 388 THR A O 1
ATOM 3079 N N . THR A 1 389 ? -11.314 4.124 34.952 1.00 94.62 389 THR A N 1
ATOM 3080 C CA . THR A 1 389 ? -10.651 4.520 36.206 1.00 94.62 389 THR A CA 1
ATOM 3081 C C . THR A 1 389 ? -9.151 4.774 36.030 1.00 94.62 389 THR A C 1
ATOM 3083 O O . THR A 1 389 ? -8.543 5.480 36.836 1.00 94.62 389 THR A O 1
ATOM 3086 N N . VAL A 1 390 ? -8.542 4.248 34.957 1.00 95.50 390 VAL A N 1
ATOM 3087 C CA . VAL A 1 390 ? -7.106 4.408 34.674 1.00 95.50 390 VAL A CA 1
ATOM 3088 C C . VAL A 1 390 ? -6.776 5.875 34.428 1.00 95.50 390 VAL A C 1
ATOM 3090 O O . VAL A 1 390 ? -7.281 6.473 33.490 1.00 95.50 390 VAL A O 1
ATOM 3093 N N . THR A 1 391 ? -5.880 6.465 35.208 1.00 95.88 391 THR A N 1
ATOM 3094 C CA . THR A 1 391 ? -5.415 7.843 34.971 1.00 95.88 391 THR A CA 1
ATOM 3095 C C . THR A 1 391 ? -4.409 7.910 33.818 1.00 95.88 391 THR A C 1
ATOM 3097 O O . THR A 1 391 ? -3.720 6.929 33.533 1.00 95.88 391 THR A O 1
ATOM 3100 N N . TRP A 1 392 ? -4.261 9.079 33.183 1.00 95.56 392 TRP A N 1
ATOM 3101 C CA . TRP A 1 392 ? -3.272 9.289 32.111 1.00 95.56 392 TRP A CA 1
ATOM 3102 C C . TRP A 1 392 ? -1.863 8.854 32.536 1.00 95.56 392 TRP A C 1
ATOM 3104 O O . TRP A 1 392 ? -1.210 8.066 31.859 1.00 95.56 392 TRP A O 1
ATOM 3114 N N . ALA A 1 393 ? -1.441 9.254 33.737 1.00 95.25 393 ALA A N 1
ATOM 3115 C CA . ALA A 1 393 ? -0.139 8.888 34.282 1.00 95.25 393 ALA A CA 1
ATOM 3116 C C . ALA A 1 393 ? 0.026 7.368 34.489 1.00 95.25 393 ALA A C 1
ATOM 3118 O O . ALA A 1 393 ? 1.127 6.839 34.346 1.00 95.25 393 ALA A O 1
ATOM 3119 N N . GLN A 1 394 ? -1.045 6.641 34.831 1.00 95.81 394 GLN A N 1
ATOM 3120 C CA . GLN A 1 394 ? -1.007 5.176 34.916 1.00 95.81 394 GLN A CA 1
ATOM 3121 C C . GLN A 1 394 ? -0.907 4.526 33.532 1.00 95.81 394 GLN A C 1
ATOM 3123 O O . GLN A 1 394 ? -0.193 3.532 33.397 1.00 95.81 394 GLN A O 1
ATOM 3128 N N . LEU A 1 395 ? -1.577 5.086 32.519 1.00 95.06 395 LEU A N 1
ATOM 3129 C CA . LEU A 1 395 ? -1.456 4.621 31.139 1.00 95.06 395 LEU A CA 1
ATOM 3130 C C . LEU A 1 395 ? -0.028 4.829 30.615 1.00 95.06 395 LEU A C 1
ATOM 3132 O O . LEU A 1 395 ? 0.572 3.869 30.137 1.00 95.06 395 LEU A O 1
ATOM 3136 N N . CYS A 1 396 ? 0.554 6.021 30.785 1.00 94.81 396 CYS A N 1
ATOM 3137 C CA . CYS A 1 396 ? 1.934 6.306 30.373 1.00 94.81 396 CYS A CA 1
ATOM 3138 C C . CYS A 1 396 ? 2.938 5.352 31.029 1.00 94.81 396 CYS A C 1
ATOM 3140 O O . CYS A 1 396 ? 3.819 4.827 30.362 1.00 94.81 396 CYS A O 1
ATOM 3142 N N . ARG A 1 397 ? 2.761 5.027 32.317 1.00 94.38 397 ARG A N 1
ATOM 3143 C CA . ARG A 1 397 ? 3.615 4.049 33.019 1.00 94.38 397 ARG A CA 1
ATOM 3144 C C . ARG A 1 397 ? 3.463 2.605 32.532 1.00 94.38 397 ARG A C 1
ATOM 3146 O O . ARG A 1 397 ? 4.264 1.757 32.913 1.00 94.38 397 ARG A O 1
ATOM 3153 N N . SER A 1 398 ? 2.435 2.296 31.743 1.00 91.88 398 SER A N 1
ATOM 3154 C CA . SER A 1 398 ? 2.177 0.940 31.241 1.00 91.88 398 SER A CA 1
ATOM 3155 C C . SER A 1 398 ? 2.900 0.609 29.930 1.00 91.88 398 SER A C 1
ATOM 3157 O O . SER A 1 398 ? 2.805 -0.522 29.454 1.00 91.88 398 SER A O 1
ATOM 3159 N N . THR A 1 399 ? 3.636 1.569 29.366 1.00 92.25 399 THR A N 1
ATOM 3160 C CA . THR A 1 399 ? 4.405 1.425 28.128 1.00 92.25 399 THR A CA 1
ATOM 3161 C C . THR A 1 399 ? 5.722 2.197 28.209 1.00 92.25 399 THR A C 1
ATOM 3163 O O . THR A 1 399 ? 5.864 3.122 29.001 1.00 92.25 399 THR A O 1
ATOM 3166 N N . SER A 1 400 ? 6.706 1.816 27.396 1.00 89.69 400 SER A N 1
ATOM 3167 C CA . SER A 1 400 ? 7.939 2.588 27.191 1.00 89.69 400 SER A CA 1
ATOM 3168 C C . SER A 1 400 ? 7.824 3.614 26.054 1.00 89.69 400 SER A C 1
ATOM 3170 O O . SER A 1 400 ? 8.820 4.230 25.681 1.00 89.69 400 SER A O 1
ATOM 3172 N N . MET A 1 401 ? 6.640 3.750 25.451 1.00 89.25 401 MET A N 1
ATOM 3173 C CA . MET A 1 401 ? 6.334 4.729 24.408 1.00 89.25 401 MET A CA 1
ATOM 3174 C C . MET A 1 401 ? 6.294 6.146 24.996 1.00 89.25 401 MET A C 1
ATOM 3176 O O . MET A 1 401 ? 5.818 6.347 26.111 1.00 89.25 401 MET A O 1
ATOM 3180 N N . ALA A 1 402 ? 6.802 7.134 24.254 1.00 91.00 402 ALA A N 1
ATOM 3181 C CA . ALA A 1 402 ? 6.803 8.521 24.711 1.00 91.00 402 ALA A CA 1
ATOM 3182 C C . ALA A 1 402 ? 5.368 9.052 24.851 1.00 91.00 402 ALA A C 1
ATOM 3184 O O . ALA A 1 402 ? 4.512 8.758 24.018 1.00 91.00 402 ALA A O 1
ATOM 3185 N N . GLU A 1 403 ? 5.106 9.882 25.864 1.00 93.69 403 GLU A N 1
ATOM 3186 C CA . GLU A 1 403 ? 3.749 10.374 26.159 1.00 93.69 403 GLU A CA 1
ATOM 3187 C C . GLU A 1 403 ? 3.096 11.084 24.962 1.00 93.69 403 GLU A C 1
ATOM 3189 O O . GLU A 1 403 ? 1.916 10.875 24.683 1.00 93.69 403 GLU A O 1
ATOM 3194 N N . GLY A 1 404 ? 3.876 11.862 24.201 1.00 91.69 404 GLY A N 1
ATOM 3195 C CA . GLY A 1 404 ? 3.403 12.525 22.982 1.00 91.69 404 GLY A CA 1
ATOM 3196 C C . GLY A 1 404 ? 3.026 11.551 21.861 1.00 91.69 404 GLY A C 1
ATOM 3197 O O . GLY A 1 404 ? 2.065 11.794 21.133 1.00 91.69 404 GLY A O 1
ATOM 3198 N N . ASP A 1 405 ? 3.719 10.414 21.756 1.00 91.38 405 ASP A N 1
ATOM 3199 C CA . ASP A 1 405 ? 3.354 9.368 20.803 1.00 91.38 405 ASP A CA 1
ATOM 3200 C C . ASP A 1 405 ? 2.052 8.675 21.232 1.00 91.38 405 ASP A C 1
ATOM 3202 O O . ASP A 1 405 ? 1.218 8.372 20.378 1.00 91.38 405 ASP A O 1
ATOM 3206 N N . ILE A 1 406 ? 1.858 8.431 22.539 1.00 93.94 406 ILE A N 1
ATOM 3207 C CA . ILE A 1 406 ? 0.616 7.840 23.077 1.00 93.94 406 ILE A CA 1
ATOM 3208 C C . ILE A 1 406 ? -0.561 8.764 22.768 1.00 93.94 406 ILE A C 1
ATOM 3210 O O . ILE A 1 406 ? -1.591 8.307 22.274 1.00 93.94 406 ILE A O 1
ATOM 3214 N N . TYR A 1 407 ? -0.388 10.066 23.009 1.00 95.25 407 TYR A N 1
ATOM 3215 C CA . TYR A 1 407 ? -1.382 11.074 22.658 1.00 95.25 407 TYR A CA 1
ATOM 3216 C C . TYR A 1 407 ? -1.701 11.027 21.159 1.00 95.25 407 TYR A C 1
ATOM 3218 O O . TYR A 1 407 ? -2.856 10.837 20.797 1.00 95.25 407 TYR A O 1
ATOM 3226 N N . ARG A 1 408 ? -0.688 11.081 20.278 1.00 93.62 408 ARG A N 1
ATOM 3227 C CA . ARG A 1 408 ? -0.874 11.013 18.815 1.00 93.62 408 ARG A CA 1
ATOM 3228 C C . ARG A 1 408 ? -1.631 9.754 18.377 1.00 93.62 408 ARG A C 1
ATOM 3230 O O . ARG A 1 408 ? -2.507 9.840 17.519 1.00 93.62 408 ARG A O 1
ATOM 3237 N N . LEU A 1 409 ? -1.309 8.598 18.961 1.00 94.44 409 LEU A N 1
ATOM 3238 C CA . LEU A 1 409 ? -1.988 7.332 18.681 1.00 94.44 409 LEU A CA 1
ATOM 3239 C C . LEU A 1 409 ? -3.471 7.390 19.069 1.00 94.44 409 LEU A C 1
ATOM 3241 O O . LEU A 1 409 ? -4.329 7.032 18.262 1.00 94.44 409 LEU A O 1
ATOM 3245 N N . LEU A 1 410 ? -3.783 7.844 20.285 1.00 96.31 410 LEU A N 1
ATOM 3246 C CA . LEU A 1 410 ? -5.161 7.913 20.774 1.00 96.31 410 LEU A CA 1
ATOM 3247 C C . LEU A 1 410 ? -5.978 8.987 20.047 1.00 96.31 410 LEU A C 1
ATOM 3249 O O . LEU A 1 410 ? -7.144 8.741 19.752 1.00 96.31 410 LEU A O 1
ATOM 3253 N N . SER A 1 411 ? -5.369 10.111 19.662 1.00 95.81 411 SER A N 1
ATOM 3254 C CA . SER A 1 411 ? -6.013 11.131 18.827 1.00 95.81 411 SER A CA 1
ATOM 3255 C C . SER A 1 411 ? -6.377 10.592 17.440 1.00 95.81 411 SER A C 1
ATOM 3257 O O . SER A 1 411 ? -7.509 10.771 17.000 1.00 95.81 411 SER A O 1
ATOM 3259 N N . ARG A 1 412 ? -5.473 9.857 16.768 1.00 95.44 412 ARG A N 1
ATOM 3260 C CA . ARG A 1 412 ? -5.797 9.181 15.491 1.00 95.44 412 ARG A CA 1
ATOM 3261 C C . ARG A 1 412 ? -6.872 8.109 15.670 1.00 95.44 412 ARG A C 1
ATOM 3263 O O . ARG A 1 412 ? -7.761 7.971 14.839 1.00 95.44 412 ARG A O 1
ATOM 3270 N N . THR A 1 413 ? -6.812 7.365 16.775 1.00 96.69 413 THR A N 1
ATOM 3271 C CA . THR A 1 413 ? -7.824 6.353 17.118 1.00 96.69 413 THR A CA 1
ATOM 3272 C C . THR A 1 413 ? -9.205 6.993 17.271 1.00 96.69 413 THR A C 1
ATOM 3274 O O . THR A 1 413 ? -10.184 6.470 16.744 1.00 96.69 413 THR A O 1
ATOM 3277 N N . LEU A 1 414 ? -9.283 8.142 17.948 1.00 96.19 414 LEU A N 1
ATOM 3278 C CA . LEU A 1 414 ? -10.502 8.935 18.105 1.00 96.19 414 LEU A CA 1
ATOM 3279 C C . LEU A 1 414 ? -11.041 9.391 16.743 1.00 96.19 414 LEU A C 1
ATOM 3281 O O . LEU A 1 414 ? -12.225 9.204 16.470 1.00 96.19 414 LEU A O 1
ATOM 3285 N N . GLU A 1 415 ? -10.184 9.909 15.862 1.00 95.50 415 GLU A N 1
ATOM 3286 C CA . GLU A 1 415 ? -10.579 10.298 14.503 1.00 95.50 415 GLU A CA 1
ATOM 3287 C C . GLU A 1 415 ? -11.180 9.117 13.724 1.00 95.50 415 GLU A C 1
ATOM 3289 O O . GLU A 1 415 ? -12.240 9.244 13.110 1.00 95.50 415 GLU A O 1
ATOM 3294 N N . TYR A 1 416 ? -10.553 7.941 13.795 1.00 96.81 416 TYR A N 1
ATOM 3295 C CA . TYR A 1 416 ? -11.023 6.749 13.087 1.00 96.81 416 TYR A CA 1
ATOM 3296 C C . TYR A 1 416 ? -12.376 6.279 13.640 1.00 96.81 416 TYR A C 1
ATOM 3298 O O . TYR A 1 416 ? -13.295 5.989 12.873 1.00 96.81 416 TYR A O 1
ATOM 3306 N N . LEU A 1 417 ? -12.538 6.278 14.968 1.00 97.25 417 LEU A N 1
ATOM 3307 C CA . LEU A 1 417 ? -13.814 5.980 15.624 1.00 97.25 417 LEU A CA 1
ATOM 3308 C C . LEU A 1 417 ? -14.911 6.981 15.230 1.00 97.25 417 LEU A C 1
ATOM 3310 O O . LEU A 1 417 ? -16.050 6.572 15.022 1.00 97.25 417 LEU A O 1
ATOM 3314 N N . SER A 1 418 ? -14.579 8.266 15.078 1.00 96.50 418 SER A N 1
ATOM 3315 C CA . SER A 1 418 ? -15.515 9.306 14.623 1.00 96.50 418 SER A CA 1
ATOM 3316 C C . SER A 1 418 ? -16.033 9.027 13.210 1.00 96.50 418 SER A C 1
ATOM 3318 O O . SER A 1 418 ? -17.233 9.120 12.944 1.00 96.50 418 SER A O 1
ATOM 3320 N N . GLN A 1 419 ? -15.158 8.573 12.311 1.00 96.62 419 GLN A N 1
ATOM 3321 C CA . GLN A 1 419 ? -15.565 8.183 10.962 1.00 96.62 419 GLN A CA 1
ATOM 3322 C C . GLN A 1 419 ? -16.454 6.931 10.964 1.00 96.62 419 GLN A C 1
ATOM 3324 O O . GLN A 1 419 ? -17.461 6.910 10.258 1.00 96.62 419 GLN A O 1
ATOM 3329 N N . VAL A 1 420 ? -16.164 5.930 11.802 1.00 97.12 420 VAL A N 1
ATOM 3330 C CA . VAL A 1 420 ? -17.045 4.757 11.979 1.00 97.12 420 VAL A CA 1
ATOM 3331 C C . VAL A 1 420 ? -18.401 5.166 12.568 1.00 97.12 420 VAL A C 1
ATOM 3333 O O . VAL A 1 420 ? -19.444 4.706 12.109 1.00 97.12 420 VAL A O 1
ATOM 3336 N N . HIS A 1 421 ? -18.411 6.086 13.534 1.00 97.00 421 HIS A N 1
ATOM 3337 C CA . HIS A 1 421 ? -19.633 6.637 14.114 1.00 97.00 421 HIS A CA 1
ATOM 3338 C C . HIS A 1 421 ? -20.502 7.378 13.086 1.00 97.00 421 HIS A C 1
ATOM 3340 O O . HIS A 1 421 ? -21.722 7.393 13.221 1.00 97.00 421 HIS A O 1
ATOM 3346 N N . SER A 1 422 ? -19.921 7.950 12.028 1.00 95.69 422 SER A N 1
ATOM 3347 C CA . SER A 1 422 ? -20.693 8.620 10.970 1.00 95.69 422 SER A CA 1
ATOM 3348 C C . SER A 1 422 ? -21.589 7.672 10.153 1.00 95.69 422 SER A C 1
ATOM 3350 O O . SER A 1 422 ? -22.493 8.125 9.452 1.00 95.69 422 SER A O 1
ATOM 3352 N N . LEU A 1 423 ? -21.396 6.354 10.278 1.00 96.44 423 LEU A N 1
ATOM 3353 C CA . LEU A 1 423 ? -22.126 5.327 9.530 1.00 96.44 423 LEU A CA 1
ATOM 3354 C C . LEU A 1 423 ? -23.491 4.957 10.144 1.00 96.44 423 LEU A C 1
ATOM 3356 O O . LEU A 1 423 ? -24.038 3.910 9.810 1.00 96.44 423 LEU A O 1
ATOM 3360 N N . GLN A 1 424 ? -24.074 5.795 11.011 1.00 94.81 424 GLN A N 1
ATOM 3361 C CA . GLN A 1 424 ? -25.360 5.540 11.694 1.00 94.81 424 GLN A CA 1
ATOM 3362 C C . GLN A 1 424 ? -26.496 5.113 10.758 1.00 94.81 424 GLN A C 1
ATOM 3364 O O . GLN A 1 424 ? -27.324 4.289 11.132 1.00 94.81 424 GLN A O 1
ATOM 3369 N N . ALA A 1 425 ? -26.538 5.673 9.547 1.00 94.50 425 ALA A N 1
ATOM 3370 C CA . ALA A 1 425 ? -27.600 5.396 8.585 1.00 94.50 425 ALA A CA 1
ATOM 3371 C C . ALA A 1 425 ? -27.543 3.973 8.003 1.00 94.50 425 ALA A C 1
ATOM 3373 O O . ALA A 1 425 ? -28.577 3.453 7.593 1.00 94.50 425 ALA A O 1
ATOM 3374 N N . THR A 1 426 ? -26.359 3.355 7.939 1.00 95.50 426 THR A N 1
ATOM 3375 C CA . THR A 1 426 ? -26.161 2.038 7.308 1.00 95.50 426 THR A CA 1
ATOM 3376 C C . THR A 1 426 ? -25.759 0.951 8.301 1.00 95.50 426 THR A C 1
ATOM 3378 O O . THR A 1 426 ? -26.201 -0.184 8.159 1.00 95.50 426 THR A O 1
ATOM 3381 N N . HIS A 1 427 ? -24.974 1.291 9.326 1.00 96.50 427 HIS A N 1
ATOM 3382 C CA . HIS A 1 427 ? -24.446 0.367 10.334 1.00 96.50 427 HIS A CA 1
ATOM 3383 C C . HIS A 1 427 ? -24.715 0.901 11.755 1.00 96.50 427 HIS A C 1
ATOM 3385 O O . HIS A 1 427 ? -23.769 1.263 12.463 1.00 96.50 427 HIS A O 1
ATOM 3391 N N . PRO A 1 428 ? -25.989 0.982 12.190 1.00 96.69 428 PRO A N 1
ATOM 3392 C CA . PRO A 1 428 ? -26.364 1.623 13.451 1.00 96.69 428 PRO A CA 1
ATOM 3393 C C . PRO A 1 428 ? -25.702 0.973 14.672 1.00 96.69 428 PRO A C 1
ATOM 3395 O O . PRO A 1 428 ? -25.146 1.689 15.498 1.00 96.69 428 PRO A O 1
ATOM 3398 N N . ASP A 1 429 ? -25.667 -0.361 14.748 1.00 96.25 429 ASP A N 1
ATOM 3399 C CA . ASP A 1 429 ? -25.083 -1.077 15.892 1.00 96.25 429 ASP A CA 1
ATOM 3400 C C . ASP A 1 429 ? -23.590 -0.761 16.060 1.00 96.25 429 ASP A C 1
ATOM 3402 O O . ASP A 1 429 ? -23.125 -0.420 17.149 1.00 96.25 429 ASP A O 1
ATOM 3406 N N . LEU A 1 430 ? -22.835 -0.798 14.957 1.00 97.50 430 LEU A N 1
ATOM 3407 C CA . LEU A 1 430 ? -21.416 -0.447 14.956 1.00 97.50 430 LEU A CA 1
ATOM 3408 C C . LEU A 1 430 ? -21.207 1.034 15.302 1.00 97.50 430 LEU A C 1
ATOM 3410 O O . LEU A 1 430 ? -20.298 1.369 16.063 1.00 97.50 430 LEU A O 1
ATOM 3414 N N . ALA A 1 431 ? -22.060 1.919 14.783 1.00 97.56 431 ALA A N 1
ATOM 3415 C CA . ALA A 1 431 ? -21.994 3.346 15.068 1.00 97.56 431 ALA A CA 1
ATOM 3416 C C . ALA A 1 431 ? -22.304 3.674 16.540 1.00 97.56 431 ALA A C 1
ATOM 3418 O O . ALA A 1 431 ? -21.712 4.609 17.086 1.00 97.56 431 ALA A O 1
ATOM 3419 N N . THR A 1 432 ? -23.178 2.903 17.198 1.00 98.06 432 THR A N 1
ATOM 3420 C CA . THR A 1 432 ? -23.441 2.997 18.642 1.00 98.06 432 THR A CA 1
ATOM 3421 C C . THR A 1 432 ? -22.228 2.554 19.454 1.00 98.06 432 THR A C 1
ATOM 3423 O O . THR A 1 432 ? -21.816 3.270 20.366 1.00 98.06 432 THR A O 1
ATOM 3426 N N . VAL A 1 433 ? -21.596 1.432 19.093 1.00 98.19 433 VAL A N 1
ATOM 3427 C CA . VAL A 1 433 ? -20.361 0.978 19.759 1.00 98.19 433 VAL A CA 1
ATOM 3428 C C . VAL A 1 433 ? -19.232 2.001 19.584 1.00 98.19 433 VAL A C 1
ATOM 3430 O O . VAL A 1 433 ? -18.506 2.297 20.535 1.00 98.19 433 VAL A O 1
ATOM 3433 N N . ALA A 1 434 ? -19.105 2.593 18.394 1.00 97.94 434 ALA A N 1
ATOM 3434 C CA . ALA A 1 434 ? -18.152 3.668 18.137 1.00 97.94 434 ALA A CA 1
ATOM 3435 C C . ALA A 1 434 ? -18.465 4.929 18.960 1.00 97.94 434 ALA A C 1
ATOM 3437 O O . ALA A 1 434 ? -17.546 5.522 19.521 1.00 97.94 434 ALA A O 1
ATOM 3438 N N . ALA A 1 435 ? -19.742 5.307 19.103 1.00 97.88 435 ALA A N 1
ATOM 3439 C CA . ALA A 1 435 ? -20.163 6.434 19.943 1.00 97.88 435 ALA A CA 1
ATOM 3440 C C . ALA A 1 435 ? -19.758 6.238 21.411 1.00 97.88 435 ALA A C 1
ATOM 3442 O O . ALA A 1 435 ? -19.233 7.150 22.049 1.00 97.88 435 ALA A O 1
ATOM 3443 N N . GLU A 1 436 ? -19.953 5.030 21.937 1.00 97.81 436 GLU A N 1
ATOM 3444 C CA . GLU A 1 436 ? -19.559 4.686 23.301 1.00 97.81 436 GLU A CA 1
ATOM 3445 C C . GLU A 1 436 ? -18.030 4.663 23.473 1.00 97.81 436 GLU A C 1
ATOM 3447 O O . GLU A 1 436 ? -17.499 5.112 24.491 1.00 97.81 436 GLU A O 1
ATOM 3452 N N . ALA A 1 437 ? -17.288 4.190 22.468 1.00 97.88 437 ALA A N 1
ATOM 3453 C CA . ALA A 1 437 ? -15.830 4.273 22.476 1.00 97.88 437 ALA A CA 1
ATOM 3454 C C . ALA A 1 437 ? -15.352 5.738 22.478 1.00 97.88 437 ALA A C 1
ATOM 3456 O O . ALA A 1 437 ? -14.440 6.080 23.233 1.00 97.88 437 ALA A O 1
ATOM 3457 N N . LEU A 1 438 ? -16.002 6.613 21.699 1.00 97.06 438 LEU A N 1
ATOM 3458 C CA . LEU A 1 438 ? -15.715 8.050 21.637 1.00 97.06 438 LEU A CA 1
ATOM 3459 C C . LEU A 1 438 ? -15.969 8.761 22.972 1.00 97.06 438 LEU A C 1
ATOM 3461 O O . LEU A 1 438 ? -15.155 9.582 23.396 1.00 97.06 438 LEU A O 1
ATOM 3465 N N . SER A 1 439 ? -17.055 8.436 23.676 1.00 95.94 439 SER A N 1
ATOM 3466 C CA . SER A 1 439 ? -17.314 9.035 24.992 1.00 95.94 439 SER A CA 1
ATOM 3467 C C . SER A 1 439 ? -16.295 8.586 26.041 1.00 95.94 439 SER A C 1
ATOM 3469 O O . SER A 1 439 ? -15.950 9.347 26.938 1.00 95.94 439 SER A O 1
ATOM 3471 N N . ARG A 1 440 ? -15.793 7.349 25.939 1.00 96.44 440 ARG A N 1
ATOM 3472 C CA . ARG A 1 440 ? -14.817 6.781 26.883 1.00 96.44 440 ARG A CA 1
ATOM 3473 C C . ARG A 1 440 ? -13.369 7.187 26.584 1.00 96.44 440 ARG A C 1
ATOM 3475 O O . ARG A 1 440 ? -12.561 7.233 27.507 1.00 96.44 440 ARG A O 1
ATOM 3482 N N . ILE A 1 441 ? -13.013 7.461 25.325 1.00 95.56 441 ILE A N 1
ATOM 3483 C CA . ILE A 1 441 ? -11.652 7.888 24.949 1.00 95.56 441 ILE A CA 1
ATOM 3484 C C . ILE A 1 441 ? -11.392 9.359 25.314 1.00 95.56 441 ILE A C 1
ATOM 3486 O O . ILE A 1 441 ? -10.277 9.684 25.729 1.00 95.56 441 ILE A O 1
ATOM 3490 N N . ARG A 1 442 ? -12.419 10.222 25.225 1.00 94.38 442 ARG A N 1
ATOM 3491 C CA . ARG A 1 442 ? -12.377 11.666 25.529 1.00 94.38 442 ARG A CA 1
ATOM 3492 C C . ARG A 1 442 ? -12.376 11.936 27.033 1.00 94.38 442 ARG A C 1
ATOM 3494 O O . ARG A 1 442 ? -13.377 12.330 27.620 1.00 94.38 442 ARG A O 1
ATOM 3501 N N . ARG A 1 443 ? -11.237 11.688 27.673 1.00 92.81 443 ARG A N 1
ATOM 3502 C CA . ARG A 1 443 ? -11.032 11.951 29.102 1.00 92.81 443 ARG A CA 1
ATOM 3503 C C . ARG A 1 443 ? -9.610 12.422 29.379 1.00 92.81 443 ARG A C 1
ATOM 3505 O O . ARG A 1 443 ? -8.684 12.089 28.637 1.00 92.81 443 ARG A O 1
ATOM 3512 N N . GLY A 1 444 ? -9.418 13.168 30.465 1.00 90.38 444 GLY A N 1
ATOM 3513 C CA . GLY A 1 444 ? -8.105 13.695 30.841 1.00 90.38 444 GLY A CA 1
ATOM 3514 C C . GLY A 1 444 ? -7.511 14.568 29.732 1.00 90.38 444 GLY A C 1
ATOM 3515 O O . GLY A 1 444 ? -8.162 15.479 29.245 1.00 90.38 444 GLY A O 1
ATOM 3516 N N . VAL A 1 445 ? -6.290 14.260 29.286 1.00 90.56 445 VAL A N 1
ATOM 3517 C CA . VAL A 1 445 ? -5.575 15.056 28.264 1.00 90.56 445 VAL A CA 1
ATOM 3518 C C . VAL A 1 445 ? -6.271 15.031 26.887 1.00 90.56 445 VAL A C 1
ATOM 3520 O O . VAL A 1 445 ? -5.994 15.874 26.042 1.00 90.56 445 VAL A O 1
ATOM 3523 N N . LEU A 1 446 ? -7.181 14.081 26.647 1.00 90.88 446 LEU A N 1
ATOM 3524 C CA . LEU A 1 446 ? -7.900 13.909 25.376 1.00 90.88 446 LEU A CA 1
ATOM 3525 C C . LEU A 1 446 ? -9.295 14.560 25.370 1.00 90.88 446 LEU A C 1
ATOM 3527 O O . LEU A 1 446 ? -10.032 14.392 24.405 1.00 90.88 446 LEU A O 1
ATOM 3531 N N . GLU A 1 447 ? -9.695 15.244 26.445 1.00 89.06 447 GLU A N 1
ATOM 3532 C CA . GLU A 1 447 ? -11.049 15.798 26.602 1.00 89.06 447 GLU A CA 1
ATOM 3533 C C . GLU A 1 447 ? -11.359 16.923 25.604 1.00 89.06 447 GLU A C 1
ATOM 3535 O O . GLU A 1 447 ? -12.468 16.999 25.085 1.00 89.06 447 GLU A O 1
ATOM 3540 N N . GLU A 1 448 ? -10.362 17.748 25.277 1.00 83.31 448 GLU A N 1
ATOM 3541 C CA . GLU A 1 448 ? -10.503 18.887 24.358 1.00 83.31 448 GLU A CA 1
ATOM 3542 C C . GLU A 1 448 ? -10.397 18.501 22.873 1.00 83.31 448 GLU A C 1
ATOM 3544 O O . GLU A 1 448 ? -10.470 19.365 21.997 1.00 83.31 448 GLU A O 1
ATOM 3549 N N . LEU A 1 449 ? -10.193 17.215 22.563 1.00 81.12 449 LEU A N 1
ATOM 3550 C CA . LEU A 1 449 ? -10.095 16.766 21.178 1.00 81.12 449 LEU A CA 1
ATOM 3551 C C . LEU A 1 449 ? -11.472 16.764 20.493 1.00 81.12 449 LEU A C 1
ATOM 3553 O O . LEU A 1 449 ? -12.447 16.302 21.095 1.00 81.12 449 LEU A O 1
ATOM 3557 N N . PRO A 1 450 ? -11.541 17.248 19.236 1.00 63.59 450 PRO A N 1
ATOM 3558 C CA . PRO A 1 450 ? -12.792 17.430 18.502 1.00 63.59 450 PRO A CA 1
ATOM 3559 C C . PRO A 1 450 ? -13.583 16.139 18.267 1.00 63.59 450 PRO A C 1
ATOM 3561 O O . PRO A 1 450 ? -13.008 15.024 18.298 1.00 63.59 450 PRO A O 1
#

Mean predicted aligned error: 14.36 Å

Radius of gyration: 33.62 Å; Cα contacts (8 Å, |Δi|>4): 543; chains: 1; bounding box: 65×82×85 Å

pLDDT: mean 87.52, std 11.65, range [47.91, 98.44]